Protein AF-A0A941GTQ4-F1 (afdb_monomer_lite)

Sequence (632 aa):
MANRGFEAIAYQNGKVYAFVQSPMNNPVSSESKTIRILQFDPETETITGEYLYIQEDMGGGSDKIGDAVATGKNGEFLVIERDSNLGADSQKVVFRININQATNLQALPDNILAEGETFESLTLAELAAKGIIPVTKEVEADLAAIGYTFTDKPEGLGLVNDGRIAVINDNDFGADGIPIGLGIINLNNALDASNEDGGINIRNFPVFGMYQPDAIASYEIDGETYIVTANEGDSRDYDGFSEEERVADLALDPNIFPNASELQQENQLGALTVTNTLGKNSEGKYEKLYAFGARSFSIWDTEGNLIFDSGDQFERIIAEDLPDFFNSTNDDNDSFDNRSDDKGPEPEGVTLGVIDGQTYAFIGLERVGGIMIYNVTNPTAPEFVQYVNNRNFVDENGEFIEVQLEDGSTNPDTGDLGPEGLIFISAEDSPNGKDLVVVANEVSGTTSIFEITKPQGDIKPQVVIGTVEDDNFDSAFSDEKMFVGAAQILLTGSGKDLVDVSQVGDGNRIDTGSDNDTVFAGTNNRIILGEGDDILFAGYSEGGNRITGNEGNDQFWLIQDINQLPSLVNYISDFNPDDDVIGFMNSGFSLEDKGSLWDYEQVGNNIIISAFGQEIAELFNTSVTDTNFVFA

InterPro domains:
  IPR011049 Serralysin-like metalloprotease, C-terminal [G3DSA:2.150.10.10] (419-623)
  IPR011049 Serralysin-like metalloprotease, C-terminal [SSF51120] (464-628)
  IPR027372 Phytase-like domain [PF13449] (2-173)
  IPR052956 Mesenchyme-associated surface protein [PTHR46928] (180-454)
  IPR055188 Choice-of-anchor I domain [PF22494] (180-379)

Radius of gyration: 29.08 Å; chains: 1; bounding box: 70×83×71 Å

Foldseek 3Di:
DPDQDFQEWEDADQWIKTWGWAADCQPVDRDFQWTWIWIARPQQRDGPFIATDGFDPFPAAGWTWQYKYAPRPPQWIWIWIFHQAFALSTFTFIKIWGCVPFDGPVPDDPPLADVSDDPRNDDPVRCVVSVGGGIDIDTQDGCSLVPVRLGRHFRDWDADPQRWIWTWGDPVPDPPDRDIDIDIGDSLAWALAAPPQPFGDTGDDQAAEDQQFQEKDWDDDPRFIKMKGFFQFDWDDDVPDGQKDFLLPAQADCSSCVVSVVCLDRSHSVLAIFGLPDQADPVSHGNHTYAGTSLWMFMAGPVGDTLDTSRCVVQVQCCVPPRCQFQAFLQFLNRRPVCRSHRGQRFAEWEWDQDPNWIKIWTFGQTSTWTWIWGCSPVNDIDTDDTDGPFDQADPVRHGDRQADPVGAGDCNRPAHGFHYKYWDALVRDPNSFIWIWTQGPSNRDIDIDTPPDPPDDPLPLEFEADQEEEEAALVDCDPRSDNQDLHEYHRAHYAYEAENQPPHDNYEYAPAEEEYEYEDEELYEYEDYHYAYEYHQFSYLHNYEYEDPHHLYEAEQAADLVTHRVHAHEYEHDDQVRYAYEHEPNPDDPVCEPPQKYWDDSNQKIFIDGPNHTRYIYGRDDYDSVRYDYD

Organism: NCBI:txid1521640

pLDDT: mean 88.08, std 11.26, range [38.19, 98.69]

Secondary structure (DSSP, 8-state):
-----EEEEEEETTEEEEEESSPPPPSS-S---EEEEEEEETTTTEEEEEEEEE----SSS--EEEEEEE-SSTTEEEEEEE-S--STTS-EEEEEEESTTS--GGGS-TTSSPTT--GGG--HHHHHHTT--PPEEEEEEETTTTT--S-S-EEEEEE-TTSPEEEEE--TT-TT-PPP-EEEE--TT-B---SSSSS---B--SEEE----SEEEEEEETTEEEEEEE------EETTEE-EEEGGGS-B-TTT-TTHHHHTSIIIIIT-EEESSSSB-TTS-BSSEEESS-SSEEEEETT--EEEE-TTHHHHHHHHH-GGGTT--SS-SS-TTTTTTTTTT-EEEEEEEEETTEEEEEEEESSS--EEEEE-SSTTS-EEEEEE-----B-TTSPBPPSB-TTSPBPGGG----EEEEEEE-TTTSTTSS-EEEEEETTTTEEEEEE----SS----SEEE--SS--EEETTS--TT----BS-EEE--BS--EEE-TTT-BS-EEEEEESS-EEE--BS-EEEEEES--EEE-SSS-B--EEEEEES--EEEEES-TT---SB-EEES---TTT-EEEE-SS---GGGBTTTEEEEEETTEEEEEETTEEEEEE-S----GGGEEE-

Structure (mmCIF, N/CA/C/O backbone):
data_AF-A0A941GTQ4-F1
#
_entry.id   AF-A0A941GTQ4-F1
#
loop_
_atom_site.group_PDB
_atom_site.id
_atom_site.type_symbol
_atom_site.label_atom_id
_atom_site.label_alt_id
_atom_site.label_comp_id
_atom_site.label_asym_id
_atom_site.label_entity_id
_atom_site.label_seq_id
_atom_site.pdbx_PDB_ins_code
_atom_site.Cartn_x
_atom_site.Cartn_y
_atom_site.Cartn_z
_atom_site.occupancy
_atom_site.B_iso_or_equiv
_atom_site.auth_seq_id
_atom_site.auth_comp_id
_atom_site.auth_asym_id
_atom_site.auth_atom_id
_atom_site.pdbx_PDB_model_num
ATOM 1 N N . MET A 1 1 ? 37.330 -17.981 -22.092 1.00 39.88 1 MET A N 1
ATOM 2 C CA . MET A 1 1 ? 36.049 -17.278 -21.906 1.00 39.88 1 MET A CA 1
ATOM 3 C C . MET A 1 1 ? 35.993 -16.889 -20.446 1.00 39.88 1 MET A C 1
ATOM 5 O O . MET A 1 1 ? 36.223 -17.765 -19.621 1.00 39.88 1 MET A O 1
ATOM 9 N N . ALA A 1 2 ? 35.853 -15.600 -20.135 1.00 43.81 2 ALA A N 1
ATOM 10 C CA . ALA A 1 2 ? 35.590 -15.184 -18.759 1.00 43.81 2 ALA A CA 1
ATOM 11 C C . ALA A 1 2 ? 34.231 -15.766 -18.341 1.00 43.81 2 ALA A C 1
ATOM 13 O O . ALA A 1 2 ? 33.322 -15.832 -19.168 1.00 43.81 2 ALA A O 1
ATOM 14 N N . ASN A 1 3 ? 34.141 -16.269 -17.113 1.00 47.03 3 ASN A N 1
ATOM 15 C CA . ASN A 1 3 ? 32.914 -16.816 -16.548 1.00 47.03 3 ASN A CA 1
ATOM 16 C C . ASN A 1 3 ? 31.885 -15.675 -16.435 1.00 47.03 3 ASN A C 1
ATOM 18 O O . ASN A 1 3 ? 32.129 -14.744 -15.676 1.00 47.03 3 ASN A O 1
ATOM 22 N N . ARG A 1 4 ? 30.802 -15.707 -17.223 1.00 69.44 4 ARG A N 1
ATOM 23 C CA . ARG A 1 4 ? 29.660 -14.776 -17.122 1.00 69.44 4 ARG A CA 1
ATOM 24 C C . ARG A 1 4 ? 28.533 -15.495 -16.373 1.00 69.44 4 ARG A C 1
ATOM 26 O O . ARG A 1 4 ? 27.505 -15.797 -16.963 1.00 69.44 4 ARG A O 1
ATOM 33 N N . GLY A 1 5 ? 28.832 -15.944 -15.154 1.00 78.62 5 GLY A N 1
ATOM 34 C CA . GLY A 1 5 ? 27.962 -16.831 -14.377 1.00 78.62 5 GLY A CA 1
ATOM 35 C C . GLY A 1 5 ? 26.600 -16.213 -14.057 1.00 78.62 5 GLY A C 1
ATOM 36 O O . GLY A 1 5 ? 26.337 -15.050 -14.369 1.00 78.62 5 GLY A O 1
ATOM 37 N N . PHE A 1 6 ? 25.737 -17.009 -13.431 1.00 88.00 6 PHE A N 1
ATOM 38 C CA . PHE A 1 6 ? 24.524 -16.480 -12.817 1.00 88.00 6 PHE A CA 1
ATOM 39 C C . PHE A 1 6 ? 24.893 -15.698 -11.561 1.00 88.00 6 PHE A C 1
ATOM 41 O O . PHE A 1 6 ? 25.693 -16.192 -10.766 1.00 88.00 6 PHE A O 1
ATOM 48 N N . GLU A 1 7 ? 24.319 -14.508 -11.427 1.00 89.94 7 GLU A N 1
ATOM 49 C CA . GLU A 1 7 ? 24.464 -13.673 -10.236 1.00 89.94 7 GLU A CA 1
ATOM 50 C C . GLU A 1 7 ? 23.342 -13.936 -9.245 1.00 89.94 7 GLU A C 1
ATOM 52 O O . GLU A 1 7 ? 23.592 -14.187 -8.074 1.00 89.94 7 GLU A O 1
ATOM 57 N N . ALA A 1 8 ? 22.109 -13.934 -9.748 1.00 94.50 8 ALA A N 1
ATOM 58 C CA . ALA A 1 8 ? 20.923 -14.008 -8.921 1.00 94.50 8 ALA A CA 1
ATOM 59 C C . ALA A 1 8 ? 20.049 -15.197 -9.291 1.00 94.50 8 ALA A C 1
ATOM 61 O O . ALA A 1 8 ? 20.031 -15.658 -10.443 1.00 94.50 8 ALA A O 1
ATOM 62 N N . ILE A 1 9 ? 19.278 -15.645 -8.306 1.00 95.19 9 ILE A N 1
ATOM 63 C CA . ILE A 1 9 ? 18.237 -16.645 -8.478 1.00 95.19 9 ILE A CA 1
ATOM 64 C C . ILE A 1 9 ? 16.990 -16.222 -7.709 1.00 95.19 9 ILE A C 1
ATOM 66 O O . ILE A 1 9 ? 17.058 -15.898 -6.528 1.00 95.19 9 ILE A O 1
ATOM 70 N N . ALA A 1 10 ? 15.839 -16.272 -8.366 1.00 95.50 10 ALA A N 1
ATOM 71 C CA . ALA A 1 10 ? 14.549 -16.041 -7.734 1.00 95.50 10 ALA A CA 1
ATOM 72 C C . ALA A 1 10 ? 13.629 -17.236 -7.989 1.00 95.50 10 ALA A C 1
ATOM 74 O O . ALA A 1 10 ? 13.722 -17.898 -9.023 1.00 95.50 10 ALA A O 1
ATOM 75 N N . TYR A 1 11 ? 12.735 -17.520 -7.046 1.00 93.75 11 TYR A N 1
ATOM 76 C CA . TYR A 1 11 ? 11.702 -18.538 -7.204 1.00 93.75 11 TYR A CA 1
ATOM 77 C C . TYR A 1 11 ? 10.336 -17.872 -7.142 1.00 93.75 11 TYR A C 1
ATOM 79 O O . TYR A 1 11 ? 10.043 -17.144 -6.195 1.00 93.75 11 TYR A O 1
ATOM 87 N N . GLN A 1 12 ? 9.507 -18.127 -8.146 1.00 92.00 12 GLN A N 1
ATOM 88 C CA . GLN A 1 12 ? 8.154 -17.600 -8.203 1.00 92.00 12 GLN A CA 1
ATOM 89 C C . GLN A 1 12 ? 7.277 -18.533 -9.032 1.00 92.00 12 GLN A C 1
ATOM 91 O O . GLN A 1 12 ? 7.675 -18.965 -10.111 1.00 92.00 12 GLN A O 1
ATOM 96 N N . ASN A 1 13 ? 6.078 -18.829 -8.526 1.00 88.69 13 ASN A N 1
ATOM 97 C CA . ASN A 1 13 ? 5.049 -19.583 -9.250 1.00 88.69 13 ASN A CA 1
ATOM 98 C C . ASN A 1 13 ? 5.569 -20.903 -9.844 1.00 88.69 13 ASN A C 1
ATOM 100 O O . ASN A 1 13 ? 5.373 -21.196 -11.017 1.00 88.69 13 ASN A O 1
ATOM 104 N N . GLY A 1 14 ? 6.304 -21.684 -9.044 1.00 89.44 14 GLY A N 1
ATOM 105 C CA . GLY A 1 14 ? 6.841 -22.975 -9.483 1.00 89.44 14 GLY A CA 1
ATOM 106 C C . GLY A 1 14 ? 8.105 -22.891 -10.339 1.00 89.44 14 GLY A C 1
ATOM 107 O O . GLY A 1 14 ? 8.791 -23.898 -10.484 1.00 89.44 14 GLY A O 1
ATOM 108 N N . LYS A 1 15 ? 8.460 -21.715 -10.863 1.00 95.19 15 LYS A N 1
ATOM 109 C CA . LYS A 1 15 ? 9.602 -21.533 -11.761 1.00 95.19 15 LYS A CA 1
ATOM 110 C C . LYS A 1 15 ? 10.786 -20.886 -11.046 1.00 95.19 15 LYS A C 1
ATOM 112 O O . LYS A 1 15 ? 10.643 -20.128 -10.084 1.00 95.19 15 LYS A O 1
ATOM 117 N N . VAL A 1 16 ? 11.975 -21.211 -11.535 1.00 96.94 16 VAL A N 1
ATOM 118 C CA . VAL A 1 16 ? 13.252 -20.660 -11.087 1.00 96.94 16 VAL A CA 1
ATOM 119 C C . VAL A 1 16 ? 13.746 -19.684 -12.141 1.00 96.94 16 VAL A C 1
ATOM 121 O O . VAL A 1 16 ? 13.894 -20.046 -13.302 1.00 96.94 16 VAL A O 1
ATOM 124 N N . TYR A 1 17 ? 14.057 -18.463 -11.738 1.00 97.38 17 TYR A N 1
ATOM 125 C CA . TYR A 1 17 ? 14.581 -17.424 -12.612 1.00 97.38 17 TYR A CA 1
ATOM 126 C C . TYR A 1 17 ? 16.047 -17.203 -12.283 1.00 97.38 17 TYR A C 1
ATOM 128 O O . TYR A 1 17 ? 16.377 -16.861 -11.152 1.00 97.38 17 TYR A O 1
ATOM 136 N N . ALA A 1 18 ? 16.926 -17.422 -13.255 1.00 96.31 18 ALA A N 1
ATOM 137 C CA . ALA A 1 18 ? 18.364 -17.257 -13.109 1.00 96.31 18 ALA A CA 1
ATOM 138 C C . ALA A 1 18 ? 18.845 -16.070 -13.950 1.00 96.31 18 ALA A C 1
ATOM 140 O O . ALA A 1 18 ? 18.617 -16.015 -15.161 1.00 96.31 18 ALA A O 1
ATOM 141 N N . PHE A 1 19 ? 19.534 -15.130 -13.310 1.00 95.31 19 PHE A N 1
ATOM 142 C CA . PHE A 1 19 ? 19.947 -13.865 -13.913 1.00 95.31 19 PHE A CA 1
ATOM 143 C C . PHE A 1 19 ? 21.438 -13.906 -14.225 1.00 95.31 19 PHE A C 1
ATOM 145 O O . PHE A 1 19 ? 22.260 -14.170 -13.347 1.00 95.31 19 PHE A O 1
ATOM 152 N N . VAL A 1 20 ? 21.810 -13.662 -15.480 1.00 92.38 20 VAL A N 1
ATOM 153 C CA . VAL A 1 20 ? 23.218 -13.620 -15.894 1.00 92.38 20 VAL A CA 1
ATOM 154 C C . VAL A 1 20 ? 23.865 -12.317 -15.416 1.00 92.38 20 VAL A C 1
ATOM 156 O O . VAL A 1 20 ? 23.340 -11.240 -15.677 1.00 92.38 20 VAL A O 1
ATOM 159 N N . GLN A 1 21 ? 25.031 -12.407 -14.766 1.00 87.56 21 GLN A N 1
ATOM 160 C CA . GLN A 1 21 ? 25.677 -11.265 -14.100 1.00 87.56 21 GLN A CA 1
ATOM 161 C C . GLN A 1 21 ? 26.059 -10.117 -15.041 1.00 87.56 21 GLN A C 1
ATOM 163 O O . GLN A 1 21 ? 25.933 -8.945 -14.698 1.00 87.56 21 GLN A O 1
ATOM 168 N N . SER A 1 22 ? 26.655 -10.446 -16.186 1.00 87.00 22 SER A N 1
ATOM 169 C CA . SER A 1 22 ? 27.306 -9.483 -17.085 1.00 87.00 22 SER A CA 1
ATOM 170 C C . SER A 1 22 ? 26.773 -9.640 -18.506 1.00 87.00 22 SER A C 1
ATOM 172 O O . SER A 1 22 ? 26.395 -10.759 -18.865 1.00 87.00 22 SER A O 1
ATOM 174 N N . PRO A 1 23 ? 26.821 -8.589 -19.352 1.00 86.88 23 PRO A N 1
ATOM 175 C CA . PRO A 1 23 ? 26.294 -8.632 -20.715 1.00 86.88 23 PRO A CA 1
ATOM 176 C C . PRO A 1 23 ? 26.742 -9.852 -21.503 1.00 86.88 23 PRO A C 1
ATOM 178 O O . PRO A 1 23 ? 27.844 -10.345 -21.319 1.00 86.88 23 PRO A O 1
ATOM 181 N N . MET A 1 24 ? 25.948 -10.356 -22.423 1.00 84.00 24 MET A N 1
ATOM 182 C CA . MET A 1 24 ? 26.336 -11.485 -23.256 1.00 84.00 24 MET A CA 1
ATOM 183 C C . MET A 1 24 ? 27.355 -11.051 -24.327 1.00 84.00 24 MET A C 1
ATOM 185 O O . MET A 1 24 ? 27.503 -9.873 -24.654 1.00 84.00 24 MET A O 1
ATOM 189 N N . ASN A 1 25 ? 28.147 -11.998 -24.845 1.00 76.75 25 ASN A N 1
ATOM 190 C CA . ASN A 1 25 ? 29.142 -11.678 -25.876 1.00 76.75 25 ASN A CA 1
ATOM 191 C C . ASN A 1 25 ? 28.449 -11.254 -27.173 1.00 76.75 25 ASN A C 1
ATOM 193 O O . ASN A 1 25 ? 27.653 -12.012 -27.720 1.00 76.75 25 ASN A O 1
ATOM 197 N N . ASN A 1 26 ? 28.866 -10.119 -27.724 1.00 71.38 26 ASN A N 1
ATOM 198 C CA . ASN A 1 26 ? 28.506 -9.712 -29.071 1.00 71.38 26 ASN A CA 1
ATOM 199 C C . ASN A 1 26 ? 29.594 -10.200 -30.065 1.00 71.38 26 ASN A C 1
ATOM 201 O O . ASN A 1 26 ? 30.781 -9.943 -29.854 1.00 71.38 26 ASN A O 1
ATOM 205 N N . PRO A 1 27 ? 29.248 -10.958 -31.126 1.00 65.75 27 PRO A N 1
ATOM 206 C CA . PRO A 1 27 ? 30.228 -11.475 -32.086 1.00 65.75 27 PRO A CA 1
ATOM 207 C C . PRO A 1 27 ? 30.744 -10.422 -33.080 1.00 65.75 27 PRO A C 1
ATOM 209 O O . PRO A 1 27 ? 31.746 -10.670 -33.754 1.00 65.75 27 PRO A O 1
ATOM 212 N N . VAL A 1 28 ? 30.079 -9.266 -33.185 1.00 65.25 28 VAL A N 1
ATOM 213 C CA . VAL A 1 28 ? 30.387 -8.199 -34.154 1.00 65.25 28 VAL A CA 1
ATOM 214 C C . VAL A 1 28 ? 30.856 -6.887 -33.510 1.00 65.25 28 VAL A C 1
ATOM 216 O O . VAL A 1 28 ? 31.417 -6.044 -34.211 1.00 65.25 28 VAL A O 1
ATOM 219 N N . SER A 1 29 ? 30.711 -6.719 -32.193 1.00 63.44 29 SER A N 1
ATOM 220 C CA . SER A 1 29 ? 31.260 -5.591 -31.422 1.00 63.44 29 SER A CA 1
ATOM 221 C C . SER A 1 29 ? 31.736 -6.056 -30.034 1.00 63.44 29 SER A C 1
ATOM 223 O O . SER A 1 29 ? 31.332 -7.113 -29.563 1.00 63.44 29 SER A O 1
ATOM 225 N N . SER A 1 30 ? 32.606 -5.295 -29.360 1.00 56.47 30 SER A N 1
ATOM 226 C CA . SER A 1 30 ? 32.999 -5.590 -27.970 1.00 56.47 30 SER A CA 1
ATOM 227 C C . SER A 1 30 ? 31.961 -5.160 -26.930 1.00 56.47 30 SER A C 1
ATOM 229 O O . SER A 1 30 ? 32.109 -5.511 -25.763 1.00 56.47 30 SER A O 1
ATOM 231 N N . GLU A 1 31 ? 30.917 -4.438 -27.344 1.00 64.38 31 GLU A N 1
ATOM 232 C CA . GLU A 1 31 ? 29.998 -3.725 -26.460 1.00 64.38 31 GLU A CA 1
ATOM 233 C C . GLU A 1 31 ? 28.581 -4.300 -26.608 1.00 64.38 31 GLU A C 1
ATOM 235 O O . GLU A 1 31 ? 27.939 -4.167 -27.653 1.00 64.38 31 GLU A O 1
ATOM 240 N N . SER A 1 32 ? 28.088 -4.947 -25.555 1.00 78.50 32 SER A N 1
ATOM 241 C CA . SER A 1 32 ? 26.672 -5.269 -25.374 1.00 78.50 32 SER A CA 1
ATOM 242 C C . SER A 1 32 ? 26.274 -4.846 -23.968 1.00 78.50 32 SER A C 1
ATOM 244 O O . SER A 1 32 ? 27.102 -4.913 -23.063 1.00 78.50 32 SER A O 1
ATOM 246 N N . LYS A 1 33 ? 25.015 -4.442 -23.798 1.00 85.06 33 LYS A N 1
ATOM 247 C CA . LYS A 1 33 ? 24.370 -4.204 -22.494 1.00 85.06 33 LYS A CA 1
ATOM 248 C C . LYS A 1 33 ? 23.346 -5.285 -22.159 1.00 85.06 33 LYS A C 1
ATOM 250 O O . LYS A 1 33 ? 22.637 -5.213 -21.165 1.00 85.06 33 LYS A O 1
ATOM 255 N N . THR A 1 34 ? 23.206 -6.266 -23.042 1.00 88.69 34 THR A N 1
ATOM 256 C CA . THR A 1 34 ? 22.140 -7.253 -22.975 1.00 88.69 34 THR A CA 1
ATOM 257 C C . THR A 1 34 ? 22.585 -8.417 -22.112 1.00 88.69 34 THR A C 1
ATOM 259 O O . THR A 1 34 ? 23.486 -9.155 -22.499 1.00 88.69 34 THR A O 1
ATOM 262 N N . ILE A 1 35 ? 21.928 -8.631 -20.984 1.00 91.12 35 ILE A N 1
ATOM 263 C CA . ILE A 1 35 ? 22.042 -9.862 -20.198 1.00 91.12 35 ILE A CA 1
ATOM 264 C C . ILE A 1 35 ? 20.855 -10.785 -20.511 1.00 91.12 35 ILE A C 1
ATOM 266 O O . ILE A 1 35 ? 19.960 -10.446 -21.294 1.00 91.12 35 ILE A O 1
ATOM 270 N N . ARG A 1 36 ? 20.855 -11.975 -19.907 1.00 92.56 36 ARG A N 1
ATOM 271 C CA . ARG A 1 36 ? 19.748 -12.928 -20.001 1.00 92.56 36 ARG A CA 1
ATOM 272 C C . ARG A 1 36 ? 19.153 -13.229 -18.644 1.00 92.56 36 ARG A C 1
ATOM 274 O O . ARG A 1 36 ? 19.884 -13.399 -17.670 1.00 92.56 36 ARG A O 1
ATOM 281 N N . ILE A 1 37 ? 17.836 -13.363 -18.640 1.00 96.56 37 ILE A N 1
ATOM 282 C CA . ILE A 1 37 ? 17.088 -14.008 -17.569 1.00 96.56 37 ILE A CA 1
ATOM 283 C C . ILE A 1 37 ? 16.610 -15.338 -18.130 1.00 96.56 37 ILE A C 1
ATOM 285 O O . ILE A 1 37 ? 15.960 -15.367 -19.176 1.00 96.56 37 ILE A O 1
ATOM 289 N N . LEU A 1 38 ? 16.969 -16.432 -17.468 1.00 96.25 38 LEU A N 1
ATOM 290 C CA . LEU A 1 38 ? 16.503 -17.765 -17.818 1.00 96.25 38 LEU A CA 1
ATOM 291 C C . LEU A 1 38 ? 15.416 -18.182 -16.844 1.00 96.25 38 LEU A C 1
ATOM 293 O O . LEU A 1 38 ? 15.649 -18.206 -15.640 1.00 96.25 38 LEU A O 1
ATOM 297 N N . GLN A 1 39 ? 14.265 -18.561 -17.373 1.00 96.81 39 GLN A N 1
ATOM 298 C CA . GLN A 1 39 ? 13.234 -19.257 -16.628 1.00 96.81 39 GLN A CA 1
ATOM 299 C C . GLN A 1 39 ? 13.475 -20.756 -16.790 1.00 96.81 39 GLN A C 1
ATOM 301 O O . GLN A 1 39 ? 13.353 -21.320 -17.879 1.00 96.81 39 GLN A O 1
ATOM 306 N N . PHE A 1 40 ? 13.861 -21.389 -15.696 1.00 96.25 40 PHE A N 1
ATOM 307 C CA . PHE A 1 40 ? 14.026 -22.821 -15.561 1.00 96.25 40 PHE A CA 1
ATOM 308 C C . PHE A 1 40 ? 12.824 -23.394 -14.829 1.00 96.25 40 PHE A C 1
ATOM 310 O O . PHE A 1 40 ? 12.389 -22.891 -13.793 1.00 96.25 40 PHE A O 1
ATOM 317 N N . ASP A 1 41 ? 12.305 -24.475 -15.374 1.00 95.12 41 ASP A N 1
ATOM 318 C CA . ASP A 1 41 ? 11.273 -25.253 -14.737 1.00 95.12 41 ASP A CA 1
ATOM 319 C C . ASP A 1 41 ? 11.917 -26.436 -14.000 1.00 95.12 41 ASP A C 1
ATOM 321 O O . ASP A 1 41 ? 12.435 -27.352 -14.650 1.00 95.12 41 ASP A O 1
ATOM 325 N N . PRO A 1 42 ? 11.926 -26.424 -12.655 1.00 91.06 42 PRO A N 1
ATOM 326 C CA . PRO A 1 42 ? 12.536 -27.488 -11.871 1.00 91.06 42 PRO A CA 1
ATOM 327 C C . PRO A 1 42 ? 11.803 -28.822 -11.987 1.00 91.06 42 PRO A C 1
ATOM 329 O O . PRO A 1 42 ? 12.391 -29.847 -11.655 1.00 91.06 42 PRO A O 1
ATOM 332 N N . GLU A 1 43 ? 10.555 -28.828 -12.450 1.00 91.50 43 GLU A N 1
ATOM 333 C CA . GLU A 1 43 ? 9.775 -30.048 -12.609 1.00 91.50 43 GLU A CA 1
ATOM 334 C C . GLU A 1 43 ? 10.101 -30.770 -13.915 1.00 91.50 43 GLU A C 1
ATOM 336 O O . GLU A 1 43 ? 10.324 -31.981 -13.926 1.00 91.50 43 GLU A O 1
ATOM 341 N N . THR A 1 44 ? 10.184 -30.024 -15.017 1.00 93.50 44 THR A N 1
ATOM 342 C CA . THR A 1 44 ? 10.538 -30.591 -16.327 1.00 93.50 44 THR A CA 1
ATOM 343 C C . THR A 1 44 ? 12.047 -30.673 -16.555 1.00 93.50 44 THR A C 1
ATOM 345 O O . THR A 1 44 ? 12.490 -31.293 -17.519 1.00 93.50 44 THR A O 1
ATOM 348 N N . GLU A 1 45 ? 12.844 -30.056 -15.681 1.00 94.94 45 GLU A N 1
ATOM 349 C CA . GLU A 1 45 ? 14.289 -29.877 -15.832 1.00 94.94 45 GLU A CA 1
ATOM 350 C C . GLU A 1 45 ? 14.670 -29.160 -17.144 1.00 94.94 45 GLU A C 1
ATOM 352 O O . GLU A 1 45 ? 15.737 -29.399 -17.721 1.00 94.94 45 GLU A O 1
ATOM 357 N N . THR A 1 46 ? 13.812 -28.252 -17.625 1.00 93.31 46 THR A N 1
ATOM 358 C CA . THR A 1 46 ? 14.020 -27.527 -18.888 1.00 93.31 46 THR A CA 1
ATOM 359 C C . THR A 1 46 ? 14.033 -26.012 -18.725 1.00 93.31 46 THR A C 1
ATOM 361 O O . THR A 1 46 ? 13.490 -25.446 -17.777 1.00 93.31 46 THR A O 1
ATOM 364 N N . ILE A 1 47 ? 14.673 -25.333 -19.678 1.00 94.44 47 ILE A N 1
ATOM 365 C CA . ILE A 1 47 ? 14.548 -23.883 -19.833 1.00 94.44 47 ILE A CA 1
ATOM 366 C C . ILE A 1 47 ? 13.232 -23.621 -20.564 1.00 94.44 47 ILE A C 1
ATOM 368 O O . ILE A 1 47 ? 13.094 -23.977 -21.731 1.00 94.44 47 ILE A O 1
ATOM 372 N N . THR A 1 48 ? 12.274 -23.020 -19.867 1.00 94.44 48 THR A N 1
ATOM 373 C CA . THR A 1 48 ? 10.940 -22.689 -20.390 1.00 94.44 48 THR A CA 1
ATOM 374 C C . THR A 1 48 ? 10.843 -21.238 -20.850 1.00 94.44 48 THR A C 1
ATOM 376 O O . THR A 1 48 ? 9.944 -20.882 -21.611 1.00 94.44 48 THR A O 1
ATOM 379 N N . GLY A 1 49 ? 11.803 -20.400 -20.459 1.00 95.88 49 GLY A N 1
ATOM 380 C CA . GLY A 1 49 ? 11.882 -19.033 -20.941 1.00 95.88 49 GLY A CA 1
ATOM 381 C C . GLY A 1 49 ? 13.294 -18.478 -20.975 1.00 95.88 49 GLY A C 1
ATOM 382 O O . GLY A 1 49 ? 14.154 -18.829 -20.170 1.00 95.88 49 GLY A O 1
ATOM 383 N N . GLU A 1 50 ? 13.522 -17.584 -21.924 1.00 96.75 50 GLU A N 1
ATOM 384 C CA . GLU A 1 50 ? 14.724 -16.764 -22.003 1.00 96.75 50 GLU A CA 1
ATOM 385 C C . GLU A 1 50 ? 14.304 -15.347 -22.376 1.00 96.75 50 GLU A C 1
ATOM 387 O O . GLU A 1 50 ? 13.593 -15.157 -23.359 1.00 96.75 50 GLU A O 1
ATOM 392 N N . TYR A 1 51 ? 14.744 -14.356 -21.605 1.00 97.25 51 TYR A N 1
ATOM 393 C CA . TYR A 1 51 ? 14.330 -12.965 -21.775 1.00 97.25 51 TYR A CA 1
ATOM 394 C C . TYR A 1 51 ? 15.541 -12.045 -21.911 1.00 97.25 51 TYR A C 1
ATOM 396 O O . TYR A 1 51 ? 16.583 -12.253 -21.278 1.00 97.25 51 TYR A O 1
ATOM 404 N N . LEU A 1 52 ? 15.395 -11.012 -22.745 1.00 95.44 52 LEU A N 1
ATOM 405 C CA . LEU A 1 52 ? 16.392 -9.955 -22.894 1.00 95.44 52 LEU A CA 1
ATOM 406 C C . LEU A 1 52 ? 16.207 -8.928 -21.785 1.00 95.44 52 LEU A C 1
ATOM 408 O O . LEU A 1 52 ? 15.179 -8.263 -21.737 1.00 95.44 52 LEU A O 1
ATOM 412 N N . TYR A 1 53 ? 17.224 -8.748 -20.953 1.00 94.31 53 TYR A N 1
ATOM 413 C CA . TYR A 1 53 ? 17.304 -7.624 -20.027 1.00 94.31 53 TYR A CA 1
ATOM 414 C C . TYR A 1 53 ? 18.412 -6.698 -20.517 1.00 94.31 53 TYR A C 1
ATOM 416 O O . TYR A 1 53 ? 19.526 -7.142 -20.802 1.00 94.31 53 TYR A O 1
ATOM 424 N N . ILE A 1 54 ? 18.098 -5.418 -20.677 1.00 90.38 54 ILE A N 1
ATOM 425 C CA . ILE A 1 54 ? 19.035 -4.416 -21.188 1.00 90.38 54 ILE A CA 1
ATOM 426 C C . ILE A 1 54 ? 19.496 -3.590 -20.000 1.00 90.38 54 ILE A C 1
ATOM 428 O O . ILE A 1 54 ? 18.673 -2.938 -19.372 1.00 90.38 54 ILE A O 1
ATOM 432 N N . GLN A 1 55 ? 20.783 -3.644 -19.672 1.00 87.19 55 GLN A N 1
ATOM 433 C CA . GLN A 1 55 ? 21.353 -2.833 -18.598 1.00 87.19 55 GLN A CA 1
ATOM 434 C C . GLN A 1 55 ? 21.356 -1.351 -18.966 1.00 87.19 55 GLN A C 1
ATOM 436 O O . GLN A 1 55 ? 21.525 -1.000 -20.142 1.00 87.19 55 GLN A O 1
ATOM 441 N N . GLU A 1 56 ? 21.177 -0.499 -17.959 1.00 83.06 56 GLU A N 1
ATOM 442 C CA . GLU A 1 56 ? 21.334 0.943 -18.144 1.00 83.06 56 GLU A CA 1
ATOM 443 C C . GLU A 1 56 ? 22.803 1.313 -18.371 1.00 83.06 56 GLU A C 1
ATOM 445 O O . GLU A 1 56 ? 23.718 0.605 -17.953 1.00 83.06 56 GLU A O 1
ATOM 450 N N . ASP A 1 57 ? 23.046 2.432 -19.066 1.00 75.12 57 ASP A N 1
ATOM 451 C CA . ASP A 1 57 ? 24.392 3.012 -19.089 1.00 75.12 57 ASP A CA 1
ATOM 452 C C . ASP A 1 57 ? 24.695 3.647 -17.743 1.00 75.12 57 ASP A C 1
ATOM 454 O O . ASP A 1 57 ? 24.240 4.762 -17.476 1.00 75.12 57 ASP A O 1
ATOM 458 N N . MET A 1 58 ? 25.465 2.948 -16.915 1.00 67.38 58 MET A N 1
ATOM 459 C CA . MET A 1 58 ? 25.662 3.393 -15.546 1.00 67.38 58 MET A CA 1
ATOM 460 C C . MET A 1 58 ? 26.945 4.200 -15.315 1.00 67.38 58 MET A C 1
ATOM 462 O O . MET A 1 58 ? 27.320 4.495 -14.184 1.00 67.38 58 MET A O 1
ATOM 466 N N . GLY A 1 59 ? 27.639 4.600 -16.389 1.00 58.41 59 GLY A N 1
ATOM 467 C CA . GLY A 1 59 ? 28.691 5.617 -16.312 1.00 58.41 59 GLY A CA 1
ATOM 468 C C . GLY A 1 59 ? 29.861 5.287 -15.372 1.00 58.41 59 GLY A C 1
ATOM 469 O O . GLY A 1 59 ? 30.392 6.191 -14.735 1.00 58.41 59 GLY A O 1
ATOM 470 N N . GLY A 1 60 ? 30.299 4.022 -15.285 1.00 56.81 60 GLY A N 1
ATOM 471 C CA . GLY A 1 60 ? 31.298 3.615 -14.280 1.00 56.81 60 GLY A CA 1
ATOM 472 C C . GLY A 1 60 ? 32.238 2.460 -14.637 1.00 56.81 60 GLY A C 1
ATOM 473 O O . GLY A 1 60 ? 32.975 1.965 -13.786 1.00 56.81 60 GLY A O 1
ATOM 474 N N . GLY A 1 61 ? 32.270 2.033 -15.902 1.00 55.66 61 GLY A N 1
ATOM 475 C CA . GLY A 1 61 ? 33.300 1.121 -16.420 1.00 55.66 61 GLY A CA 1
ATOM 476 C C . GLY A 1 61 ? 33.055 -0.382 -16.219 1.00 55.66 61 GLY A C 1
ATOM 477 O O . GLY A 1 61 ? 33.871 -1.172 -16.695 1.00 55.66 61 GLY A O 1
ATOM 478 N N . SER A 1 62 ? 31.952 -0.798 -15.584 1.00 57.28 62 SER A N 1
ATOM 479 C CA . SER A 1 62 ? 31.453 -2.183 -15.628 1.00 57.28 62 SER A CA 1
ATOM 480 C C . SER A 1 62 ? 30.013 -2.267 -15.116 1.00 57.28 62 SER A C 1
ATOM 482 O O . SER A 1 62 ? 29.823 -2.216 -13.905 1.00 57.28 62 SER A O 1
ATOM 484 N N . ASP A 1 63 ? 29.053 -2.517 -16.006 1.00 71.50 63 ASP A N 1
ATOM 485 C CA . ASP A 1 63 ? 27.636 -2.687 -15.659 1.00 71.50 63 ASP A CA 1
ATOM 486 C C . ASP A 1 63 ? 27.357 -4.163 -15.332 1.00 71.50 63 ASP A C 1
ATOM 488 O O . ASP A 1 63 ? 27.566 -5.057 -16.161 1.00 71.50 63 ASP A O 1
ATOM 492 N N . LYS A 1 64 ? 26.921 -4.457 -14.105 1.00 85.19 64 LYS A N 1
ATOM 493 C CA . LYS A 1 64 ? 26.596 -5.823 -13.652 1.00 85.19 64 LYS A CA 1
ATOM 494 C C . LYS A 1 64 ? 25.295 -5.853 -12.870 1.00 85.19 64 LYS A C 1
ATOM 496 O O . LYS A 1 64 ? 24.937 -4.858 -12.248 1.00 85.19 64 LYS A O 1
ATOM 501 N N . ILE A 1 65 ? 24.638 -7.009 -12.857 1.00 91.38 65 ILE A N 1
ATOM 502 C CA . ILE A 1 65 ? 23.677 -7.316 -11.797 1.00 91.38 65 ILE A CA 1
ATOM 503 C C . ILE A 1 65 ? 24.440 -7.612 -10.502 1.00 91.38 65 ILE A C 1
ATOM 505 O O . ILE A 1 65 ? 25.541 -8.161 -10.559 1.00 91.38 65 ILE A O 1
ATOM 509 N N . GLY A 1 66 ? 23.860 -7.207 -9.373 1.00 91.31 66 GLY A N 1
ATOM 510 C CA . GLY A 1 66 ? 24.288 -7.570 -8.024 1.00 91.31 66 GLY A CA 1
ATOM 511 C C . GLY A 1 66 ? 23.479 -8.720 -7.419 1.00 91.31 66 GLY A C 1
ATOM 512 O O . GLY A 1 66 ? 24.063 -9.691 -6.966 1.00 91.31 66 GLY A O 1
ATOM 513 N N . ASP A 1 67 ? 22.147 -8.629 -7.419 1.00 95.06 67 ASP A N 1
ATOM 514 C CA . ASP A 1 67 ? 21.240 -9.709 -6.995 1.00 95.06 67 ASP A CA 1
ATOM 515 C C . ASP A 1 67 ? 19.803 -9.433 -7.496 1.00 95.06 67 ASP A C 1
ATOM 517 O O . ASP A 1 67 ? 19.537 -8.360 -8.050 1.00 95.06 67 ASP A O 1
ATOM 521 N N . ALA A 1 68 ? 18.878 -10.378 -7.311 1.00 96.44 68 ALA A N 1
ATOM 522 C CA . ALA A 1 68 ? 17.468 -10.255 -7.663 1.00 96.44 68 ALA A CA 1
ATOM 523 C C . ALA A 1 68 ? 16.554 -11.028 -6.697 1.00 96.44 68 ALA A C 1
ATOM 525 O O . ALA A 1 68 ? 16.884 -12.127 -6.258 1.00 96.44 68 ALA A O 1
ATOM 526 N N . VAL A 1 69 ? 15.359 -10.495 -6.430 1.00 95.69 69 VAL A N 1
ATOM 527 C CA . VAL A 1 69 ? 14.346 -11.130 -5.571 1.00 95.69 69 VAL A CA 1
ATOM 528 C C . VAL A 1 69 ? 12.953 -11.011 -6.188 1.00 95.69 69 VAL A C 1
ATOM 530 O O . VAL A 1 69 ? 12.623 -10.001 -6.805 1.00 95.69 69 VAL A O 1
ATOM 533 N N . ALA A 1 70 ? 12.122 -12.046 -6.042 1.00 94.56 70 ALA A N 1
ATOM 534 C CA . ALA A 1 70 ? 10.721 -11.996 -6.467 1.00 94.56 70 ALA A CA 1
ATOM 535 C C . ALA A 1 70 ? 9.897 -11.121 -5.510 1.00 94.56 70 ALA A C 1
ATOM 537 O O . ALA A 1 70 ? 10.067 -11.215 -4.294 1.00 94.56 70 ALA A O 1
ATOM 538 N N . THR A 1 71 ? 8.974 -10.313 -6.040 1.00 85.00 71 THR A N 1
ATOM 539 C CA . THR A 1 71 ? 8.149 -9.409 -5.208 1.00 85.00 71 THR A CA 1
ATOM 540 C C . THR A 1 71 ? 6.902 -10.085 -4.636 1.00 85.00 71 THR A C 1
ATOM 542 O O . THR A 1 71 ? 6.208 -9.516 -3.802 1.00 85.00 71 THR A O 1
ATOM 545 N N . GLY A 1 72 ? 6.593 -11.295 -5.109 1.00 79.38 72 GLY A N 1
ATOM 546 C CA . GLY A 1 72 ? 5.335 -11.995 -4.838 1.00 79.38 72 GLY A CA 1
ATOM 547 C C . GLY A 1 72 ? 4.256 -11.742 -5.897 1.00 79.38 72 GLY A C 1
ATOM 548 O O . GLY A 1 72 ? 3.399 -12.601 -6.084 1.00 79.38 72 GLY A O 1
ATOM 549 N N . LYS A 1 73 ? 4.345 -10.651 -6.672 1.00 78.12 73 LYS A N 1
ATOM 550 C CA . LYS A 1 73 ? 3.458 -10.387 -7.819 1.00 78.12 73 LYS A CA 1
ATOM 551 C C . LYS A 1 73 ? 3.947 -11.131 -9.062 1.00 78.12 73 LYS A C 1
ATOM 553 O O . LYS A 1 73 ? 5.131 -11.075 -9.383 1.00 78.12 73 LYS A O 1
ATOM 558 N N . ASN A 1 74 ? 3.055 -11.835 -9.761 1.00 83.38 74 ASN A N 1
ATOM 559 C CA . ASN A 1 74 ? 3.418 -12.710 -10.883 1.00 83.38 74 ASN A CA 1
ATOM 560 C C . ASN A 1 74 ? 4.260 -11.991 -11.954 1.00 83.38 74 ASN A C 1
ATOM 562 O O . ASN A 1 74 ? 3.819 -10.996 -12.523 1.00 83.38 74 ASN A O 1
ATOM 566 N N . GLY A 1 75 ? 5.437 -12.537 -12.263 1.00 84.38 75 GLY A N 1
ATOM 567 C CA . GLY A 1 75 ? 6.364 -12.019 -13.267 1.00 84.38 75 GLY A CA 1
ATOM 568 C C . GLY A 1 75 ? 7.126 -10.764 -12.838 1.00 84.38 75 GLY A C 1
ATOM 569 O O . GLY A 1 75 ? 7.819 -10.175 -13.668 1.00 84.38 75 GLY A O 1
ATOM 570 N N . GLU A 1 76 ? 7.007 -10.343 -11.578 1.00 93.25 76 GLU A N 1
ATOM 571 C CA . GLU A 1 76 ? 7.640 -9.136 -11.059 1.00 93.25 76 GLU A CA 1
ATOM 572 C C . GLU A 1 76 ? 8.805 -9.452 -10.108 1.00 93.25 76 GLU A C 1
ATOM 574 O O . GLU A 1 76 ? 8.703 -10.275 -9.188 1.00 93.25 76 GLU A O 1
ATOM 579 N N . PHE A 1 77 ? 9.929 -8.769 -10.334 1.00 95.88 77 PHE A N 1
ATOM 580 C CA . PHE A 1 77 ? 11.165 -8.934 -9.570 1.00 95.88 77 PHE A CA 1
ATOM 581 C C . PHE A 1 77 ? 11.792 -7.577 -9.265 1.00 95.88 77 PHE A C 1
ATOM 583 O O . PHE A 1 77 ? 11.640 -6.629 -10.034 1.00 95.88 77 PHE A O 1
ATOM 590 N N . LEU A 1 78 ? 12.557 -7.511 -8.180 1.00 94.94 78 LEU A N 1
ATOM 591 C CA . LEU A 1 78 ? 13.526 -6.448 -7.948 1.00 94.94 78 LEU A CA 1
ATOM 592 C C . LEU A 1 78 ? 14.910 -6.947 -8.359 1.00 94.94 78 LEU A C 1
ATOM 594 O O . LEU A 1 78 ? 15.260 -8.085 -8.053 1.00 94.94 78 LEU A O 1
ATOM 598 N N . VAL A 1 79 ? 15.689 -6.111 -9.040 1.00 95.56 79 VAL A N 1
ATOM 599 C CA . VAL A 1 79 ? 17.019 -6.443 -9.568 1.00 95.56 79 VAL A CA 1
ATOM 600 C C . VAL A 1 79 ? 17.977 -5.296 -9.277 1.00 95.56 79 VAL A C 1
ATOM 602 O O . VAL A 1 79 ? 17.700 -4.161 -9.650 1.00 95.56 79 VAL A O 1
ATOM 605 N N . ILE A 1 80 ? 19.119 -5.569 -8.645 1.00 93.31 80 ILE A N 1
ATOM 606 C CA . ILE A 1 80 ? 20.166 -4.556 -8.453 1.00 93.31 80 ILE A CA 1
ATOM 607 C C . ILE A 1 80 ? 21.050 -4.506 -9.697 1.00 93.31 80 ILE A C 1
ATOM 609 O O . ILE A 1 80 ? 21.705 -5.498 -10.013 1.00 93.31 80 ILE A O 1
ATOM 613 N N . GLU A 1 81 ? 21.152 -3.351 -10.348 1.00 92.06 81 GLU A N 1
ATOM 614 C CA . GLU A 1 81 ? 22.257 -3.019 -11.250 1.00 92.06 81 GLU A CA 1
ATOM 615 C C . GLU A 1 81 ? 23.313 -2.190 -10.515 1.00 92.06 81 GLU A C 1
ATOM 617 O O . GLU A 1 81 ? 23.005 -1.355 -9.662 1.00 92.06 81 GLU A O 1
ATOM 622 N N . ARG A 1 82 ? 24.586 -2.399 -10.857 1.00 89.88 82 ARG A N 1
ATOM 623 C CA . ARG A 1 82 ? 25.706 -1.668 -10.263 1.00 89.88 82 ARG A CA 1
ATOM 624 C C . ARG A 1 82 ? 26.832 -1.377 -11.244 1.00 89.88 82 ARG A C 1
ATOM 626 O O . ARG A 1 82 ? 27.137 -2.196 -12.113 1.00 89.88 82 ARG A O 1
ATOM 633 N N . ASP A 1 83 ? 27.511 -0.258 -11.011 1.00 87.25 83 ASP A N 1
ATOM 634 C CA . ASP A 1 83 ? 28.861 -0.008 -11.508 1.00 87.25 83 ASP A CA 1
ATOM 635 C C . ASP A 1 83 ? 29.937 -0.542 -10.532 1.00 87.25 83 ASP A C 1
ATOM 637 O O . ASP A 1 83 ? 29.634 -1.132 -9.491 1.00 87.25 83 ASP A O 1
ATOM 641 N N . SER A 1 84 ? 31.220 -0.356 -10.866 1.00 85.62 84 SER A N 1
ATOM 642 C CA . SER A 1 84 ? 32.351 -0.704 -9.981 1.00 85.62 84 SER A CA 1
ATOM 643 C C . SER A 1 84 ? 32.954 0.502 -9.244 1.00 85.62 84 SER A C 1
ATOM 645 O O . SER A 1 84 ? 34.090 0.431 -8.775 1.00 85.62 84 SER A O 1
ATOM 647 N N . ASN A 1 85 ? 32.235 1.624 -9.167 1.00 84.25 85 ASN A N 1
ATOM 648 C CA . ASN A 1 85 ? 32.677 2.811 -8.440 1.00 84.25 85 ASN A CA 1
ATOM 649 C C . ASN A 1 85 ? 32.218 2.776 -6.976 1.00 84.25 85 ASN A C 1
ATOM 651 O O . ASN A 1 85 ? 31.301 2.046 -6.598 1.00 84.25 85 ASN A O 1
ATOM 655 N N . LEU A 1 86 ? 32.846 3.626 -6.164 1.00 82.88 86 LEU A N 1
ATOM 656 C CA . LEU A 1 86 ? 32.447 3.949 -4.793 1.00 82.88 86 LEU A CA 1
ATOM 657 C C . LEU A 1 86 ? 31.979 5.407 -4.722 1.00 82.88 86 LEU A C 1
ATOM 659 O O . LEU A 1 86 ? 32.338 6.213 -5.581 1.00 82.88 86 LEU A O 1
ATOM 663 N N . GLY A 1 87 ? 31.289 5.769 -3.641 1.00 76.00 87 GLY A N 1
ATOM 664 C CA . GLY A 1 87 ? 30.872 7.147 -3.382 1.00 76.00 87 GLY A CA 1
ATOM 665 C C . GLY A 1 87 ? 29.509 7.501 -3.979 1.00 76.00 87 GLY A C 1
ATOM 666 O O . GLY A 1 87 ? 28.833 6.659 -4.565 1.00 76.00 87 GLY A O 1
ATOM 667 N N . ALA A 1 88 ? 29.098 8.752 -3.776 1.00 69.81 88 ALA A N 1
ATOM 668 C CA . ALA A 1 88 ? 27.774 9.246 -4.163 1.00 69.81 88 ALA A CA 1
ATOM 669 C C . ALA A 1 88 ? 27.547 9.261 -5.684 1.00 69.81 88 ALA A C 1
ATOM 671 O O . ALA A 1 88 ? 26.431 9.030 -6.120 1.00 69.81 88 ALA A O 1
ATOM 672 N N . ASP A 1 89 ? 28.610 9.438 -6.476 1.00 74.88 89 ASP A N 1
ATOM 673 C CA . ASP A 1 89 ? 28.534 9.407 -7.945 1.00 74.88 89 ASP A CA 1
ATOM 674 C C . ASP A 1 89 ? 28.496 7.975 -8.513 1.00 74.88 89 ASP A C 1
ATOM 676 O O . ASP A 1 89 ? 28.452 7.789 -9.730 1.00 74.88 89 ASP A O 1
ATOM 680 N N . SER A 1 90 ? 28.604 6.953 -7.654 1.00 82.62 90 SER A N 1
ATOM 681 C CA . SER A 1 90 ? 28.530 5.563 -8.095 1.00 82.62 90 SER A CA 1
ATOM 682 C C . SER A 1 90 ? 27.088 5.171 -8.358 1.00 82.62 90 SER A C 1
ATOM 684 O O . SER A 1 90 ? 26.194 5.561 -7.618 1.00 82.62 90 SER A O 1
ATOM 686 N N . GLN A 1 91 ? 26.859 4.355 -9.375 1.00 82.56 91 GLN A N 1
ATOM 687 C CA . GLN A 1 91 ? 25.506 3.934 -9.709 1.00 82.56 91 GLN A CA 1
ATOM 688 C C . GLN A 1 91 ? 25.216 2.550 -9.156 1.00 82.56 91 GLN A C 1
ATOM 690 O O . GLN A 1 91 ? 25.915 1.588 -9.486 1.00 82.56 91 GLN A O 1
ATOM 695 N N . LYS A 1 92 ? 24.201 2.466 -8.295 1.00 87.31 92 LYS A N 1
ATOM 696 C CA . LYS A 1 92 ? 23.760 1.258 -7.590 1.00 87.31 92 LYS A CA 1
ATOM 697 C C . LYS A 1 92 ? 22.233 1.292 -7.524 1.00 87.31 92 LYS A C 1
ATOM 699 O O . LYS A 1 92 ? 21.676 1.780 -6.551 1.00 87.31 92 LYS A O 1
ATOM 704 N N . VAL A 1 93 ? 21.555 0.844 -8.570 1.00 87.75 93 VAL A N 1
ATOM 705 C CA . VAL A 1 93 ? 20.114 1.068 -8.737 1.00 87.75 93 VAL A CA 1
ATOM 706 C C . VAL A 1 93 ? 19.369 -0.249 -8.597 1.00 87.75 93 VAL A C 1
ATOM 708 O O . VAL A 1 93 ? 19.689 -1.224 -9.270 1.00 87.75 93 VAL A O 1
ATOM 711 N N . VAL A 1 94 ? 18.372 -0.285 -7.720 1.00 91.81 94 VAL A N 1
ATOM 712 C CA . VAL A 1 94 ? 17.376 -1.353 -7.681 1.00 91.81 94 VAL A CA 1
ATOM 713 C C . VAL A 1 94 ? 16.300 -1.009 -8.699 1.00 91.81 94 VAL A C 1
ATOM 715 O O . VAL A 1 94 ? 15.667 0.039 -8.600 1.00 91.81 94 VAL A O 1
ATOM 718 N N . PHE A 1 95 ? 16.091 -1.887 -9.669 1.00 91.81 95 PHE A N 1
ATOM 719 C CA . PHE A 1 95 ? 15.008 -1.802 -10.636 1.00 91.81 95 PHE A CA 1
ATOM 720 C C . PHE A 1 95 ? 13.897 -2.775 -10.273 1.00 91.81 95 PHE A C 1
ATOM 722 O O . PHE A 1 95 ? 14.168 -3.937 -9.970 1.00 91.81 95 PHE A O 1
ATOM 729 N N . ARG A 1 96 ? 12.650 -2.330 -10.387 1.00 90.62 96 ARG A N 1
ATOM 730 C CA . ARG A 1 96 ? 11.494 -3.212 -10.506 1.00 90.62 96 ARG A CA 1
ATOM 731 C C . ARG A 1 96 ? 11.337 -3.603 -11.964 1.00 90.62 96 ARG A C 1
ATOM 733 O O . ARG A 1 96 ? 11.357 -2.745 -12.843 1.00 90.62 96 ARG A O 1
ATOM 740 N N . ILE A 1 97 ? 11.201 -4.895 -12.231 1.00 93.62 97 ILE A N 1
ATOM 741 C CA . ILE A 1 97 ? 11.030 -5.420 -13.585 1.00 93.62 97 ILE A CA 1
ATOM 742 C C . ILE A 1 97 ? 9.777 -6.265 -13.702 1.00 93.62 97 ILE A C 1
ATOM 744 O O . ILE A 1 97 ? 9.386 -6.925 -12.741 1.00 93.62 97 ILE A O 1
ATOM 748 N N . ASN A 1 98 ? 9.208 -6.309 -14.906 1.00 86.56 98 ASN A N 1
ATOM 749 C CA . ASN A 1 98 ? 8.108 -7.205 -15.237 1.00 86.56 98 ASN A CA 1
ATOM 750 C C . ASN A 1 98 ? 8.442 -8.024 -16.491 1.00 86.56 98 ASN A C 1
ATOM 752 O O . ASN A 1 98 ? 8.621 -7.482 -17.584 1.00 86.56 98 ASN A O 1
ATOM 756 N N . ILE A 1 99 ? 8.528 -9.347 -16.343 1.00 92.00 99 ILE A N 1
ATOM 757 C CA . ILE A 1 99 ? 8.867 -10.245 -17.455 1.00 92.00 99 ILE A CA 1
ATOM 758 C C . ILE A 1 99 ? 7.655 -10.636 -18.305 1.00 92.00 99 ILE A C 1
ATOM 760 O O . ILE A 1 99 ? 7.841 -11.082 -19.433 1.00 92.00 99 ILE A O 1
ATOM 764 N N . ASN A 1 100 ? 6.422 -10.454 -17.818 1.00 85.50 100 ASN A N 1
ATOM 765 C CA . ASN A 1 100 ? 5.215 -10.877 -18.543 1.00 85.50 100 ASN A CA 1
ATOM 766 C C . ASN A 1 100 ? 5.002 -10.070 -19.830 1.00 85.50 100 ASN A C 1
ATOM 768 O O . ASN A 1 100 ? 4.367 -10.542 -20.768 1.00 85.50 100 ASN A O 1
ATOM 772 N N . GLN A 1 101 ? 5.540 -8.850 -19.880 1.00 82.31 101 GLN A N 1
ATOM 773 C CA . GLN A 1 101 ? 5.511 -7.995 -21.068 1.00 82.31 101 GLN A CA 1
ATOM 774 C C . GLN A 1 101 ? 6.680 -8.275 -22.027 1.00 82.31 101 GLN A C 1
ATOM 776 O O . GLN A 1 101 ? 6.685 -7.786 -23.159 1.00 82.31 101 GLN A O 1
ATOM 781 N N . ALA A 1 102 ? 7.675 -9.051 -21.591 1.00 93.00 102 ALA A N 1
ATOM 782 C CA . ALA A 1 102 ? 8.864 -9.348 -22.368 1.00 93.00 102 ALA A CA 1
ATOM 783 C C . ALA A 1 102 ? 8.634 -10.531 -23.313 1.00 93.00 102 ALA A C 1
ATOM 785 O O . ALA A 1 102 ? 7.941 -11.503 -23.014 1.00 93.00 102 ALA A O 1
ATOM 786 N N . THR A 1 103 ? 9.278 -10.483 -24.473 1.00 96.94 103 THR A N 1
ATOM 787 C CA . THR A 1 103 ? 9.249 -11.587 -25.428 1.00 96.94 103 THR A CA 1
ATOM 788 C C . THR A 1 103 ? 10.099 -12.746 -24.921 1.00 96.94 103 THR A C 1
ATOM 790 O O . THR A 1 103 ? 11.315 -12.610 -24.777 1.00 96.94 103 THR A O 1
ATOM 793 N N . ASN A 1 104 ? 9.472 -13.906 -24.717 1.00 96.69 104 ASN A N 1
ATOM 794 C CA . ASN A 1 104 ? 10.189 -15.153 -24.485 1.00 96.69 104 ASN A CA 1
ATOM 795 C C . ASN A 1 104 ? 10.897 -15.590 -25.776 1.00 96.69 104 ASN A C 1
ATOM 797 O O . ASN A 1 104 ? 10.258 -15.973 -26.758 1.00 96.69 104 ASN A O 1
ATOM 801 N N . LEU A 1 105 ? 12.227 -15.556 -25.773 1.00 95.56 105 LEU A N 1
ATOM 802 C CA . LEU A 1 105 ? 13.042 -15.892 -26.937 1.00 95.56 105 LEU A CA 1
ATOM 803 C C . LEU A 1 105 ? 12.934 -17.367 -27.332 1.00 95.56 105 LEU A C 1
ATOM 805 O O . LEU A 1 105 ? 13.112 -17.681 -28.506 1.00 95.56 105 LEU A O 1
ATOM 809 N N . GLN A 1 106 ? 12.601 -18.257 -26.392 1.00 91.50 106 GLN A N 1
ATOM 810 C CA . GLN A 1 106 ? 12.397 -19.684 -26.672 1.00 91.50 106 GLN A CA 1
ATOM 811 C C . GLN A 1 106 ? 11.148 -19.935 -27.534 1.00 91.50 106 GLN A C 1
ATOM 813 O O . GLN A 1 106 ? 11.054 -20.965 -28.194 1.00 91.50 106 GLN A O 1
ATOM 818 N N . ALA A 1 107 ? 10.207 -18.985 -27.566 1.00 91.25 107 ALA A N 1
ATOM 819 C CA . ALA A 1 107 ? 9.002 -19.058 -28.390 1.00 91.25 107 ALA A CA 1
ATOM 820 C C . ALA A 1 107 ? 9.188 -18.458 -29.799 1.00 91.25 107 ALA A C 1
ATOM 822 O O . ALA A 1 107 ? 8.266 -18.494 -30.617 1.00 91.25 107 ALA A O 1
ATOM 823 N N . LEU A 1 108 ? 10.356 -17.877 -30.099 1.00 92.81 108 LEU A N 1
ATOM 824 C CA . LEU A 1 108 ? 10.620 -17.254 -31.395 1.00 92.81 108 LEU A CA 1
ATOM 825 C C . LEU A 1 108 ? 10.996 -18.296 -32.459 1.00 92.81 108 LEU A C 1
ATOM 827 O O . LEU A 1 108 ? 11.643 -19.296 -32.155 1.00 92.81 108 LEU A O 1
ATOM 831 N N . PRO A 1 109 ? 10.651 -18.062 -33.738 1.00 91.38 109 PRO A N 1
ATOM 832 C CA . PRO A 1 109 ? 11.032 -18.973 -34.808 1.00 91.38 109 PRO A CA 1
ATOM 833 C C . PRO A 1 109 ? 12.547 -18.925 -35.070 1.00 91.38 109 PRO A C 1
ATOM 835 O O . PRO A 1 109 ? 13.152 -17.852 -35.060 1.00 91.38 109 PRO A O 1
ATOM 838 N N . ASP A 1 110 ? 13.147 -20.070 -35.416 1.00 85.88 110 ASP A N 1
ATOM 839 C CA . ASP A 1 110 ? 14.600 -20.232 -35.644 1.00 85.88 110 ASP A CA 1
ATOM 840 C C . ASP A 1 110 ? 15.212 -19.242 -36.654 1.00 85.88 110 ASP A C 1
ATOM 842 O O . ASP A 1 110 ? 16.417 -18.994 -36.657 1.00 85.88 110 ASP A O 1
ATOM 846 N N . ASN A 1 111 ? 14.396 -18.685 -37.552 1.00 89.81 111 ASN A N 1
ATOM 847 C CA . ASN A 1 111 ? 14.813 -17.750 -38.595 1.00 89.81 111 ASN A CA 1
ATOM 848 C C . ASN A 1 111 ? 14.584 -16.271 -38.236 1.00 89.81 111 ASN A C 1
ATOM 850 O O . ASN A 1 111 ? 14.694 -15.420 -39.123 1.00 89.81 111 ASN A O 1
ATOM 854 N N . ILE A 1 112 ? 14.239 -15.955 -36.982 1.00 93.56 112 ILE A N 1
ATOM 855 C CA . ILE A 1 112 ? 14.050 -14.569 -36.527 1.00 93.56 112 ILE A CA 1
ATOM 856 C C . ILE A 1 112 ? 15.347 -13.750 -36.634 1.00 93.56 112 ILE A C 1
ATOM 858 O O . ILE A 1 112 ? 15.317 -12.543 -36.905 1.00 93.56 112 ILE A O 1
ATOM 862 N N . LEU A 1 113 ? 16.492 -14.421 -36.478 1.00 90.75 113 LEU A N 1
ATOM 863 C CA . LEU A 1 113 ? 17.824 -13.856 -36.648 1.00 90.75 113 LEU A CA 1
ATOM 864 C C . LEU A 1 113 ? 18.391 -14.179 -38.037 1.00 90.75 113 LEU A C 1
ATOM 866 O O . LEU A 1 113 ? 18.248 -15.288 -38.555 1.00 90.75 113 LEU A O 1
ATOM 870 N N . ALA A 1 114 ? 19.055 -13.200 -38.646 1.00 89.06 114 ALA A N 1
ATOM 871 C CA . ALA A 1 114 ? 19.813 -13.387 -39.876 1.00 89.06 114 ALA A CA 1
ATOM 872 C C . ALA A 1 114 ? 21.109 -14.183 -39.622 1.00 89.06 114 ALA A C 1
ATOM 874 O O . ALA A 1 114 ? 21.600 -14.283 -38.500 1.00 89.06 114 ALA A O 1
ATOM 875 N N . GLU A 1 115 ? 21.706 -14.739 -40.681 1.00 86.69 115 GLU A N 1
ATOM 876 C CA . GLU A 1 115 ? 22.962 -15.489 -40.562 1.00 86.69 115 GLU A CA 1
ATOM 877 C C . GLU A 1 115 ? 24.077 -14.613 -39.957 1.00 86.69 115 GLU A C 1
ATOM 879 O O . GLU A 1 115 ? 24.459 -13.590 -40.528 1.00 86.69 115 GLU A O 1
ATOM 884 N N . GLY A 1 116 ? 24.606 -15.033 -38.802 1.00 82.88 116 GLY A N 1
ATOM 885 C CA . GLY A 1 116 ? 25.652 -14.318 -38.061 1.00 82.88 116 GLY A CA 1
ATOM 886 C C . GLY A 1 116 ? 25.151 -13.234 -37.098 1.00 82.88 116 GLY A C 1
ATOM 887 O O . GLY A 1 116 ? 25.973 -12.630 -36.411 1.00 82.88 116 GLY A O 1
ATOM 888 N N . GLU A 1 117 ? 23.839 -13.003 -37.029 1.00 87.12 117 GLU A N 1
ATOM 889 C CA . GLU A 1 117 ? 23.188 -12.108 -36.068 1.00 87.12 117 GLU A CA 1
ATOM 890 C C . GLU A 1 117 ? 22.977 -12.824 -34.722 1.00 87.12 117 GLU A C 1
ATOM 892 O O . GLU A 1 117 ? 22.696 -14.023 -34.675 1.00 87.12 117 GLU A O 1
ATOM 897 N N . THR A 1 118 ? 23.103 -12.089 -33.619 1.00 89.31 118 THR A N 1
ATOM 898 C CA . THR A 1 118 ? 22.687 -12.529 -32.275 1.00 89.31 118 THR A CA 1
ATOM 899 C C . THR A 1 118 ? 21.772 -11.482 -31.653 1.00 89.31 118 THR A C 1
ATOM 901 O O . THR A 1 118 ? 21.814 -10.316 -32.051 1.00 89.31 118 THR A O 1
ATOM 904 N N . PHE A 1 119 ? 20.967 -11.846 -30.654 1.00 90.62 119 PHE A N 1
ATOM 905 C CA . PHE A 1 119 ? 20.114 -10.865 -29.974 1.00 90.62 119 PHE A CA 1
ATOM 906 C C . PHE A 1 119 ? 20.930 -9.722 -29.342 1.00 90.62 119 PHE A C 1
ATOM 908 O O . PHE A 1 119 ? 20.511 -8.574 -29.381 1.00 90.62 119 PHE A O 1
ATOM 915 N N . GLU A 1 120 ? 22.140 -10.010 -28.854 1.00 89.31 120 GLU A N 1
ATOM 916 C CA . GLU A 1 120 ? 23.098 -9.032 -28.308 1.00 89.31 120 GLU A CA 1
ATOM 917 C C . GLU A 1 120 ? 23.659 -8.066 -29.346 1.00 89.31 120 GLU A C 1
ATOM 919 O O . GLU A 1 120 ? 24.224 -7.034 -28.981 1.00 89.31 120 GLU A O 1
ATOM 924 N N . SER A 1 121 ? 23.599 -8.448 -30.623 1.00 87.12 121 SER A N 1
ATOM 925 C CA . SER A 1 121 ? 24.096 -7.630 -31.726 1.00 87.12 121 SER A CA 1
ATOM 926 C C . SER A 1 121 ? 23.073 -6.610 -32.219 1.00 87.12 121 SER A C 1
ATOM 928 O O . SER A 1 121 ? 23.449 -5.707 -32.964 1.00 87.12 121 SER A O 1
ATOM 930 N N . LEU A 1 122 ? 21.813 -6.738 -31.792 1.00 88.06 122 LEU A N 1
ATOM 931 C CA . LEU A 1 122 ? 20.703 -5.904 -32.229 1.00 88.06 122 LEU A CA 1
ATOM 932 C C . LEU A 1 122 ? 20.524 -4.670 -31.346 1.00 88.06 122 LEU A C 1
ATOM 934 O O . LEU A 1 122 ? 20.560 -4.741 -30.119 1.00 88.06 122 LEU A O 1
ATOM 938 N N . THR A 1 123 ? 20.261 -3.529 -31.977 1.00 87.00 123 THR A N 1
ATOM 939 C CA . THR A 1 123 ? 19.772 -2.329 -31.290 1.00 87.00 123 THR A CA 1
ATOM 940 C C . THR A 1 123 ? 18.313 -2.501 -30.858 1.00 87.00 123 THR A C 1
ATOM 942 O O . THR A 1 123 ? 17.572 -3.298 -31.433 1.00 87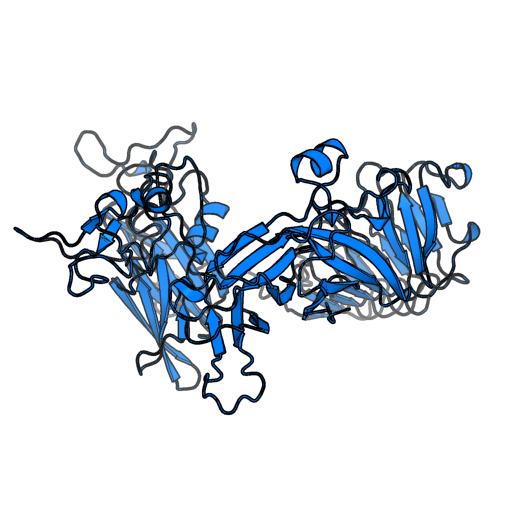.00 123 THR A O 1
ATOM 945 N N . LEU A 1 124 ? 17.849 -1.694 -29.896 1.00 84.81 124 LEU A N 1
ATOM 946 C CA . LEU A 1 124 ? 16.440 -1.687 -29.472 1.00 84.81 124 LEU A CA 1
ATOM 947 C C . LEU A 1 124 ? 15.466 -1.476 -30.642 1.00 84.81 124 LEU A C 1
ATOM 949 O O . LEU A 1 124 ? 14.422 -2.118 -30.705 1.00 84.81 124 LEU A O 1
ATOM 953 N N . ALA A 1 125 ? 15.822 -0.618 -31.603 1.00 87.69 125 ALA A N 1
ATOM 954 C CA . ALA A 1 125 ? 15.003 -0.380 -32.789 1.00 87.69 125 ALA A CA 1
ATOM 955 C C . ALA A 1 125 ? 14.930 -1.612 -33.709 1.00 87.69 125 ALA A C 1
ATOM 957 O O . ALA A 1 125 ? 13.886 -1.879 -34.300 1.00 87.69 125 ALA A O 1
ATOM 958 N N . GLU A 1 126 ? 16.018 -2.375 -33.828 1.00 92.25 126 GLU A N 1
ATOM 959 C CA . GLU A 1 126 ? 16.055 -3.611 -34.619 1.00 92.25 126 GLU A CA 1
ATOM 960 C C . GLU A 1 126 ? 15.325 -4.763 -33.919 1.00 92.25 126 GLU A C 1
ATOM 962 O O . GLU A 1 126 ? 14.626 -5.524 -34.589 1.00 92.25 126 GLU A O 1
ATOM 967 N N . LEU A 1 127 ? 15.422 -4.859 -32.587 1.00 92.25 127 LEU A N 1
ATOM 968 C CA . LEU A 1 127 ? 14.613 -5.777 -31.778 1.00 92.25 127 LEU A CA 1
ATOM 969 C C . LEU A 1 127 ? 13.120 -5.477 -31.957 1.00 92.25 127 LEU A C 1
ATOM 971 O O . LEU A 1 127 ? 12.359 -6.367 -32.337 1.00 92.25 127 LEU A O 1
ATOM 975 N N . ALA A 1 128 ? 12.718 -4.211 -31.815 1.00 89.94 128 ALA A N 1
ATOM 976 C CA . ALA A 1 128 ? 11.337 -3.781 -32.018 1.00 89.94 128 ALA A CA 1
ATOM 977 C C . ALA A 1 128 ? 10.844 -4.053 -33.451 1.00 89.94 128 ALA A C 1
ATOM 979 O O . ALA A 1 128 ? 9.726 -4.525 -33.644 1.00 89.94 128 ALA A O 1
ATOM 980 N N . ALA A 1 129 ? 11.686 -3.833 -34.469 1.00 93.50 129 ALA A N 1
ATOM 981 C CA . ALA A 1 129 ? 11.355 -4.156 -35.861 1.00 93.50 129 ALA A CA 1
ATOM 982 C C . ALA A 1 129 ? 11.145 -5.663 -36.103 1.00 93.50 129 ALA A C 1
ATOM 984 O O . ALA A 1 129 ? 10.452 -6.041 -37.049 1.00 93.50 129 ALA A O 1
ATOM 985 N N . LYS A 1 130 ? 11.726 -6.517 -35.253 1.00 95.00 130 LYS A N 1
ATOM 986 C CA . LYS A 1 130 ? 11.517 -7.972 -35.228 1.00 95.00 130 LYS A CA 1
ATOM 987 C C . LYS A 1 130 ? 10.406 -8.400 -34.257 1.00 95.00 130 LYS A C 1
ATOM 989 O O . LYS A 1 130 ? 10.173 -9.595 -34.116 1.00 95.00 130 LYS A O 1
ATOM 994 N N . GLY A 1 131 ? 9.714 -7.454 -33.615 1.00 92.12 131 GLY A N 1
ATOM 995 C CA . GLY A 1 131 ? 8.656 -7.730 -32.639 1.00 92.12 131 GLY A CA 1
ATOM 996 C C . GLY A 1 131 ? 9.166 -8.289 -31.309 1.00 92.12 131 GLY A C 1
ATOM 997 O O . GLY A 1 131 ? 8.402 -8.931 -30.600 1.00 92.12 131 GLY A O 1
ATOM 998 N N . ILE A 1 132 ? 10.445 -8.081 -30.987 1.00 95.56 132 ILE A N 1
ATOM 999 C CA . ILE A 1 132 ? 11.070 -8.552 -29.751 1.00 95.56 132 ILE A CA 1
ATOM 1000 C C . ILE A 1 132 ? 11.076 -7.404 -28.745 1.00 95.56 132 ILE A C 1
ATOM 1002 O O . ILE A 1 132 ? 11.668 -6.353 -28.993 1.00 95.56 132 ILE A O 1
ATOM 1006 N N . ILE A 1 133 ? 10.435 -7.633 -27.605 1.00 92.94 133 ILE A N 1
ATOM 1007 C CA . ILE A 1 133 ? 10.295 -6.690 -26.499 1.00 92.94 133 ILE A CA 1
ATOM 1008 C C . ILE A 1 133 ? 11.214 -7.160 -25.363 1.00 92.94 133 ILE A C 1
ATOM 1010 O O . ILE A 1 133 ? 10.992 -8.243 -24.815 1.00 92.94 133 ILE A O 1
ATOM 1014 N N . PRO A 1 134 ? 12.274 -6.408 -25.022 1.00 93.06 134 PRO A N 1
ATOM 1015 C CA . PRO A 1 134 ? 13.049 -6.666 -23.814 1.00 93.06 134 PRO A CA 1
ATOM 1016 C C . PRO A 1 134 ? 12.224 -6.430 -22.545 1.00 93.06 134 PRO A C 1
ATOM 1018 O O . PRO A 1 134 ? 11.193 -5.766 -22.579 1.00 93.06 134 PRO A O 1
ATOM 1021 N N . VAL A 1 135 ? 12.714 -6.940 -21.420 1.00 93.88 135 VAL A N 1
ATOM 1022 C CA . VAL A 1 135 ? 12.146 -6.693 -20.091 1.00 93.88 135 VAL A CA 1
ATOM 1023 C C . VAL A 1 135 ? 12.079 -5.194 -19.812 1.00 93.88 135 VAL A C 1
ATOM 1025 O O . VAL A 1 135 ? 13.064 -4.475 -20.000 1.00 93.88 135 VAL A O 1
ATOM 1028 N N . THR A 1 136 ? 10.908 -4.739 -19.370 1.00 82.75 136 THR A N 1
ATOM 1029 C CA . THR A 1 136 ? 10.675 -3.368 -18.919 1.00 82.75 136 THR A CA 1
ATOM 1030 C C . THR A 1 136 ? 11.162 -3.201 -17.485 1.00 82.75 136 THR A C 1
ATOM 1032 O O . THR A 1 136 ? 11.148 -4.150 -16.695 1.00 82.75 136 THR A O 1
ATOM 1035 N N . LYS A 1 137 ? 11.643 -1.997 -17.169 1.00 84.44 137 LYS A N 1
ATOM 1036 C CA . LYS A 1 137 ? 12.242 -1.671 -15.877 1.00 84.44 137 LYS A CA 1
ATOM 1037 C C . LYS A 1 137 ? 11.754 -0.310 -15.401 1.00 84.44 137 LYS A C 1
ATOM 1039 O O . LYS A 1 137 ? 11.665 0.617 -16.203 1.00 84.44 137 LYS A O 1
ATOM 1044 N N . GLU A 1 138 ? 11.543 -0.193 -14.101 1.00 79.50 138 GLU A N 1
ATOM 1045 C CA . GLU A 1 138 ? 11.269 1.052 -13.387 1.00 79.50 138 GLU A CA 1
ATOM 1046 C C . GLU A 1 138 ? 12.269 1.182 -12.238 1.00 79.50 138 GLU A C 1
ATOM 1048 O O . GLU A 1 138 ? 12.658 0.182 -11.633 1.00 79.50 138 GLU A O 1
ATOM 1053 N N . VAL A 1 139 ? 12.745 2.396 -11.961 1.00 78.75 139 VAL A N 1
ATOM 1054 C CA . VAL A 1 139 ? 13.664 2.623 -10.838 1.00 78.75 139 VAL A CA 1
ATOM 1055 C C . VAL A 1 139 ? 12.885 2.460 -9.536 1.00 78.75 139 VAL A C 1
ATOM 1057 O O . VAL A 1 139 ? 11.964 3.225 -9.272 1.00 78.75 139 VAL A O 1
ATOM 1060 N N . GLU A 1 140 ? 13.280 1.485 -8.720 1.00 81.19 140 GLU A N 1
ATOM 1061 C CA . GLU A 1 140 ? 12.705 1.253 -7.393 1.00 81.19 140 GLU A CA 1
ATOM 1062 C C . GLU A 1 140 ? 13.433 2.082 -6.329 1.00 81.19 140 GLU A C 1
ATOM 1064 O O . GLU A 1 140 ? 12.805 2.742 -5.504 1.00 81.19 140 GLU A O 1
ATOM 1069 N N . ALA A 1 141 ? 14.769 2.052 -6.350 1.00 78.06 141 ALA A N 1
ATOM 1070 C CA . ALA A 1 141 ? 15.614 2.812 -5.434 1.00 78.06 141 ALA A CA 1
ATOM 1071 C C . ALA A 1 141 ? 17.013 3.036 -6.021 1.00 78.06 141 ALA A C 1
ATOM 1073 O O . ALA A 1 141 ? 17.607 2.120 -6.586 1.00 78.06 141 ALA A O 1
ATOM 1074 N N . ASP A 1 142 ? 17.591 4.217 -5.811 1.00 82.50 142 ASP A N 1
ATOM 1075 C CA . ASP A 1 142 ? 19.020 4.462 -6.034 1.00 82.50 142 ASP A CA 1
ATOM 1076 C C . ASP A 1 142 ? 19.765 4.345 -4.697 1.00 82.50 142 ASP A C 1
ATOM 1078 O O . ASP A 1 142 ? 19.662 5.205 -3.820 1.00 82.50 142 ASP A O 1
ATOM 1082 N N . LEU A 1 143 ? 20.510 3.251 -4.532 1.00 82.44 143 LEU A N 1
ATOM 1083 C CA . LEU A 1 143 ? 21.227 2.913 -3.306 1.00 82.44 143 LEU A CA 1
ATOM 1084 C C . LEU A 1 143 ? 22.307 3.944 -2.969 1.00 82.44 143 LEU A C 1
ATOM 1086 O O . LEU A 1 143 ? 22.531 4.238 -1.792 1.00 82.44 143 LEU A O 1
ATOM 1090 N N . ALA A 1 144 ? 22.979 4.505 -3.975 1.00 79.88 144 ALA A N 1
ATOM 1091 C CA . ALA A 1 144 ? 24.003 5.513 -3.744 1.00 79.88 144 ALA A CA 1
ATOM 1092 C C . ALA A 1 144 ? 23.370 6.833 -3.291 1.00 79.88 144 ALA A C 1
ATOM 1094 O O . ALA A 1 144 ? 23.841 7.418 -2.309 1.00 79.88 144 ALA A O 1
ATOM 1095 N N . ALA A 1 145 ? 22.258 7.236 -3.916 1.00 69.00 145 ALA A N 1
ATOM 1096 C CA . ALA A 1 145 ? 21.502 8.430 -3.531 1.00 69.00 145 ALA A CA 1
ATOM 1097 C C . ALA A 1 145 ? 20.989 8.362 -2.079 1.00 69.00 145 ALA A C 1
ATOM 1099 O O . ALA A 1 145 ? 20.994 9.365 -1.365 1.00 69.00 145 ALA A O 1
ATOM 1100 N N . ILE A 1 146 ? 20.626 7.168 -1.597 1.00 64.25 146 ILE A N 1
ATOM 1101 C CA . ILE A 1 146 ? 20.184 6.952 -0.205 1.00 64.25 146 ILE A CA 1
ATOM 1102 C C . ILE A 1 146 ? 21.333 6.633 0.771 1.00 64.25 146 ILE A C 1
ATOM 1104 O O . ILE A 1 146 ? 21.098 6.313 1.937 1.00 64.25 146 ILE A O 1
ATOM 1108 N N . GLY A 1 147 ? 22.591 6.753 0.334 1.00 61.44 147 GLY A N 1
ATOM 1109 C CA . GLY A 1 147 ? 23.771 6.710 1.204 1.00 61.44 147 GLY A CA 1
ATOM 1110 C C . GLY A 1 147 ? 24.485 5.359 1.312 1.00 61.44 147 GLY A C 1
ATOM 1111 O O . GLY A 1 147 ? 25.482 5.261 2.034 1.00 61.44 147 GLY A O 1
ATOM 1112 N N . TYR A 1 148 ? 24.067 4.336 0.564 1.00 75.56 148 TYR A N 1
ATOM 1113 C CA . TYR A 1 148 ? 24.744 3.037 0.469 1.00 75.56 148 TYR A CA 1
ATOM 1114 C C . TYR A 1 148 ? 25.957 3.109 -0.485 1.00 75.56 148 TYR A C 1
ATOM 1116 O O . TYR A 1 148 ? 26.053 2.429 -1.501 1.00 75.56 148 TYR A O 1
ATOM 1124 N N . THR A 1 149 ? 26.902 3.993 -0.165 1.00 81.81 149 THR A N 1
ATOM 1125 C CA . THR A 1 149 ? 27.993 4.429 -1.065 1.00 81.81 149 THR A CA 1
ATOM 1126 C C . THR A 1 149 ? 29.359 3.826 -0.730 1.00 81.81 149 THR A C 1
ATOM 1128 O O . THR A 1 149 ? 30.354 4.079 -1.413 1.00 81.81 149 THR A O 1
ATOM 1131 N N . PHE A 1 150 ? 29.437 3.051 0.352 1.00 76.88 150 PHE A N 1
ATOM 1132 C CA . PHE A 1 150 ? 30.693 2.546 0.913 1.00 76.88 150 PHE A CA 1
ATOM 1133 C C . PHE A 1 150 ? 31.216 1.280 0.218 1.00 76.88 150 PHE A C 1
ATOM 1135 O O . PHE A 1 150 ? 32.293 0.805 0.577 1.00 76.88 150 PHE A O 1
ATOM 1142 N N . THR A 1 151 ? 30.470 0.736 -0.746 1.00 84.56 151 THR A N 1
ATOM 1143 C CA . THR A 1 151 ? 30.772 -0.515 -1.449 1.00 84.56 151 THR A CA 1
ATOM 1144 C C . THR A 1 151 ? 30.478 -0.412 -2.943 1.00 84.56 151 THR A C 1
ATOM 1146 O O . THR A 1 151 ? 29.557 0.282 -3.369 1.00 84.56 151 THR A O 1
ATOM 1149 N N . ASP A 1 152 ? 31.270 -1.116 -3.744 1.00 85.75 152 ASP A N 1
ATOM 1150 C CA . ASP A 1 152 ? 31.106 -1.255 -5.188 1.00 85.75 152 ASP A CA 1
ATOM 1151 C C . ASP A 1 152 ? 30.285 -2.503 -5.549 1.00 85.75 152 ASP A C 1
ATOM 1153 O O . ASP A 1 152 ? 30.016 -2.742 -6.726 1.00 85.75 152 ASP A O 1
ATOM 1157 N N . LYS A 1 153 ? 29.890 -3.305 -4.548 1.00 87.25 153 LYS A N 1
ATOM 1158 C CA . LYS A 1 153 ? 29.312 -4.646 -4.719 1.00 87.25 153 LYS A CA 1
ATOM 1159 C C . LYS A 1 153 ? 28.122 -4.933 -3.798 1.00 87.25 153 LYS A C 1
ATOM 1161 O O . LYS A 1 153 ? 28.212 -5.832 -2.962 1.00 87.25 153 LYS A O 1
ATOM 1166 N N . PRO A 1 154 ? 26.995 -4.206 -3.904 1.00 89.38 154 PRO A N 1
ATOM 1167 C CA . PRO A 1 154 ? 25.735 -4.744 -3.394 1.00 89.38 154 PRO A CA 1
ATOM 1168 C C . PRO A 1 154 ? 25.421 -6.039 -4.158 1.00 89.38 154 PRO A C 1
ATOM 1170 O O . PRO A 1 154 ? 25.252 -6.001 -5.373 1.00 89.38 154 PRO A O 1
ATOM 1173 N N . GLU A 1 155 ? 25.420 -7.173 -3.460 1.00 88.12 155 GLU A N 1
ATOM 1174 C CA . GLU A 1 155 ? 25.317 -8.524 -4.053 1.00 88.12 155 GLU A CA 1
ATOM 1175 C C . GLU A 1 155 ? 24.365 -9.438 -3.256 1.00 88.12 155 GLU A C 1
ATOM 1177 O O . GLU A 1 155 ? 24.309 -10.643 -3.474 1.00 88.12 155 GLU A O 1
ATOM 1182 N N . GLY A 1 156 ? 23.599 -8.873 -2.318 1.00 89.62 156 GLY A N 1
ATOM 1183 C CA . GLY A 1 156 ? 22.475 -9.553 -1.687 1.00 89.62 156 GLY A CA 1
ATOM 1184 C C . GLY A 1 156 ? 21.261 -8.641 -1.625 1.00 89.62 156 GLY A C 1
ATOM 1185 O O . GLY A 1 156 ? 21.376 -7.504 -1.166 1.00 89.62 156 GLY A O 1
ATOM 1186 N N . LEU A 1 157 ? 20.116 -9.149 -2.069 1.00 93.56 157 LEU A N 1
ATOM 1187 C CA . LEU A 1 157 ? 18.833 -8.463 -2.114 1.00 93.56 157 LEU A CA 1
ATOM 1188 C C . LEU A 1 157 ? 17.750 -9.360 -1.503 1.00 93.56 157 LEU A C 1
ATOM 1190 O O . LEU A 1 157 ? 17.602 -10.524 -1.862 1.00 93.56 157 LEU A O 1
ATOM 1194 N N . GLY A 1 158 ? 16.964 -8.815 -0.582 1.00 90.56 158 GLY A N 1
ATOM 1195 C CA . GLY A 1 158 ? 15.838 -9.513 0.027 1.00 90.56 158 GLY A CA 1
ATOM 1196 C C . GLY A 1 158 ? 14.639 -8.596 0.199 1.00 90.56 158 GLY A C 1
ATOM 1197 O O . GLY A 1 158 ? 14.801 -7.394 0.391 1.00 90.56 158 GLY A O 1
ATOM 1198 N N . LEU A 1 159 ? 13.441 -9.172 0.165 1.00 83.19 159 LEU A N 1
ATOM 1199 C CA . LEU A 1 159 ? 12.211 -8.474 0.524 1.00 83.19 159 LEU A CA 1
ATOM 1200 C C . LEU A 1 159 ? 11.826 -8.840 1.962 1.00 83.19 159 LEU A C 1
ATOM 1202 O O . LEU A 1 159 ? 11.830 -10.015 2.334 1.00 83.19 159 LEU A O 1
ATOM 1206 N N . VAL A 1 160 ? 11.533 -7.833 2.776 1.00 77.81 160 VAL A N 1
ATOM 1207 C CA . VAL A 1 160 ? 11.014 -7.979 4.138 1.00 77.81 160 VAL A CA 1
ATOM 1208 C C . VAL A 1 160 ? 9.485 -8.000 4.067 1.00 77.81 160 VAL A C 1
ATOM 1210 O O . VAL A 1 160 ? 8.895 -7.343 3.215 1.00 77.81 160 VAL A O 1
ATOM 1213 N N . ASN A 1 161 ? 8.831 -8.754 4.957 1.00 54.94 161 ASN A N 1
ATOM 1214 C CA . ASN A 1 161 ? 7.373 -8.965 4.938 1.00 54.94 161 ASN A CA 1
ATOM 1215 C C . ASN A 1 161 ? 6.536 -7.671 4.981 1.00 54.94 161 ASN A C 1
ATOM 1217 O O . ASN A 1 161 ? 5.372 -7.702 4.605 1.00 54.94 161 ASN A O 1
ATOM 1221 N N . ASP A 1 162 ? 7.111 -6.562 5.444 1.00 50.44 162 ASP A N 1
ATOM 1222 C CA . ASP A 1 162 ? 6.478 -5.241 5.530 1.00 50.44 162 ASP A CA 1
ATOM 1223 C C . ASP A 1 162 ? 6.769 -4.338 4.314 1.00 50.44 162 ASP A C 1
ATOM 1225 O O . ASP A 1 162 ? 6.555 -3.129 4.372 1.00 50.44 162 ASP A O 1
ATOM 1229 N N . GLY A 1 163 ? 7.276 -4.913 3.217 1.00 58.50 163 GLY A N 1
ATOM 1230 C CA . GLY A 1 163 ? 7.545 -4.213 1.957 1.00 58.50 163 GLY A CA 1
ATOM 1231 C C . GLY A 1 163 ? 8.931 -3.573 1.866 1.00 58.50 163 GLY A C 1
ATOM 1232 O O . GLY A 1 163 ? 9.317 -3.108 0.796 1.00 58.50 163 GLY A O 1
ATOM 1233 N N . ARG A 1 164 ? 9.728 -3.581 2.941 1.00 73.25 164 ARG A N 1
ATOM 1234 C CA . ARG A 1 164 ? 11.098 -3.043 2.916 1.00 73.25 164 ARG A CA 1
ATOM 1235 C C . ARG A 1 164 ? 12.046 -3.936 2.116 1.00 73.25 164 ARG A C 1
ATOM 1237 O O . ARG A 1 164 ? 11.893 -5.154 2.077 1.00 73.25 164 ARG A O 1
ATOM 1244 N N . ILE A 1 165 ? 13.095 -3.347 1.549 1.00 84.31 165 ILE A N 1
ATOM 1245 C CA . ILE A 1 165 ? 14.178 -4.085 0.890 1.00 84.31 165 ILE A CA 1
ATOM 1246 C C . ILE A 1 165 ? 15.365 -4.210 1.846 1.00 84.31 165 ILE A C 1
ATOM 1248 O O . ILE A 1 165 ? 15.842 -3.221 2.391 1.00 84.31 165 ILE A O 1
ATOM 1252 N N . ALA A 1 166 ? 15.910 -5.410 2.001 1.00 83.56 166 ALA A N 1
ATOM 1253 C CA . ALA A 1 166 ? 17.216 -5.633 2.605 1.00 83.56 166 ALA A CA 1
ATOM 1254 C C . ALA A 1 166 ? 18.293 -5.732 1.516 1.00 83.56 166 ALA A C 1
ATOM 1256 O O . ALA A 1 166 ? 18.161 -6.532 0.593 1.00 83.56 166 ALA A O 1
ATOM 1257 N N . VAL A 1 167 ? 19.374 -4.960 1.641 1.00 89.44 167 VAL A N 1
ATOM 1258 C CA . VAL A 1 167 ? 20.542 -5.011 0.751 1.00 89.44 167 VAL A CA 1
ATOM 1259 C C . VAL A 1 167 ? 21.807 -5.271 1.559 1.00 89.44 167 VAL A C 1
ATOM 1261 O O . VAL A 1 167 ? 22.047 -4.621 2.574 1.00 89.44 167 VAL A O 1
ATOM 1264 N N . ILE A 1 168 ? 22.651 -6.194 1.109 1.00 88.12 168 ILE A N 1
ATOM 1265 C CA . ILE A 1 168 ? 23.968 -6.445 1.700 1.00 88.12 168 ILE A CA 1
ATOM 1266 C C . ILE A 1 168 ? 25.041 -6.497 0.614 1.00 88.12 168 ILE A C 1
ATOM 1268 O O . ILE A 1 168 ? 24.776 -6.869 -0.529 1.00 88.12 168 ILE A O 1
ATOM 1272 N N . ASN A 1 169 ? 26.264 -6.116 0.969 1.00 88.19 169 ASN A N 1
ATOM 1273 C CA . ASN A 1 169 ? 27.390 -6.152 0.055 1.00 88.19 169 ASN A CA 1
ATOM 1274 C C . ASN A 1 169 ? 28.311 -7.341 0.298 1.00 88.19 169 ASN A C 1
ATOM 1276 O O . ASN A 1 169 ? 28.527 -7.745 1.444 1.00 88.19 169 ASN A O 1
ATOM 1280 N N . ASP A 1 170 ? 28.929 -7.815 -0.780 1.00 83.38 170 ASP A N 1
ATOM 1281 C CA . ASP A 1 170 ? 30.130 -8.638 -0.687 1.00 83.38 170 ASP A CA 1
ATOM 1282 C C . ASP A 1 170 ? 31.362 -7.734 -0.478 1.00 83.38 170 ASP A C 1
ATOM 1284 O O . ASP A 1 170 ? 31.369 -6.538 -0.795 1.00 83.38 170 ASP A O 1
ATOM 1288 N N . ASN A 1 171 ? 32.412 -8.295 0.113 1.00 76.19 171 ASN A N 1
ATOM 1289 C CA . ASN A 1 171 ? 33.736 -7.692 0.215 1.00 76.19 171 ASN A CA 1
ATOM 1290 C C . ASN A 1 171 ? 34.851 -8.587 -0.360 1.00 76.19 171 ASN A C 1
ATOM 1292 O O . ASN A 1 171 ? 36.029 -8.338 -0.085 1.00 76.19 171 ASN A O 1
ATOM 1296 N N . ASP A 1 172 ? 34.492 -9.647 -1.097 1.00 68.94 172 ASP A N 1
ATOM 1297 C CA . ASP A 1 172 ? 35.375 -10.659 -1.697 1.00 68.94 172 ASP A CA 1
ATOM 1298 C C . ASP A 1 172 ? 36.400 -11.270 -0.721 1.00 68.94 172 ASP A C 1
ATOM 1300 O O . ASP A 1 172 ? 37.485 -11.705 -1.126 1.00 68.94 172 ASP A O 1
ATOM 1304 N N . PHE A 1 173 ? 36.113 -11.274 0.586 1.00 64.69 173 PHE A N 1
ATOM 1305 C CA . PHE A 1 173 ? 37.070 -11.653 1.638 1.00 64.69 173 PHE A CA 1
ATOM 1306 C C . PHE A 1 173 ? 38.369 -10.810 1.639 1.00 64.69 173 PHE A C 1
ATOM 1308 O O . PHE A 1 173 ? 39.415 -11.258 2.128 1.00 64.69 173 PHE A O 1
ATOM 1315 N N . GLY A 1 174 ? 38.329 -9.599 1.077 1.00 54.91 174 GLY A N 1
ATOM 1316 C CA . GLY A 1 174 ? 39.487 -8.754 0.806 1.00 54.91 174 GLY A CA 1
ATOM 1317 C C . GLY A 1 174 ? 40.151 -8.172 2.057 1.00 54.91 174 GLY A C 1
ATOM 1318 O O . GLY A 1 174 ? 39.509 -7.645 2.963 1.00 54.91 174 GLY A O 1
ATOM 1319 N N . ALA A 1 175 ? 41.485 -8.192 2.075 1.00 51.78 175 ALA A N 1
ATOM 1320 C CA . ALA A 1 175 ? 42.312 -7.557 3.105 1.00 51.78 175 ALA A CA 1
ATOM 1321 C C . ALA A 1 175 ? 42.302 -6.007 3.050 1.00 51.78 175 ALA A C 1
ATOM 1323 O O . ALA A 1 175 ? 42.946 -5.375 3.889 1.00 51.78 175 ALA A O 1
ATOM 1324 N N . ASP A 1 176 ? 41.584 -5.414 2.085 1.00 58.34 176 ASP A N 1
ATOM 1325 C CA . ASP A 1 176 ? 41.616 -3.988 1.718 1.00 58.34 176 ASP A CA 1
ATOM 1326 C C . ASP A 1 176 ? 40.535 -3.117 2.397 1.00 58.34 176 ASP A C 1
ATOM 1328 O O . ASP A 1 176 ? 40.528 -1.901 2.223 1.00 58.34 176 ASP A O 1
ATOM 1332 N N . GLY A 1 177 ? 39.678 -3.692 3.251 1.00 58.03 177 GLY A N 1
ATOM 1333 C CA . GLY A 1 177 ? 38.944 -2.915 4.261 1.00 58.03 177 GLY A CA 1
ATOM 1334 C C . GLY A 1 177 ? 37.622 -2.257 3.843 1.00 58.03 177 GLY A C 1
ATOM 1335 O O . GLY A 1 177 ? 37.214 -1.315 4.520 1.00 58.03 177 GLY A O 1
ATOM 1336 N N . ILE A 1 178 ? 36.925 -2.745 2.807 1.00 68.06 178 ILE A N 1
ATOM 1337 C CA . ILE A 1 178 ? 35.508 -2.390 2.596 1.00 68.06 178 ILE A CA 1
ATOM 1338 C C . ILE A 1 178 ? 34.666 -3.093 3.681 1.00 68.06 178 ILE A C 1
ATOM 1340 O O . ILE A 1 178 ? 34.738 -4.323 3.808 1.00 68.06 178 ILE A O 1
ATOM 1344 N N . PRO A 1 179 ? 33.911 -2.352 4.515 1.00 71.88 179 PRO A N 1
ATOM 1345 C CA . PRO A 1 179 ? 33.070 -2.956 5.539 1.00 71.88 179 PRO A CA 1
ATOM 1346 C C . PRO A 1 179 ? 31.903 -3.728 4.908 1.00 71.88 179 PRO A C 1
ATOM 1348 O O . PRO A 1 179 ? 31.369 -3.338 3.872 1.00 71.88 179 PRO A O 1
ATOM 1351 N N . ILE A 1 180 ? 31.493 -4.820 5.558 1.00 77.06 180 ILE A N 1
ATOM 1352 C CA . ILE A 1 180 ? 30.183 -5.428 5.302 1.00 77.06 180 ILE A CA 1
ATOM 1353 C C . ILE A 1 180 ? 29.131 -4.531 5.955 1.00 77.06 180 ILE A C 1
ATOM 1355 O O . ILE A 1 180 ? 29.247 -4.226 7.146 1.00 77.06 180 ILE A O 1
ATOM 1359 N N . GLY A 1 181 ? 28.114 -4.130 5.202 1.00 70.44 181 GLY A N 1
ATOM 1360 C CA . GLY A 1 181 ? 26.993 -3.340 5.688 1.00 70.44 181 GLY A CA 1
ATOM 1361 C C . GLY A 1 181 ? 25.664 -3.881 5.172 1.00 70.44 181 GLY A C 1
ATOM 1362 O O . GLY A 1 181 ? 25.483 -4.082 3.976 1.00 70.44 181 GLY A O 1
ATOM 1363 N N . LEU A 1 182 ? 24.727 -4.096 6.092 1.00 68.06 182 LEU A N 1
ATOM 1364 C CA . LEU A 1 182 ? 23.324 -4.347 5.780 1.00 68.06 182 LEU A CA 1
ATOM 1365 C C . LEU A 1 182 ? 22.601 -2.997 5.707 1.00 68.06 182 LEU A C 1
ATOM 1367 O O . LEU A 1 182 ? 22.615 -2.244 6.679 1.00 68.06 182 LEU A O 1
ATOM 1371 N N . GLY A 1 183 ? 21.989 -2.700 4.568 1.00 68.12 183 GLY A N 1
ATOM 1372 C CA . GLY A 1 183 ? 21.021 -1.624 4.404 1.00 68.12 183 GLY A CA 1
ATOM 1373 C C . GLY A 1 183 ? 19.609 -2.196 4.456 1.00 68.12 183 GLY A C 1
ATOM 1374 O O . GLY A 1 183 ? 19.341 -3.211 3.823 1.00 68.12 183 GLY A O 1
ATOM 1375 N N . ILE A 1 184 ? 18.714 -1.557 5.205 1.00 66.00 184 ILE A N 1
ATOM 1376 C CA . ILE A 1 184 ? 17.273 -1.796 5.096 1.00 66.00 184 ILE A CA 1
ATOM 1377 C C . ILE A 1 184 ? 16.665 -0.527 4.505 1.00 66.00 184 ILE A C 1
ATOM 1379 O O . ILE A 1 184 ? 16.781 0.545 5.096 1.00 66.00 184 ILE A O 1
ATOM 1383 N N . ILE A 1 185 ? 16.074 -0.650 3.325 1.00 61.00 185 ILE A N 1
ATOM 1384 C CA . ILE A 1 185 ? 15.469 0.427 2.548 1.00 61.00 185 ILE A CA 1
ATOM 1385 C C . ILE A 1 185 ? 13.973 0.353 2.783 1.00 61.00 185 ILE A C 1
ATOM 1387 O O . ILE A 1 185 ? 13.359 -0.689 2.547 1.00 61.00 185 ILE A O 1
ATOM 1391 N N . ASN A 1 186 ? 13.391 1.448 3.255 1.00 60.62 186 ASN A N 1
ATOM 1392 C CA . ASN A 1 186 ? 11.948 1.544 3.369 1.00 60.62 186 ASN A CA 1
ATOM 1393 C C . ASN A 1 186 ? 11.356 2.007 2.036 1.00 60.62 186 ASN A C 1
ATOM 1395 O O . ASN A 1 186 ? 11.718 3.082 1.567 1.00 60.62 186 ASN A O 1
ATOM 1399 N N . LEU A 1 187 ? 10.499 1.179 1.432 1.00 56.78 187 LEU A N 1
ATOM 1400 C CA . LEU A 1 187 ? 9.784 1.505 0.194 1.00 56.78 187 LEU A CA 1
ATOM 1401 C C . LEU A 1 187 ? 8.422 2.148 0.446 1.00 56.78 187 LEU A C 1
ATOM 1403 O O . LEU A 1 187 ? 7.850 2.714 -0.478 1.00 56.78 187 LEU A O 1
ATOM 1407 N N . ASN A 1 188 ? 7.925 2.099 1.682 1.00 60.75 188 ASN A N 1
ATOM 1408 C CA . ASN A 1 188 ? 6.628 2.663 2.036 1.00 60.75 188 ASN A CA 1
ATOM 1409 C C . ASN A 1 188 ? 6.699 4.190 2.160 1.00 60.75 188 ASN A C 1
ATOM 1411 O O . ASN A 1 188 ? 5.835 4.766 2.775 1.00 60.75 188 ASN A O 1
ATOM 1415 N N . ASN A 1 189 ? 7.712 4.874 1.630 1.00 70.19 189 ASN A N 1
ATOM 1416 C CA . ASN A 1 189 ? 7.880 6.322 1.800 1.00 70.19 189 ASN A CA 1
ATOM 1417 C C . ASN A 1 189 ? 7.673 7.079 0.479 1.00 70.19 189 ASN A C 1
ATOM 1419 O O . ASN A 1 189 ? 8.208 8.176 0.305 1.00 70.19 189 ASN A O 1
ATOM 1423 N N . ALA A 1 190 ? 6.963 6.463 -0.470 1.00 83.62 190 ALA A N 1
ATOM 1424 C CA . ALA A 1 190 ? 6.546 7.135 -1.686 1.00 83.62 190 ALA A CA 1
ATOM 1425 C C . ALA A 1 190 ? 5.590 8.287 -1.356 1.00 83.62 190 ALA A C 1
ATOM 1427 O O . ALA A 1 190 ? 4.989 8.334 -0.286 1.00 83.62 190 ALA A O 1
ATOM 1428 N N . LEU A 1 191 ? 5.456 9.218 -2.287 1.00 91.19 191 LEU A N 1
ATOM 1429 C CA . LEU A 1 191 ? 4.453 10.262 -2.184 1.00 91.19 191 LEU A CA 1
ATOM 1430 C C . LEU A 1 191 ? 3.975 10.674 -3.565 1.00 91.19 191 LEU A C 1
ATOM 1432 O O . LEU A 1 191 ? 4.695 10.485 -4.554 1.00 91.19 191 LEU A O 1
ATOM 1436 N N . ASP A 1 192 ? 2.797 11.275 -3.608 1.00 94.94 192 ASP A N 1
ATOM 1437 C CA . ASP A 1 192 ? 2.443 12.167 -4.700 1.00 94.94 192 ASP A CA 1
ATOM 1438 C C . ASP A 1 192 ? 3.027 13.562 -4.443 1.00 94.94 192 ASP A C 1
ATOM 1440 O O . ASP A 1 192 ? 2.682 14.211 -3.460 1.00 94.94 192 ASP A O 1
ATOM 1444 N N . ALA A 1 193 ? 3.986 13.998 -5.256 1.00 94.44 193 ALA A N 1
ATOM 1445 C CA . ALA A 1 193 ? 4.803 15.176 -4.952 1.00 94.44 193 ALA A CA 1
ATOM 1446 C C . ALA A 1 193 ? 4.376 16.454 -5.684 1.00 94.44 193 ALA A C 1
ATOM 1448 O O . ALA A 1 193 ? 4.992 17.502 -5.469 1.00 94.44 193 ALA A O 1
ATOM 1449 N N . SER A 1 194 ? 3.395 16.371 -6.581 1.00 96.69 194 SER A N 1
ATOM 1450 C CA . SER A 1 194 ? 3.004 17.476 -7.448 1.00 96.69 194 SER A CA 1
ATOM 1451 C C . SER A 1 194 ? 1.500 17.507 -7.620 1.00 96.69 194 SER A C 1
ATOM 1453 O O . SER A 1 194 ? 0.875 16.469 -7.696 1.00 96.69 194 SER A O 1
ATOM 1455 N N . ASN A 1 195 ? 0.950 18.709 -7.734 1.00 96.12 195 ASN A N 1
ATOM 1456 C CA . ASN A 1 195 ? -0.421 18.955 -8.174 1.00 96.12 195 ASN A CA 1
ATOM 1457 C C . ASN A 1 195 ? -0.489 19.406 -9.653 1.00 96.12 195 ASN A C 1
ATOM 1459 O O . ASN A 1 195 ? -1.525 19.861 -10.138 1.00 96.12 195 ASN A O 1
ATOM 1463 N N . GLU A 1 196 ? 0.632 19.323 -10.383 1.00 95.75 196 GLU A N 1
ATOM 1464 C CA . GLU A 1 196 ? 0.816 19.821 -11.758 1.00 95.75 196 GLU A CA 1
ATOM 1465 C C . GLU A 1 196 ? 1.113 18.689 -12.766 1.00 95.75 196 GLU A C 1
ATOM 1467 O O . GLU A 1 196 ? 1.561 18.934 -13.893 1.00 95.75 196 GLU A O 1
ATOM 1472 N N . ASP A 1 197 ? 0.895 17.430 -12.385 1.00 87.12 197 ASP A N 1
ATOM 1473 C CA . ASP A 1 197 ? 1.176 16.251 -13.216 1.00 87.12 197 ASP A CA 1
ATOM 1474 C C . ASP A 1 197 ? -0.081 15.566 -13.792 1.00 87.12 197 ASP A C 1
ATOM 1476 O O . ASP A 1 197 ? 0.017 14.763 -14.730 1.00 87.12 197 ASP A O 1
ATOM 1480 N N . GLY A 1 198 ? -1.264 15.992 -13.345 1.00 84.75 198 GLY A N 1
ATOM 1481 C CA . GLY A 1 198 ? -2.553 15.657 -13.941 1.00 84.75 198 GLY A CA 1
ATOM 1482 C C . GLY A 1 198 ? -3.150 14.332 -13.474 1.00 84.75 198 GLY A C 1
ATOM 1483 O O . GLY A 1 198 ? -4.021 13.802 -14.173 1.00 84.75 198 GLY A O 1
ATOM 1484 N N . GLY A 1 199 ? -2.706 13.790 -12.338 1.00 88.62 199 GLY A N 1
ATOM 1485 C CA . GLY A 1 199 ? -3.328 12.628 -11.711 1.00 88.62 199 GLY A CA 1
ATOM 1486 C C . GLY A 1 199 ? -2.561 12.131 -10.490 1.00 88.62 199 GLY A C 1
ATOM 1487 O O . GLY A 1 199 ? -1.519 12.658 -10.156 1.00 88.62 199 GLY A O 1
ATOM 1488 N N . ILE A 1 200 ? -3.050 11.058 -9.872 1.00 88.62 200 ILE A N 1
ATOM 1489 C CA . ILE A 1 200 ? -2.417 10.485 -8.678 1.00 88.62 200 ILE A CA 1
ATOM 1490 C C . ILE A 1 200 ? -1.113 9.763 -9.061 1.00 88.62 200 ILE A C 1
ATOM 1492 O O . ILE A 1 200 ? -1.160 8.718 -9.720 1.00 88.62 200 ILE A O 1
ATOM 1496 N N . ASN A 1 201 ? 0.042 10.273 -8.628 1.00 86.38 201 ASN A N 1
ATOM 1497 C CA . ASN A 1 201 ? 1.377 9.801 -9.023 1.00 86.38 201 ASN A CA 1
ATOM 1498 C C . ASN A 1 201 ? 2.277 9.405 -7.835 1.00 86.38 201 ASN A C 1
ATOM 1500 O O . ASN A 1 201 ? 3.453 9.773 -7.760 1.00 86.38 201 ASN A O 1
ATOM 1504 N N . ILE A 1 202 ? 1.756 8.559 -6.940 1.00 82.81 202 ILE A N 1
ATOM 1505 C CA . ILE A 1 202 ? 2.482 8.055 -5.761 1.00 82.81 202 ILE A CA 1
ATOM 1506 C C . ILE A 1 202 ? 3.690 7.193 -6.169 1.00 82.81 202 ILE A C 1
ATOM 1508 O O . ILE A 1 202 ? 3.541 6.049 -6.616 1.00 82.81 202 ILE A O 1
ATOM 1512 N N . ARG A 1 203 ? 4.907 7.705 -5.954 1.00 77.44 203 ARG A N 1
ATOM 1513 C CA . ARG A 1 203 ? 6.168 6.977 -6.200 1.00 77.44 203 ARG A CA 1
ATOM 1514 C C . ARG A 1 203 ? 7.315 7.477 -5.327 1.00 77.44 203 ARG A C 1
ATOM 1516 O O . ARG A 1 203 ? 7.214 8.492 -4.645 1.00 77.44 203 ARG A O 1
ATOM 1523 N N . ASN A 1 204 ? 8.434 6.759 -5.353 1.00 76.75 204 ASN A N 1
ATOM 1524 C CA . ASN A 1 204 ? 9.622 7.153 -4.606 1.00 76.75 204 ASN A CA 1
ATOM 1525 C C . ASN A 1 204 ? 10.331 8.349 -5.256 1.00 76.75 204 ASN A C 1
ATOM 1527 O O . ASN A 1 204 ? 10.588 8.373 -6.463 1.00 76.75 204 ASN A O 1
ATOM 1531 N N . PHE A 1 205 ? 10.716 9.304 -4.415 1.00 80.31 205 PHE A N 1
ATOM 1532 C CA . PHE A 1 205 ? 11.513 10.472 -4.772 1.00 80.31 205 PHE A CA 1
ATOM 1533 C C . PHE A 1 205 ? 12.709 10.617 -3.819 1.00 80.31 205 PHE A C 1
ATOM 1535 O O . PHE A 1 205 ? 12.653 10.128 -2.691 1.00 80.31 205 PHE A O 1
ATOM 1542 N N . PRO A 1 206 ? 13.796 11.311 -4.214 1.00 72.44 206 PRO A N 1
ATOM 1543 C CA . PRO A 1 206 ? 14.949 11.564 -3.345 1.00 72.44 206 PRO A CA 1
ATOM 1544 C C . PRO A 1 206 ? 14.669 12.684 -2.319 1.00 72.44 206 PRO A C 1
ATOM 1546 O O . PRO A 1 206 ? 15.409 13.666 -2.218 1.00 72.44 206 PRO A O 1
ATOM 1549 N N . VAL A 1 207 ? 13.582 12.544 -1.562 1.00 79.38 207 VAL A N 1
ATOM 1550 C CA . VAL A 1 207 ? 13.123 13.466 -0.519 1.00 79.38 207 VAL A CA 1
ATOM 1551 C C . VAL A 1 207 ? 12.828 12.685 0.759 1.00 79.38 207 VAL A C 1
ATOM 1553 O O . VAL A 1 207 ? 12.438 11.523 0.722 1.00 79.38 207 VAL A O 1
ATOM 1556 N N . PHE A 1 208 ? 13.058 13.317 1.904 1.00 78.88 208 PHE A N 1
ATOM 1557 C CA . PHE A 1 208 ? 12.736 12.765 3.215 1.00 78.88 208 PHE A CA 1
ATOM 1558 C C . PHE A 1 208 ? 11.507 13.480 3.778 1.00 78.88 208 PHE A C 1
ATOM 1560 O O . PHE A 1 208 ? 11.449 14.704 3.724 1.00 78.88 208 PHE A O 1
ATOM 1567 N N . GLY A 1 209 ? 10.565 12.751 4.370 1.00 83.50 209 GLY A N 1
ATOM 1568 C CA . GLY A 1 209 ? 9.531 13.350 5.216 1.00 83.50 209 GLY A CA 1
ATOM 1569 C C . GLY A 1 209 ? 10.090 13.696 6.597 1.00 83.50 209 GLY A C 1
ATOM 1570 O O . GLY A 1 209 ? 10.905 12.948 7.150 1.00 83.50 209 GLY A O 1
ATOM 1571 N N . MET A 1 210 ? 9.691 14.832 7.162 1.00 84.62 210 MET A N 1
ATOM 1572 C CA . MET A 1 210 ? 10.027 15.179 8.542 1.00 84.62 210 MET A CA 1
ATOM 1573 C C . MET A 1 210 ? 8.945 14.664 9.493 1.00 84.62 210 MET A C 1
ATOM 1575 O O . MET A 1 210 ? 7.779 15.012 9.356 1.00 84.62 210 MET A O 1
ATOM 1579 N N . TYR A 1 211 ? 9.329 13.899 10.517 1.00 87.56 211 TYR A N 1
ATOM 1580 C CA . TYR A 1 211 ? 8.421 13.551 11.614 1.00 87.56 211 TYR A CA 1
ATOM 1581 C C . TYR A 1 211 ? 8.125 14.798 12.458 1.00 87.56 211 TYR A C 1
ATOM 1583 O O . TYR A 1 211 ? 8.867 15.131 13.387 1.00 87.56 211 TYR A O 1
ATOM 1591 N N . GLN A 1 212 ? 7.070 15.513 12.082 1.00 89.19 212 GLN A N 1
ATOM 1592 C CA . GLN A 1 212 ? 6.593 16.744 12.705 1.00 89.19 212 GLN A CA 1
ATOM 1593 C C . GLN A 1 212 ? 5.176 16.505 13.213 1.00 89.19 212 GLN A C 1
ATOM 1595 O O . GLN A 1 212 ? 4.223 16.750 12.476 1.00 89.19 212 GLN A O 1
ATOM 1600 N N . PRO A 1 213 ? 5.040 15.940 14.420 1.00 93.25 213 PRO A N 1
ATOM 1601 C CA . PRO A 1 213 ? 3.735 15.553 14.893 1.00 93.25 213 PRO A CA 1
ATOM 1602 C C . PRO A 1 213 ? 2.978 16.712 15.521 1.00 93.25 213 PRO A C 1
ATOM 1604 O O . PRO A 1 213 ? 3.566 17.443 16.325 1.00 93.25 213 PRO A O 1
ATOM 1607 N N . ASP A 1 214 ? 1.687 16.807 15.220 1.00 93.69 214 ASP A N 1
ATOM 1608 C CA . ASP A 1 214 ? 0.789 17.742 15.898 1.00 93.69 214 ASP A CA 1
ATOM 1609 C C . ASP A 1 214 ? 0.152 17.084 17.138 1.00 93.69 214 ASP A C 1
ATOM 1611 O O . ASP A 1 214 ? 0.289 17.566 18.269 1.00 93.69 214 ASP A O 1
ATOM 1615 N N . ALA A 1 215 ? -0.376 15.865 16.981 1.00 96.25 215 ALA A N 1
ATOM 1616 C CA . ALA A 1 215 ? -0.897 15.072 18.091 1.00 96.25 215 ALA A CA 1
ATOM 1617 C C . ALA A 1 215 ? -0.035 13.857 18.482 1.00 96.25 215 ALA A C 1
ATOM 1619 O O . ALA A 1 215 ? 0.703 13.251 17.697 1.00 96.25 215 ALA A O 1
ATOM 1620 N N . ILE A 1 216 ? -0.183 13.461 19.751 1.00 96.94 216 ILE A N 1
ATOM 1621 C CA . ILE A 1 216 ? 0.522 12.340 20.375 1.00 96.94 216 ILE A CA 1
ATOM 1622 C C . ILE A 1 216 ? -0.382 11.603 21.369 1.00 96.94 216 ILE A C 1
ATOM 1624 O O . ILE A 1 216 ? -1.087 12.216 22.173 1.00 96.94 216 ILE A O 1
ATOM 1628 N N . ALA A 1 217 ? -0.305 10.276 21.374 1.00 97.88 217 ALA A N 1
ATOM 1629 C CA . ALA A 1 217 ? -0.947 9.414 22.362 1.00 97.88 217 ALA A CA 1
ATOM 1630 C C . ALA A 1 217 ? -0.002 8.281 22.790 1.00 97.88 217 ALA A C 1
ATOM 1632 O O . ALA A 1 217 ? 0.996 8.015 22.126 1.00 97.88 217 ALA A O 1
ATOM 1633 N N . SER A 1 218 ? -0.281 7.602 23.903 1.00 97.69 218 SER A N 1
ATOM 1634 C CA . SER A 1 218 ? 0.514 6.445 24.331 1.00 97.69 218 SER A CA 1
ATOM 1635 C C . SER A 1 218 ? -0.340 5.329 24.919 1.00 97.69 218 SER A C 1
ATOM 1637 O O . SER A 1 218 ? -1.430 5.564 25.442 1.00 97.69 218 SER A O 1
ATOM 1639 N N . TYR A 1 219 ? 0.165 4.103 24.820 1.00 97.06 219 TYR A N 1
ATOM 1640 C CA . TYR A 1 219 ? -0.474 2.890 25.324 1.00 97.06 219 TYR A CA 1
ATOM 1641 C C . TYR A 1 219 ? 0.582 1.888 25.798 1.00 97.06 219 TYR A C 1
ATOM 1643 O O . TYR A 1 219 ? 1.754 1.987 25.437 1.00 97.06 219 TYR A O 1
ATOM 1651 N N . GLU A 1 220 ? 0.174 0.939 26.639 1.00 95.00 220 GLU A N 1
ATOM 1652 C CA . GLU A 1 220 ? 1.052 -0.103 27.180 1.00 95.00 220 GLU A CA 1
ATOM 1653 C C . GLU A 1 220 ? 0.602 -1.477 26.676 1.00 95.00 220 GLU A C 1
ATOM 1655 O O . GLU A 1 220 ? -0.582 -1.810 26.768 1.00 95.00 220 GLU A O 1
ATOM 1660 N N . ILE A 1 221 ? 1.545 -2.277 26.176 1.00 83.94 221 ILE A N 1
ATOM 1661 C CA . ILE A 1 221 ? 1.342 -3.685 25.813 1.00 83.94 221 ILE A CA 1
ATOM 1662 C C . ILE A 1 221 ? 2.470 -4.506 26.424 1.00 83.94 221 ILE A C 1
ATOM 1664 O O . ILE A 1 221 ? 3.642 -4.173 26.279 1.00 83.94 221 ILE A O 1
ATOM 1668 N N . ASP A 1 222 ? 2.109 -5.569 27.145 1.00 84.94 222 ASP A N 1
ATOM 1669 C CA . ASP A 1 222 ? 3.045 -6.485 27.812 1.00 84.94 222 ASP A CA 1
ATOM 1670 C C . ASP A 1 222 ? 4.078 -5.806 28.738 1.00 84.94 222 ASP A C 1
ATOM 1672 O O . ASP A 1 222 ? 5.155 -6.343 28.998 1.00 84.94 222 ASP A O 1
ATOM 1676 N N . GLY A 1 223 ? 3.722 -4.648 29.303 1.00 89.25 223 GLY A N 1
ATOM 1677 C CA . GLY A 1 223 ? 4.583 -3.863 30.190 1.00 89.25 223 GLY A CA 1
ATOM 1678 C C . GLY A 1 223 ? 5.538 -2.904 29.474 1.00 89.25 223 GLY A C 1
ATOM 1679 O O . GLY A 1 223 ? 6.294 -2.212 30.154 1.00 89.25 223 GLY A O 1
ATOM 1680 N N . GLU A 1 224 ? 5.490 -2.835 28.142 1.00 89.88 224 GLU A N 1
ATOM 1681 C CA . GLU A 1 224 ? 6.229 -1.869 27.326 1.00 89.88 224 GLU A CA 1
ATOM 1682 C C . GLU A 1 224 ? 5.297 -0.734 26.886 1.00 89.88 224 GLU A C 1
ATOM 1684 O O . GLU A 1 224 ? 4.150 -0.966 26.495 1.00 89.88 224 GLU A O 1
ATOM 1689 N N . THR A 1 225 ? 5.776 0.508 26.969 1.00 96.50 225 THR A N 1
ATOM 1690 C CA . THR A 1 225 ? 5.011 1.695 26.559 1.00 96.50 225 THR A CA 1
ATOM 1691 C C . THR A 1 225 ? 5.376 2.095 25.136 1.00 96.50 225 THR A C 1
ATOM 1693 O O . THR A 1 225 ? 6.550 2.283 24.824 1.00 96.50 225 THR A O 1
ATOM 1696 N N . TYR A 1 226 ? 4.356 2.310 24.313 1.00 94.44 226 TYR A N 1
ATOM 1697 C CA . TYR A 1 226 ? 4.480 2.799 22.947 1.00 94.44 226 TYR A CA 1
ATOM 1698 C C . TYR A 1 226 ? 3.799 4.156 22.806 1.00 94.44 226 TYR A C 1
ATOM 1700 O O . TYR A 1 226 ? 2.809 4.454 23.480 1.00 94.44 226 TYR A O 1
ATOM 1708 N N . ILE A 1 227 ? 4.343 4.983 21.924 1.00 98.06 227 ILE A N 1
ATOM 1709 C CA . ILE A 1 227 ? 3.887 6.340 21.635 1.00 98.06 227 ILE A CA 1
ATOM 1710 C C . ILE A 1 227 ? 3.430 6.377 20.181 1.00 98.06 227 ILE A C 1
ATOM 1712 O O . ILE A 1 227 ? 4.180 5.954 19.313 1.00 98.06 227 ILE A O 1
ATOM 1716 N N . VAL A 1 228 ? 2.237 6.893 19.907 1.00 98.38 228 VAL A N 1
ATOM 1717 C CA . VAL A 1 228 ? 1.693 7.078 18.556 1.00 98.38 228 VAL A CA 1
ATOM 1718 C C . VAL A 1 228 ? 1.653 8.567 18.240 1.00 98.38 228 VAL A C 1
ATOM 1720 O O . VAL A 1 228 ? 1.194 9.343 19.078 1.00 98.38 228 VAL A O 1
ATOM 1723 N N . THR A 1 229 ? 2.121 8.963 17.059 1.00 97.44 229 THR A N 1
ATOM 1724 C CA . THR A 1 229 ? 2.151 10.362 16.610 1.00 97.44 229 THR A CA 1
ATOM 1725 C C . THR A 1 229 ? 1.518 10.530 15.231 1.00 97.44 229 THR A C 1
ATOM 1727 O O . THR A 1 229 ? 1.705 9.666 14.376 1.00 97.44 229 THR A O 1
ATOM 1730 N N . ALA A 1 230 ? 0.804 11.635 15.012 1.00 97.12 230 ALA A N 1
ATOM 1731 C CA . ALA A 1 230 ? 0.227 12.017 13.719 1.00 97.12 230 ALA A CA 1
ATOM 1732 C C . ALA A 1 230 ? 1.103 13.104 13.076 1.00 97.12 230 ALA A C 1
ATOM 1734 O O . ALA A 1 230 ? 1.248 14.171 13.661 1.00 97.12 230 ALA A O 1
ATOM 1735 N N . ASN A 1 231 ? 1.773 12.798 11.957 1.00 94.69 231 ASN A N 1
ATOM 1736 C CA . ASN A 1 231 ? 2.835 13.635 11.384 1.00 94.69 231 ASN A CA 1
ATOM 1737 C C . ASN A 1 231 ? 2.309 14.645 10.348 1.00 94.69 231 ASN A C 1
ATOM 1739 O O . ASN A 1 231 ? 2.576 14.485 9.153 1.00 94.69 231 ASN A O 1
ATOM 1743 N N . GLU A 1 232 ? 1.596 15.666 10.817 1.00 93.00 232 GLU A N 1
ATOM 1744 C CA . GLU A 1 232 ? 0.955 16.711 10.008 1.00 93.00 232 GLU A CA 1
ATOM 1745 C C . GLU A 1 232 ? 1.961 17.506 9.163 1.00 93.00 232 GLU A C 1
ATOM 1747 O O . GLU A 1 232 ? 1.879 17.498 7.933 1.00 93.00 232 GLU A O 1
ATOM 1752 N N . GLY A 1 233 ? 2.961 18.124 9.802 1.00 91.50 233 GLY A N 1
ATOM 1753 C CA . GLY A 1 233 ? 3.987 18.882 9.090 1.00 91.50 233 GLY A CA 1
ATOM 1754 C C . GLY A 1 233 ? 3.904 20.399 9.179 1.00 91.50 233 GLY A C 1
ATOM 1755 O O . GLY A 1 233 ? 4.338 21.054 8.232 1.00 91.50 233 GLY A O 1
ATOM 1756 N N . ASP A 1 234 ? 3.404 20.993 10.265 1.00 89.50 234 ASP A N 1
ATOM 1757 C CA . ASP A 1 234 ? 3.403 22.454 10.365 1.00 89.50 234 ASP A CA 1
ATOM 1758 C C . ASP A 1 234 ? 4.797 23.089 10.156 1.00 89.50 234 ASP A C 1
ATOM 1760 O O . ASP A 1 234 ? 5.848 22.589 10.596 1.00 89.50 234 ASP A O 1
ATOM 1764 N N . SER A 1 235 ? 4.811 24.208 9.434 1.00 91.81 235 SER A N 1
ATOM 1765 C CA . SER A 1 235 ? 6.021 24.925 9.047 1.00 91.81 235 SER A CA 1
ATOM 1766 C C . SER A 1 235 ? 6.229 26.153 9.929 1.00 91.81 235 SER A C 1
ATOM 1768 O O . SER A 1 235 ? 5.308 26.733 10.500 1.00 91.81 235 SER A O 1
ATOM 1770 N N . ARG A 1 236 ? 7.482 26.591 10.092 1.00 90.38 236 ARG A N 1
ATOM 1771 C CA . ARG A 1 236 ? 7.744 27.834 10.829 1.00 90.38 236 ARG A CA 1
ATOM 1772 C C . ARG A 1 236 ? 7.524 29.040 9.919 1.00 90.38 236 ARG A C 1
ATOM 1774 O O . ARG A 1 236 ? 8.381 29.338 9.086 1.00 90.38 236 ARG A O 1
ATOM 1781 N N . ASP A 1 237 ? 6.464 29.801 10.178 1.00 90.56 237 ASP A N 1
ATOM 1782 C CA . ASP A 1 237 ? 6.212 31.099 9.539 1.00 90.56 237 ASP A CA 1
ATOM 1783 C C . ASP A 1 237 ? 5.917 32.206 10.573 1.00 90.56 237 ASP A C 1
ATOM 1785 O O . ASP A 1 237 ? 5.110 32.056 11.493 1.00 90.56 237 ASP A O 1
ATOM 1789 N N . TYR A 1 238 ? 6.630 33.328 10.470 1.00 91.62 238 TYR A N 1
ATOM 1790 C CA . TYR A 1 238 ? 6.427 34.531 11.281 1.00 91.62 238 TYR A CA 1
ATOM 1791 C C . TYR A 1 238 ? 7.042 35.762 10.602 1.00 91.62 238 TYR A C 1
ATOM 1793 O O . TYR A 1 238 ? 7.858 35.659 9.693 1.00 91.62 238 TYR A O 1
ATOM 1801 N N . ASP A 1 239 ? 6.699 36.970 11.067 1.00 93.56 239 ASP A N 1
ATOM 1802 C CA . ASP A 1 239 ? 7.160 38.224 10.445 1.00 93.56 239 ASP A CA 1
ATOM 1803 C C . ASP A 1 239 ? 8.689 38.248 10.212 1.00 93.56 239 ASP A C 1
ATOM 1805 O O . ASP A 1 239 ? 9.492 38.293 11.151 1.00 93.56 239 ASP A O 1
ATOM 1809 N N . GLY A 1 240 ? 9.082 38.215 8.934 1.00 92.69 240 GLY A N 1
ATOM 1810 C CA . GLY A 1 240 ? 10.474 38.222 8.484 1.00 92.69 240 GLY A CA 1
ATOM 1811 C C . GLY A 1 240 ? 11.137 36.852 8.287 1.00 92.69 240 GLY A C 1
ATOM 1812 O O . GLY A 1 240 ? 12.336 36.832 7.996 1.00 92.69 240 GLY A O 1
ATOM 1813 N N . PHE A 1 241 ? 10.414 35.739 8.425 1.00 94.75 241 PHE A N 1
ATOM 1814 C CA . PHE A 1 241 ? 10.926 34.389 8.184 1.00 94.75 241 PHE A CA 1
ATOM 1815 C C . PHE A 1 241 ? 9.813 33.437 7.729 1.00 94.75 241 PHE A C 1
ATOM 1817 O O . PHE A 1 241 ? 8.846 33.251 8.451 1.00 94.75 241 PHE A O 1
ATOM 1824 N N . SER A 1 242 ? 10.021 32.784 6.588 1.00 95.12 242 SER A N 1
ATOM 1825 C CA . SER A 1 242 ? 9.238 31.632 6.140 1.00 95.12 242 SER A CA 1
ATOM 1826 C C . SER A 1 242 ? 10.206 30.472 5.923 1.00 95.12 242 SER A C 1
ATOM 1828 O O . SER A 1 242 ? 11.299 30.667 5.376 1.00 95.12 242 SER A O 1
ATOM 1830 N N . GLU A 1 243 ? 9.849 29.296 6.428 1.00 94.31 243 GLU A N 1
ATOM 1831 C CA . GLU A 1 243 ? 10.640 28.076 6.281 1.00 94.31 243 GLU A CA 1
ATOM 1832 C C . GLU A 1 243 ? 10.456 27.402 4.918 1.00 94.31 243 GLU A C 1
ATOM 1834 O O . GLU A 1 243 ? 11.326 26.647 4.490 1.00 94.31 243 GLU A O 1
ATOM 1839 N N . GLU A 1 244 ? 9.351 27.672 4.240 1.00 96.38 244 GLU A N 1
ATOM 1840 C CA . GLU A 1 244 ? 8.950 26.970 3.028 1.00 96.38 244 GLU A CA 1
ATOM 1841 C C . GLU A 1 244 ? 9.704 27.475 1.795 1.00 96.38 244 GLU A C 1
ATOM 1843 O O . GLU A 1 244 ? 9.946 28.672 1.617 1.00 96.38 244 GLU A O 1
ATOM 1848 N N . GLU A 1 245 ? 10.103 26.542 0.934 1.00 97.31 245 GLU A N 1
ATOM 1849 C CA . GLU A 1 245 ? 10.691 26.832 -0.370 1.00 97.31 245 GLU A CA 1
ATOM 1850 C C . GLU A 1 245 ? 10.339 25.703 -1.350 1.00 97.31 245 GLU A C 1
ATOM 1852 O O . GLU A 1 245 ? 10.342 24.528 -0.977 1.00 97.31 245 GLU A O 1
ATOM 1857 N N . ARG A 1 246 ? 10.032 26.053 -2.603 1.00 98.12 246 ARG A N 1
ATOM 1858 C CA . ARG A 1 246 ? 9.728 25.082 -3.664 1.00 98.12 246 ARG A CA 1
ATOM 1859 C C . ARG A 1 246 ? 11.017 24.442 -4.164 1.00 98.12 246 ARG A C 1
ATOM 1861 O O . ARG A 1 246 ? 12.014 25.142 -4.362 1.00 98.12 246 ARG A O 1
ATOM 1868 N N . VAL A 1 247 ? 11.014 23.135 -4.432 1.00 97.69 247 VAL A N 1
ATOM 1869 C CA . VAL A 1 247 ? 12.215 22.440 -4.939 1.00 97.69 247 VAL A CA 1
ATOM 1870 C C . VAL A 1 247 ? 12.706 23.047 -6.260 1.00 97.69 247 VAL A C 1
ATOM 1872 O O . VAL A 1 247 ? 13.920 23.093 -6.484 1.00 97.69 247 VAL A O 1
ATOM 1875 N N . ALA A 1 248 ? 11.809 23.568 -7.106 1.00 97.94 248 ALA A N 1
ATOM 1876 C CA . ALA A 1 248 ? 12.155 24.245 -8.360 1.00 97.94 248 ALA A CA 1
ATOM 1877 C C . ALA A 1 248 ? 13.115 25.441 -8.182 1.00 97.94 248 ALA A C 1
ATOM 1879 O O . ALA A 1 248 ? 13.939 25.709 -9.060 1.00 97.94 248 ALA A O 1
ATOM 1880 N N . ASP A 1 249 ? 13.063 26.120 -7.032 1.00 97.50 249 ASP A N 1
ATOM 1881 C CA . ASP A 1 249 ? 13.867 27.313 -6.745 1.00 97.50 249 ASP A CA 1
ATOM 1882 C C . ASP A 1 249 ? 15.212 26.998 -6.066 1.00 97.50 249 ASP A C 1
ATOM 1884 O O . ASP A 1 249 ? 16.085 27.866 -5.936 1.00 97.50 249 ASP A O 1
ATOM 1888 N N . LEU A 1 250 ? 15.423 25.745 -5.655 1.00 96.44 250 LEU A N 1
ATOM 1889 C CA . LEU A 1 250 ? 16.588 25.366 -4.866 1.00 96.44 250 LEU A CA 1
ATOM 1890 C C . LEU A 1 250 ? 17.864 25.239 -5.697 1.00 96.44 250 LEU A C 1
ATOM 1892 O O . LEU A 1 250 ? 17.897 24.732 -6.818 1.00 96.44 250 LEU A O 1
ATOM 1896 N N . ALA A 1 251 ? 18.985 25.599 -5.074 1.00 96.50 251 ALA A N 1
ATOM 1897 C CA . ALA A 1 251 ? 20.304 25.241 -5.574 1.00 96.50 251 ALA A CA 1
ATOM 1898 C C . ALA A 1 251 ? 20.657 23.807 -5.140 1.00 96.50 251 ALA A C 1
ATOM 1900 O O . ALA A 1 251 ? 21.251 23.610 -4.077 1.00 96.50 251 ALA A O 1
ATOM 1901 N N . LEU A 1 252 ? 20.299 22.809 -5.950 1.00 83.62 252 LEU A N 1
ATOM 1902 C CA . LEU A 1 252 ? 20.654 21.409 -5.692 1.00 83.62 252 LEU A CA 1
ATOM 1903 C C . LEU A 1 252 ? 22.149 21.155 -5.953 1.00 83.62 252 LEU A C 1
ATOM 1905 O O . LEU A 1 252 ? 22.730 21.704 -6.895 1.00 83.62 252 LEU A O 1
ATOM 1909 N N . ASP A 1 253 ? 22.797 20.344 -5.111 1.00 74.62 253 ASP A N 1
ATOM 1910 C CA . ASP A 1 253 ? 24.177 19.923 -5.354 1.00 74.62 253 ASP A CA 1
ATOM 1911 C C . ASP A 1 253 ? 24.220 18.958 -6.551 1.00 74.62 253 ASP A C 1
ATOM 1913 O O . ASP A 1 253 ? 23.613 17.888 -6.485 1.00 74.62 253 ASP A O 1
ATOM 1917 N N . PRO A 1 254 ? 24.933 19.290 -7.644 1.00 72.88 254 PRO A N 1
ATOM 1918 C CA . PRO A 1 254 ? 24.915 18.489 -8.867 1.00 72.88 254 PRO A CA 1
ATOM 1919 C C . PRO A 1 254 ? 25.579 17.112 -8.726 1.00 72.88 254 PRO A C 1
ATOM 1921 O O . PRO A 1 254 ? 25.406 16.293 -9.622 1.00 72.88 254 PRO A O 1
ATOM 1924 N N . ASN A 1 255 ? 26.340 16.853 -7.654 1.00 63.19 255 ASN A N 1
ATOM 1925 C CA . ASN A 1 255 ? 26.886 15.515 -7.393 1.00 63.19 255 ASN A CA 1
ATOM 1926 C C . ASN A 1 255 ? 25.868 14.614 -6.674 1.00 63.19 255 ASN A C 1
ATOM 1928 O O . ASN A 1 255 ? 25.939 13.399 -6.784 1.00 63.19 255 ASN A O 1
ATOM 1932 N N . ILE A 1 256 ? 24.920 15.199 -5.931 1.00 60.81 256 ILE A N 1
ATOM 1933 C CA . ILE A 1 256 ? 23.859 14.440 -5.250 1.00 60.81 256 ILE A CA 1
ATOM 1934 C C . ILE A 1 256 ? 22.611 14.319 -6.128 1.00 60.81 256 ILE A C 1
ATOM 1936 O O . ILE A 1 256 ? 21.976 13.273 -6.161 1.00 60.81 256 ILE A O 1
ATOM 1940 N N . PHE A 1 257 ? 22.287 15.378 -6.871 1.00 70.50 257 PHE A N 1
ATOM 1941 C CA . PHE A 1 257 ? 21.144 15.447 -7.780 1.00 70.50 257 PHE A CA 1
ATOM 1942 C C . PHE A 1 257 ? 21.629 15.668 -9.225 1.00 70.50 257 PHE A C 1
ATOM 1944 O O . PHE A 1 257 ? 21.431 16.749 -9.792 1.00 70.50 257 PHE A O 1
ATOM 1951 N N . PRO A 1 258 ? 22.287 14.677 -9.858 1.00 60.38 258 PRO A N 1
ATOM 1952 C CA . PRO A 1 258 ? 22.817 14.821 -11.219 1.00 60.38 258 PRO A CA 1
ATOM 1953 C C . PRO A 1 258 ? 21.717 15.048 -12.270 1.00 60.38 258 PRO A C 1
ATOM 1955 O O . PRO A 1 258 ? 21.972 15.630 -13.325 1.00 60.38 258 PRO A O 1
ATOM 1958 N N . ASN A 1 259 ? 20.482 14.643 -11.965 1.00 68.88 259 ASN A N 1
ATOM 1959 C CA . ASN A 1 259 ? 19.266 14.854 -12.749 1.00 68.88 259 ASN A CA 1
ATOM 1960 C C . ASN A 1 259 ? 18.400 16.021 -12.226 1.00 68.88 259 ASN A C 1
ATOM 1962 O O . ASN A 1 259 ? 17.197 16.049 -12.475 1.00 68.88 259 ASN A O 1
ATOM 1966 N N . ALA A 1 260 ? 18.985 17.009 -11.534 1.00 77.75 260 ALA A N 1
ATOM 1967 C CA . ALA A 1 260 ? 18.258 18.153 -10.968 1.00 77.75 260 ALA A CA 1
ATOM 1968 C C . ALA A 1 260 ? 17.297 18.836 -11.960 1.00 77.75 260 ALA A C 1
ATOM 1970 O O . ALA A 1 260 ? 16.183 19.172 -11.589 1.00 77.75 260 ALA A O 1
ATOM 1971 N N . SER A 1 261 ? 17.669 18.980 -13.238 1.00 84.81 261 SER A N 1
ATOM 1972 C CA . SER A 1 261 ? 16.794 19.598 -14.251 1.00 84.81 261 SER A CA 1
ATOM 1973 C C . SER A 1 261 ? 15.511 18.816 -14.556 1.00 84.81 261 SER A C 1
ATOM 1975 O O . SER A 1 261 ? 14.579 19.378 -15.121 1.00 84.81 261 SER A O 1
ATOM 1977 N N . GLU A 1 262 ? 15.494 17.513 -14.279 1.00 81.56 262 GLU A N 1
ATOM 1978 C CA . GLU A 1 262 ? 14.302 16.668 -14.380 1.00 81.56 262 GLU A CA 1
ATOM 1979 C C . GLU A 1 262 ? 13.509 16.715 -13.077 1.00 81.56 262 GLU A C 1
ATOM 1981 O O . GLU A 1 262 ? 12.325 17.026 -13.103 1.00 81.56 262 GLU A O 1
ATOM 1986 N N . LEU A 1 263 ? 14.182 16.518 -11.937 1.00 81.31 263 LEU A N 1
ATOM 1987 C CA . LEU A 1 263 ? 13.546 16.563 -10.619 1.00 81.31 263 LEU A CA 1
ATOM 1988 C C . LEU A 1 263 ? 12.860 17.907 -10.343 1.00 81.31 263 LEU A C 1
ATOM 1990 O O . LEU A 1 263 ? 11.776 17.923 -9.781 1.00 81.31 263 LEU A O 1
ATOM 1994 N N . GLN A 1 264 ? 13.462 19.022 -10.757 1.00 95.38 264 GLN A N 1
ATOM 1995 C CA . GLN A 1 264 ? 12.948 20.377 -10.527 1.00 95.38 264 GLN A CA 1
ATOM 1996 C C . GLN A 1 264 ? 11.831 20.801 -11.499 1.00 95.38 264 GLN A C 1
ATOM 1998 O O . GLN A 1 264 ? 11.453 21.969 -11.503 1.00 95.38 264 GLN A O 1
ATOM 2003 N N . GLN A 1 265 ? 11.315 19.904 -12.346 1.00 94.94 265 GLN A N 1
ATOM 2004 C CA . GLN A 1 265 ? 10.118 20.201 -13.142 1.00 94.94 265 GLN A CA 1
ATOM 2005 C C . GLN A 1 265 ? 8.880 20.225 -12.241 1.00 94.94 265 GLN A C 1
ATOM 2007 O O . GLN A 1 265 ? 8.797 19.446 -11.295 1.00 94.94 265 GLN A O 1
ATOM 2012 N N . GLU A 1 266 ? 7.923 21.106 -12.541 1.00 97.31 266 GLU A N 1
ATOM 2013 C CA . GLU A 1 266 ? 6.715 21.292 -11.719 1.00 97.31 266 GLU A CA 1
ATOM 2014 C C . GLU A 1 266 ? 5.918 19.996 -11.569 1.00 97.31 266 GLU A C 1
ATOM 2016 O O . GLU A 1 266 ? 5.567 19.623 -10.460 1.00 97.31 266 GLU A O 1
ATOM 2021 N N . ASN A 1 267 ? 5.764 19.231 -12.652 1.00 90.81 267 ASN A N 1
ATOM 2022 C CA . ASN A 1 267 ? 5.109 17.918 -12.669 1.00 90.81 267 ASN A CA 1
ATOM 2023 C C . ASN A 1 267 ? 5.969 16.779 -12.065 1.00 90.81 267 ASN A C 1
ATOM 2025 O O . ASN A 1 267 ? 5.788 15.612 -12.413 1.00 90.81 267 ASN A O 1
ATOM 2029 N N . GLN A 1 268 ? 7.003 17.113 -11.290 1.00 91.81 268 GLN A N 1
ATOM 2030 C CA . GLN A 1 268 ? 7.934 16.205 -10.609 1.00 91.81 268 GLN A CA 1
ATOM 2031 C C . GLN A 1 268 ? 8.105 16.689 -9.157 1.00 91.81 268 GLN A C 1
ATOM 2033 O O . GLN A 1 268 ? 7.116 16.960 -8.496 1.00 91.81 268 GLN A O 1
ATOM 2038 N N . LEU A 1 269 ? 9.333 16.829 -8.636 1.00 92.44 269 LEU A N 1
ATOM 2039 C CA . LEU A 1 269 ? 9.538 17.436 -7.316 1.00 92.44 269 LEU A CA 1
ATOM 2040 C C . LEU A 1 269 ? 9.433 18.957 -7.341 1.00 92.44 269 LEU A C 1
ATOM 2042 O O . LEU A 1 269 ? 9.347 19.531 -6.269 1.00 92.44 269 LEU A O 1
ATOM 2046 N N . GLY A 1 270 ? 9.495 19.616 -8.503 1.00 97.62 270 GLY A N 1
ATOM 2047 C CA . GLY A 1 270 ? 9.596 21.075 -8.605 1.00 97.62 270 GLY A CA 1
ATOM 2048 C C . GLY A 1 270 ? 8.523 21.817 -7.813 1.00 97.62 270 GLY A C 1
ATOM 2049 O O . GLY A 1 270 ? 8.866 22.764 -7.099 1.00 97.62 270 GLY A O 1
ATOM 2050 N N . ALA A 1 271 ? 7.287 21.311 -7.873 1.00 97.50 271 ALA A N 1
ATOM 2051 C CA . ALA A 1 271 ? 6.159 21.837 -7.121 1.00 97.50 271 ALA A CA 1
ATOM 2052 C C . ALA A 1 271 ? 6.263 21.544 -5.617 1.00 97.50 271 ALA A C 1
ATOM 2054 O O . ALA A 1 271 ? 5.784 22.340 -4.829 1.00 97.50 271 ALA A O 1
ATOM 2055 N N . LEU A 1 272 ? 6.935 20.481 -5.172 1.00 98.12 272 LEU A N 1
ATOM 2056 C CA . LEU A 1 272 ? 6.971 20.106 -3.757 1.00 98.12 272 LEU A CA 1
ATOM 2057 C C . LEU A 1 272 ? 7.556 21.217 -2.858 1.00 98.12 272 LEU A C 1
ATOM 2059 O O . LEU A 1 272 ? 8.647 21.744 -3.113 1.00 98.12 272 LEU A O 1
ATOM 206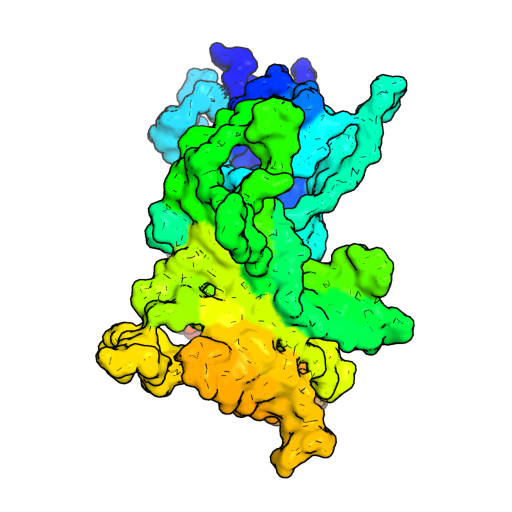3 N N . THR A 1 273 ? 6.864 21.530 -1.763 1.00 97.69 273 THR A N 1
ATOM 2064 C CA . THR A 1 273 ? 7.328 22.421 -0.694 1.00 97.69 273 THR A CA 1
ATOM 2065 C C . THR A 1 273 ? 8.227 21.672 0.287 1.00 97.69 273 THR A C 1
ATOM 2067 O O . THR A 1 273 ? 7.872 20.630 0.839 1.00 97.69 273 THR A O 1
ATOM 2070 N N . VAL A 1 274 ? 9.411 22.228 0.554 1.00 96.06 274 VAL A N 1
ATOM 2071 C CA . VAL A 1 274 ? 10.396 21.665 1.490 1.00 96.06 274 VAL A CA 1
ATOM 2072 C C . VAL A 1 274 ? 10.940 22.725 2.446 1.00 96.06 274 VAL A C 1
ATOM 2074 O O . VAL A 1 274 ? 10.833 23.927 2.198 1.00 96.06 274 VAL A O 1
ATOM 2077 N N . THR A 1 275 ? 11.568 22.298 3.545 1.00 92.31 275 THR A N 1
ATOM 2078 C CA . THR A 1 275 ? 12.214 23.239 4.476 1.00 92.31 275 THR A CA 1
ATOM 2079 C C . THR A 1 275 ? 13.488 23.847 3.894 1.00 92.31 275 THR A C 1
ATOM 2081 O O . THR A 1 275 ? 14.380 23.162 3.383 1.00 92.31 275 THR A O 1
ATOM 2084 N N . ASN A 1 276 ? 13.642 25.156 4.076 1.00 93.25 276 ASN A N 1
ATOM 2085 C CA . ASN A 1 276 ? 14.839 25.893 3.694 1.00 93.25 276 ASN A CA 1
ATOM 2086 C C . ASN A 1 276 ? 15.952 25.907 4.754 1.00 93.25 276 ASN A C 1
ATOM 2088 O O . ASN A 1 276 ? 17.032 26.475 4.524 1.00 93.25 276 ASN A O 1
ATOM 2092 N N . THR A 1 277 ? 15.723 25.274 5.908 1.00 87.62 277 THR A N 1
ATOM 2093 C CA . THR A 1 277 ? 16.650 25.318 7.051 1.00 87.62 277 THR A CA 1
ATOM 2094 C C . THR A 1 277 ? 17.523 24.077 7.204 1.00 87.62 277 THR A C 1
ATOM 2096 O O . THR A 1 277 ? 18.512 24.122 7.941 1.00 87.62 277 THR A O 1
ATOM 2099 N N . LEU A 1 278 ? 17.195 22.991 6.503 1.00 79.81 278 LEU A N 1
ATOM 2100 C CA . LEU A 1 278 ? 17.910 21.716 6.551 1.00 79.81 278 LEU A CA 1
ATOM 2101 C C . LEU A 1 278 ? 18.481 21.345 5.176 1.00 79.81 278 LEU A C 1
ATOM 2103 O O . LEU A 1 278 ? 18.207 21.982 4.165 1.00 79.81 278 LEU A O 1
ATOM 2107 N N . GLY A 1 279 ? 19.341 20.326 5.150 1.00 77.06 279 GLY A N 1
ATOM 2108 C CA . GLY A 1 279 ? 19.802 19.704 3.903 1.00 77.06 279 GLY A CA 1
ATOM 2109 C C . GLY A 1 279 ? 20.888 20.446 3.124 1.00 77.06 279 GLY A C 1
ATOM 2110 O O . GLY A 1 279 ? 21.388 19.891 2.152 1.00 77.06 279 GLY A O 1
ATOM 2111 N N . LYS A 1 280 ? 21.307 21.645 3.552 1.00 84.94 280 LYS A N 1
ATOM 2112 C CA . LYS A 1 280 ? 22.369 22.428 2.894 1.00 84.94 280 LYS A CA 1
ATOM 2113 C C . LYS A 1 280 ? 23.780 22.041 3.348 1.00 84.94 280 LYS A C 1
ATOM 2115 O O . LYS A 1 280 ? 24.028 21.853 4.540 1.00 84.94 280 LYS A O 1
ATOM 2120 N N . ASN A 1 281 ? 24.731 22.046 2.418 1.00 76.56 281 ASN A N 1
ATOM 2121 C CA . ASN A 1 281 ? 26.161 21.967 2.716 1.00 76.56 281 ASN A CA 1
ATOM 2122 C C . ASN A 1 281 ? 26.775 23.343 3.032 1.00 76.56 281 ASN A C 1
ATOM 2124 O O . ASN A 1 281 ? 26.099 24.374 3.051 1.00 76.56 281 ASN A O 1
ATOM 2128 N N . SER A 1 282 ? 28.091 23.386 3.277 1.00 83.12 282 SER A N 1
ATOM 2129 C CA . SER A 1 282 ? 28.795 24.632 3.622 1.00 83.12 282 SER A CA 1
ATOM 2130 C C . SER A 1 282 ? 28.815 25.687 2.507 1.00 83.12 282 SER A C 1
ATOM 2132 O O . SER A 1 282 ? 29.148 26.839 2.778 1.00 83.12 282 SER A O 1
ATOM 2134 N N . GLU A 1 283 ? 28.493 25.306 1.266 1.00 86.44 283 GLU A N 1
ATOM 2135 C CA . GLU A 1 283 ? 28.363 26.217 0.121 1.00 86.44 283 GLU A CA 1
ATOM 2136 C C . GLU A 1 283 ? 26.924 26.723 -0.070 1.00 86.44 283 GLU A C 1
ATOM 2138 O O . GLU A 1 283 ? 26.687 27.569 -0.931 1.00 86.44 283 GLU A O 1
ATOM 2143 N N . GLY A 1 284 ? 25.973 26.238 0.737 1.00 89.44 284 GLY A N 1
ATOM 2144 C CA . GLY A 1 284 ? 24.560 26.603 0.660 1.00 89.44 284 GLY A CA 1
ATOM 2145 C C . GLY A 1 284 ? 23.756 25.826 -0.385 1.00 89.44 284 GLY A C 1
ATOM 2146 O O . GLY A 1 284 ? 22.623 26.216 -0.651 1.00 89.44 284 GLY A O 1
ATOM 2147 N N . LYS A 1 285 ? 24.313 24.754 -0.967 1.00 84.81 285 LYS A N 1
ATOM 2148 C CA . LYS A 1 285 ? 23.593 23.855 -1.884 1.00 84.81 285 LYS A CA 1
ATOM 2149 C C . LYS A 1 285 ? 22.931 22.718 -1.121 1.00 84.81 285 LYS A C 1
ATOM 2151 O O . LYS A 1 285 ? 23.492 22.263 -0.126 1.00 84.81 285 LYS A O 1
ATOM 2156 N N . TYR A 1 286 ? 21.785 22.245 -1.596 1.00 83.56 286 TYR A N 1
ATOM 2157 C CA . TYR A 1 286 ? 21.070 21.126 -0.988 1.00 83.56 286 TYR A CA 1
ATOM 2158 C C . TYR A 1 286 ? 21.691 19.787 -1.393 1.00 83.56 286 TYR A C 1
ATOM 2160 O O . TYR A 1 286 ? 21.821 19.491 -2.576 1.00 83.56 286 TYR A O 1
ATOM 2168 N N . GLU A 1 287 ? 22.033 18.974 -0.396 1.00 76.25 287 GLU A N 1
ATOM 2169 C CA . GLU A 1 287 ? 22.431 17.563 -0.514 1.00 76.25 287 GLU A CA 1
ATOM 2170 C C . GLU A 1 287 ? 21.312 16.622 -0.036 1.00 76.25 287 GLU A C 1
ATOM 2172 O O . GLU A 1 287 ? 21.393 15.414 -0.215 1.00 76.25 287 GLU A O 1
ATOM 2177 N N . LYS A 1 288 ? 20.270 17.159 0.607 1.00 74.62 288 LYS A N 1
ATOM 2178 C CA . LYS A 1 288 ? 19.061 16.430 1.011 1.00 74.62 288 LYS A CA 1
ATOM 2179 C C . LYS A 1 288 ? 17.862 17.362 0.934 1.00 74.62 288 LYS A C 1
ATOM 2181 O O . LYS A 1 288 ? 17.994 18.539 1.265 1.00 74.62 288 LYS A O 1
ATOM 2186 N N . LEU A 1 289 ? 16.714 16.821 0.554 1.00 80.44 289 LEU A N 1
ATOM 2187 C CA . LEU A 1 289 ? 15.433 17.520 0.547 1.00 80.44 289 LEU A CA 1
ATOM 2188 C C . LEU A 1 289 ? 14.569 16.984 1.686 1.00 80.44 289 LEU A C 1
ATOM 2190 O O . LEU A 1 289 ? 14.574 15.780 1.934 1.00 80.44 289 LEU A O 1
ATOM 2194 N N . TYR A 1 290 ? 13.860 17.871 2.378 1.00 81.31 290 TYR A N 1
ATOM 2195 C CA . TYR A 1 290 ? 13.021 17.517 3.520 1.00 81.31 290 TYR A CA 1
ATOM 2196 C C . TYR A 1 290 ? 11.631 18.124 3.333 1.00 81.31 290 TYR A C 1
ATOM 2198 O O . TYR A 1 290 ? 11.473 19.336 3.489 1.00 81.31 290 TYR A O 1
ATOM 2206 N N . ALA A 1 291 ? 10.664 17.290 2.967 1.00 93.50 291 ALA A N 1
ATOM 2207 C CA . ALA A 1 291 ? 9.260 17.663 2.903 1.00 93.50 291 ALA A CA 1
ATOM 2208 C C . ALA A 1 291 ? 8.700 17.864 4.315 1.00 93.50 291 ALA A C 1
ATOM 2210 O O . ALA A 1 291 ? 9.201 17.292 5.291 1.00 93.50 291 ALA A O 1
ATOM 2211 N N . PHE A 1 292 ? 7.679 18.706 4.406 1.00 92.25 292 PHE A N 1
ATOM 2212 C CA . PHE A 1 292 ? 6.943 18.919 5.640 1.00 92.25 292 PHE A CA 1
ATOM 2213 C C . PHE A 1 292 ? 6.026 17.740 5.930 1.00 92.25 292 PHE A C 1
ATOM 2215 O O . PHE A 1 292 ? 5.348 17.237 5.035 1.00 92.25 292 PHE A O 1
ATOM 2222 N N . GLY A 1 293 ? 6.043 17.304 7.188 1.00 89.88 293 GLY A N 1
ATOM 2223 C CA . GLY A 1 293 ? 5.348 16.095 7.601 1.00 89.88 293 GLY A CA 1
ATOM 2224 C C . GLY A 1 293 ? 5.975 14.835 7.002 1.00 89.88 293 GLY A C 1
ATOM 2225 O O . GLY A 1 293 ? 6.788 14.861 6.073 1.00 89.88 293 GLY A O 1
ATOM 2226 N N . ALA A 1 294 ? 5.611 13.694 7.575 1.00 88.06 294 ALA A N 1
ATOM 2227 C CA . ALA A 1 294 ? 5.940 12.391 7.002 1.00 88.06 294 ALA A CA 1
ATOM 2228 C C . ALA A 1 294 ? 4.757 11.809 6.213 1.00 88.06 294 ALA A C 1
ATOM 2230 O O . ALA A 1 294 ? 4.886 10.723 5.660 1.00 88.06 294 ALA A O 1
ATOM 2231 N N . ARG A 1 295 ? 3.623 12.538 6.156 1.00 93.88 295 ARG A N 1
ATOM 2232 C CA . ARG A 1 295 ? 2.353 12.119 5.531 1.00 93.88 295 ARG A CA 1
ATOM 2233 C C . ARG A 1 295 ? 1.779 10.822 6.117 1.00 93.88 295 ARG A C 1
ATOM 2235 O O . ARG A 1 295 ? 0.963 10.147 5.498 1.00 93.88 295 ARG A O 1
ATOM 2242 N N . SER A 1 296 ? 2.202 10.502 7.336 1.00 95.06 296 SER A N 1
ATOM 2243 C CA . SER A 1 296 ? 2.035 9.209 7.989 1.00 95.06 296 SER A CA 1
ATOM 2244 C C . SER A 1 296 ? 1.623 9.364 9.454 1.00 95.06 296 SER A C 1
ATOM 2246 O O . SER A 1 296 ? 1.684 10.454 10.034 1.00 95.06 296 SER A O 1
ATOM 2248 N N . PHE A 1 297 ? 1.285 8.246 10.092 1.00 97.69 297 PHE A N 1
ATOM 2249 C CA . PHE A 1 297 ? 1.408 8.120 11.540 1.00 97.69 297 PHE A CA 1
ATOM 2250 C C . PHE A 1 297 ? 2.602 7.228 11.891 1.00 97.69 297 PHE A C 1
ATOM 2252 O O . PHE A 1 297 ? 2.952 6.306 11.149 1.00 97.69 297 PHE A O 1
ATOM 2259 N N . SER A 1 298 ? 3.195 7.466 13.058 1.00 95.00 298 SER A N 1
ATOM 2260 C CA . SER A 1 298 ? 4.336 6.687 13.543 1.00 95.00 298 SER A CA 1
ATOM 2261 C C . SER A 1 298 ? 4.079 6.110 14.930 1.00 95.00 298 SER A C 1
ATOM 2263 O O . SER A 1 298 ? 3.350 6.690 15.736 1.00 95.00 298 SER A O 1
ATOM 2265 N N . ILE A 1 299 ? 4.723 4.980 15.225 1.00 93.56 299 ILE A N 1
ATOM 2266 C CA . ILE A 1 299 ? 4.800 4.377 16.557 1.00 93.56 299 ILE A CA 1
ATOM 2267 C C . ILE A 1 299 ? 6.256 4.392 17.017 1.00 93.56 299 ILE A C 1
ATOM 2269 O O . ILE A 1 299 ? 7.151 3.979 16.280 1.00 93.56 299 ILE A O 1
ATOM 2273 N N . TRP A 1 300 ? 6.485 4.818 18.253 1.00 89.69 300 TRP A N 1
ATOM 2274 C CA . TRP A 1 300 ? 7.795 4.937 18.885 1.00 89.69 300 TRP A CA 1
ATOM 2275 C C . TRP A 1 300 ? 7.830 4.174 20.206 1.00 89.69 300 TRP A C 1
ATOM 2277 O O . TRP A 1 300 ? 6.795 3.996 20.854 1.00 89.69 300 TRP A O 1
ATOM 2287 N N . ASP A 1 301 ? 9.020 3.770 20.639 1.00 84.31 301 ASP A N 1
ATOM 2288 C CA . ASP A 1 301 ? 9.248 3.380 22.032 1.00 84.31 301 ASP A CA 1
ATOM 2289 C C . ASP A 1 301 ? 9.577 4.600 22.911 1.00 84.31 301 ASP A C 1
ATOM 2291 O O . ASP A 1 301 ? 9.683 5.742 22.449 1.00 84.31 301 ASP A O 1
ATOM 2295 N N . THR A 1 302 ? 9.737 4.371 24.216 1.00 91.06 302 THR A N 1
ATOM 2296 C CA . THR A 1 302 ? 10.033 5.446 25.176 1.00 91.06 302 THR A CA 1
ATOM 2297 C C . THR A 1 302 ? 11.442 6.023 25.062 1.00 91.06 302 THR A C 1
ATOM 2299 O O . THR A 1 302 ? 11.721 7.097 25.603 1.00 91.06 302 THR A O 1
ATOM 2302 N N . GLU A 1 303 ? 12.335 5.328 24.365 1.00 80.50 303 GLU A N 1
ATOM 2303 C CA . GLU A 1 303 ? 13.687 5.761 24.043 1.00 80.50 303 GLU A CA 1
ATOM 2304 C C . GLU A 1 303 ? 13.729 6.653 22.792 1.00 80.50 303 GLU A C 1
ATOM 2306 O O . GLU A 1 303 ? 14.763 7.273 22.525 1.00 80.50 303 GLU A O 1
ATOM 2311 N N . GLY A 1 304 ? 12.611 6.766 22.068 1.00 74.62 304 GLY A N 1
ATOM 2312 C CA . GLY A 1 304 ? 12.485 7.545 20.841 1.00 74.62 304 GLY A CA 1
ATOM 2313 C C . GLY A 1 304 ? 12.954 6.796 19.595 1.00 74.62 304 GLY A C 1
ATOM 2314 O O . GLY A 1 304 ? 13.253 7.432 18.584 1.00 74.62 304 GLY A O 1
ATOM 2315 N N . ASN A 1 305 ? 13.050 5.465 19.645 1.00 72.12 305 ASN A N 1
ATOM 2316 C CA . ASN A 1 305 ? 13.272 4.662 18.449 1.00 72.12 305 ASN A CA 1
ATOM 2317 C C . ASN A 1 305 ? 11.954 4.508 17.687 1.00 72.12 305 ASN A C 1
ATOM 2319 O O . ASN A 1 305 ? 10.906 4.253 18.282 1.00 72.12 305 ASN A O 1
ATOM 2323 N N . LEU A 1 306 ? 12.023 4.631 16.362 1.00 78.44 306 LEU A N 1
ATOM 2324 C CA . LEU A 1 306 ? 10.894 4.362 15.478 1.00 78.44 306 LEU A CA 1
ATOM 2325 C C . LEU A 1 306 ? 10.621 2.852 15.445 1.00 78.44 306 LEU A C 1
ATOM 2327 O O . LEU A 1 306 ? 11.492 2.072 15.056 1.00 78.44 306 LEU A O 1
ATOM 2331 N N . ILE A 1 307 ? 9.418 2.458 15.851 1.00 82.00 307 ILE A N 1
ATOM 2332 C CA . ILE A 1 307 ? 8.937 1.071 15.863 1.00 82.00 307 ILE A CA 1
ATOM 2333 C C . ILE A 1 307 ? 8.179 0.754 14.576 1.00 82.00 307 ILE A C 1
ATOM 2335 O O . ILE A 1 307 ? 8.383 -0.309 13.992 1.00 82.00 307 ILE A O 1
ATOM 2339 N N . PHE A 1 308 ? 7.345 1.687 14.124 1.00 85.31 308 PHE A N 1
ATOM 2340 C CA . PHE A 1 308 ? 6.575 1.579 12.892 1.00 85.31 308 PHE A CA 1
ATOM 2341 C C . PHE A 1 308 ? 6.318 2.970 12.313 1.00 85.31 308 PHE A C 1
ATOM 2343 O O . PHE A 1 308 ? 6.164 3.932 13.063 1.00 85.31 308 PHE A O 1
ATOM 2350 N N . ASP A 1 309 ? 6.235 3.060 10.991 1.00 87.25 309 ASP A N 1
ATOM 2351 C CA . ASP A 1 309 ? 5.715 4.223 10.283 1.00 87.25 309 ASP A CA 1
ATOM 2352 C C . ASP A 1 309 ? 4.788 3.747 9.166 1.00 87.25 309 ASP A C 1
ATOM 2354 O O . ASP A 1 309 ? 5.130 2.794 8.459 1.00 87.25 309 ASP A O 1
ATOM 2358 N N . SER A 1 310 ? 3.623 4.384 9.025 1.00 88.75 310 SER A N 1
ATOM 2359 C CA . SER A 1 310 ? 2.662 4.009 7.984 1.00 88.75 310 SER A CA 1
ATOM 2360 C C . SER A 1 310 ? 3.102 4.436 6.593 1.00 88.75 310 SER A C 1
ATOM 2362 O O . SER A 1 310 ? 2.566 3.917 5.617 1.00 88.75 310 SER A O 1
ATOM 2364 N N . GLY A 1 311 ? 4.045 5.376 6.495 1.00 89.50 311 GLY A N 1
ATOM 2365 C CA . GLY A 1 311 ? 4.550 5.860 5.231 1.00 89.50 311 GLY A CA 1
ATOM 2366 C C . GLY A 1 311 ? 3.435 6.364 4.307 1.00 89.50 311 GLY A C 1
ATOM 2367 O O . GLY A 1 311 ? 2.590 7.150 4.725 1.00 89.50 311 GLY A O 1
ATOM 2368 N N . ASP A 1 312 ? 3.396 5.852 3.080 1.00 88.75 312 ASP A N 1
ATOM 2369 C CA . ASP A 1 312 ? 2.502 6.226 1.983 1.00 88.75 312 ASP A CA 1
ATOM 2370 C C . ASP A 1 312 ? 1.093 5.616 2.073 1.00 88.75 312 ASP A C 1
ATOM 2372 O O . ASP A 1 312 ? 0.251 5.867 1.208 1.00 88.75 312 ASP A O 1
ATOM 2376 N N . GLN A 1 313 ? 0.807 4.828 3.118 1.00 90.88 313 GLN A N 1
ATOM 2377 C CA . GLN A 1 313 ? -0.468 4.119 3.255 1.00 90.88 313 GLN A CA 1
ATOM 2378 C C . GLN A 1 313 ? -1.671 5.063 3.204 1.00 90.88 313 GLN A C 1
ATOM 2380 O O . GLN A 1 313 ? -2.671 4.718 2.584 1.00 90.88 313 GLN A O 1
ATOM 2385 N N . PHE A 1 314 ? -1.588 6.251 3.811 1.00 95.44 314 PHE A N 1
ATOM 2386 C CA . PHE A 1 314 ? -2.703 7.202 3.799 1.00 95.44 314 PHE A CA 1
ATOM 2387 C C . PHE A 1 314 ? -3.024 7.681 2.386 1.00 95.44 314 PHE A C 1
ATOM 2389 O O . PHE A 1 314 ? -4.185 7.629 1.993 1.00 95.44 314 PHE A O 1
ATOM 2396 N N . GLU A 1 315 ? -2.018 8.066 1.599 1.00 93.75 315 GLU A N 1
ATOM 2397 C CA . GLU A 1 315 ? -2.232 8.457 0.202 1.00 93.75 315 GLU A CA 1
ATOM 2398 C C . GLU A 1 315 ? -2.774 7.286 -0.623 1.00 93.75 315 GLU A C 1
ATOM 2400 O O . GLU A 1 315 ? -3.725 7.457 -1.381 1.00 93.75 315 GLU A O 1
ATOM 2405 N N . ARG A 1 316 ? -2.259 6.067 -0.429 1.00 86.69 316 ARG A N 1
ATOM 2406 C CA . ARG A 1 316 ? -2.782 4.883 -1.133 1.00 86.69 316 ARG A CA 1
ATOM 2407 C C . ARG A 1 316 ? -4.249 4.604 -0.811 1.00 86.69 316 ARG A C 1
ATOM 2409 O O . ARG A 1 316 ? -5.017 4.336 -1.728 1.00 86.69 316 ARG A O 1
ATOM 2416 N N . ILE A 1 317 ? -4.634 4.697 0.461 1.00 84.50 317 ILE A N 1
ATOM 2417 C CA . ILE A 1 317 ? -6.018 4.494 0.906 1.00 84.50 317 ILE A CA 1
ATOM 2418 C C . ILE A 1 317 ? -6.928 5.580 0.331 1.00 84.50 317 ILE A C 1
ATOM 2420 O O . ILE A 1 317 ? -7.989 5.269 -0.194 1.00 84.50 317 ILE A O 1
ATOM 2424 N N . ILE A 1 318 ? -6.514 6.849 0.370 1.00 89.50 318 ILE A N 1
ATOM 2425 C CA . ILE A 1 318 ? -7.309 7.946 -0.202 1.00 89.50 318 ILE A CA 1
ATOM 2426 C C . ILE A 1 318 ? -7.446 7.773 -1.720 1.00 89.50 318 ILE A C 1
ATOM 2428 O O . ILE A 1 318 ? -8.524 7.995 -2.259 1.00 89.50 318 ILE A O 1
ATOM 2432 N N . ALA A 1 319 ? -6.388 7.352 -2.414 1.00 81.44 319 ALA A N 1
ATOM 2433 C CA . ALA A 1 319 ? -6.435 7.094 -3.850 1.00 81.44 319 ALA A CA 1
ATOM 2434 C C . ALA A 1 319 ? -7.391 5.946 -4.219 1.00 81.44 319 ALA A C 1
ATOM 2436 O O . ALA A 1 319 ? -7.960 5.953 -5.308 1.00 81.44 319 ALA A O 1
ATOM 2437 N N . GLU A 1 320 ? -7.569 4.964 -3.334 1.00 77.12 320 GLU A N 1
ATOM 2438 C CA . GLU A 1 320 ? -8.502 3.849 -3.522 1.00 77.12 320 GLU A CA 1
ATOM 2439 C C . GLU A 1 320 ? -9.947 4.237 -3.171 1.00 77.12 320 GLU A C 1
ATOM 2441 O O . GLU A 1 320 ? -10.855 4.048 -3.983 1.00 77.12 320 GLU A O 1
ATOM 2446 N N . ASP A 1 321 ? -10.157 4.818 -1.989 1.00 71.94 321 ASP A N 1
ATOM 2447 C CA . ASP A 1 321 ? -11.487 5.084 -1.431 1.00 71.94 321 ASP A CA 1
ATOM 2448 C C . ASP A 1 321 ? -12.102 6.396 -1.940 1.00 71.94 321 ASP A C 1
ATOM 2450 O O . ASP A 1 321 ? -13.327 6.546 -1.983 1.00 71.94 321 ASP A O 1
ATOM 2454 N N . LEU A 1 322 ? -11.262 7.369 -2.297 1.00 88.00 322 LEU A N 1
ATOM 2455 C CA . LEU A 1 322 ? -11.661 8.734 -2.629 1.00 88.00 322 LEU A CA 1
ATOM 2456 C C . LEU A 1 322 ? -10.824 9.343 -3.784 1.00 88.00 322 LEU A C 1
ATOM 2458 O O . LEU A 1 322 ? -10.340 10.472 -3.657 1.00 88.00 322 LEU A O 1
ATOM 2462 N N . PRO A 1 323 ? -10.663 8.645 -4.930 1.00 87.38 323 PRO A N 1
ATOM 2463 C CA . PRO A 1 323 ? -9.763 9.064 -6.008 1.00 87.38 323 PRO A CA 1
ATOM 2464 C C . PRO A 1 323 ? -10.087 10.449 -6.564 1.00 87.38 323 PRO A C 1
ATOM 2466 O O . PRO A 1 323 ? -9.182 11.242 -6.773 1.00 87.38 323 PRO A O 1
ATOM 2469 N N . ASP A 1 324 ? -11.366 10.778 -6.759 1.00 93.12 324 ASP A N 1
ATOM 2470 C CA . ASP A 1 324 ? -11.778 12.058 -7.358 1.00 93.12 324 ASP A CA 1
ATOM 2471 C C . ASP A 1 324 ? -11.505 13.272 -6.451 1.00 93.12 324 ASP A C 1
ATOM 2473 O O . ASP A 1 324 ? -11.560 14.409 -6.912 1.00 93.12 324 ASP A O 1
ATOM 2477 N N . PHE A 1 325 ? -11.195 13.043 -5.170 1.00 95.25 325 PHE A N 1
ATOM 2478 C CA . PHE A 1 325 ? -10.906 14.089 -4.186 1.00 95.25 325 PHE A CA 1
ATOM 2479 C C . PHE A 1 325 ? -9.578 13.840 -3.455 1.00 95.25 325 PHE A C 1
ATOM 2481 O O . PHE A 1 325 ? -9.361 14.354 -2.352 1.00 95.25 325 PHE A O 1
ATOM 2488 N N . PHE A 1 326 ? -8.682 13.062 -4.064 1.00 97.31 326 PHE A N 1
ATOM 2489 C CA . PHE A 1 326 ? -7.356 12.762 -3.533 1.00 97.31 326 PHE A CA 1
ATOM 2490 C C . PHE A 1 326 ? -6.611 14.031 -3.109 1.00 97.31 326 PHE A C 1
ATOM 2492 O O . PHE A 1 326 ? -6.661 15.022 -3.828 1.00 97.31 326 PHE A O 1
ATOM 2499 N N . ASN A 1 327 ? -5.976 14.018 -1.929 1.00 97.06 327 ASN A N 1
ATOM 2500 C CA . ASN A 1 327 ? -5.209 15.144 -1.374 1.00 97.06 327 ASN A CA 1
ATOM 2501 C C . ASN A 1 327 ? -5.891 16.528 -1.524 1.00 97.06 327 ASN A C 1
ATOM 2503 O O . ASN A 1 327 ? -5.229 17.545 -1.726 1.00 97.06 327 ASN A O 1
ATOM 2507 N N . SER A 1 328 ? -7.224 16.584 -1.419 1.00 97.19 328 SER A N 1
ATOM 2508 C CA . SER A 1 328 ? -7.976 17.842 -1.514 1.00 97.19 328 SER A CA 1
ATOM 2509 C C . SER A 1 328 ? -7.732 18.754 -0.315 1.00 97.19 328 SER A C 1
ATOM 2511 O O . SER A 1 328 ? -7.564 18.281 0.811 1.00 97.19 328 SER A O 1
ATOM 2513 N N . THR A 1 329 ? -7.801 20.071 -0.524 1.00 97.06 329 THR A N 1
ATOM 2514 C CA . THR A 1 329 ? -7.823 21.036 0.588 1.00 97.06 329 THR A CA 1
ATOM 2515 C C . THR A 1 329 ? -9.183 21.029 1.300 1.00 97.06 329 THR A C 1
ATOM 2517 O O . THR A 1 329 ? -10.183 20.535 0.773 1.00 97.06 329 THR A O 1
ATOM 2520 N N . ASN A 1 330 ? -9.248 21.571 2.517 1.00 94.81 330 ASN A N 1
ATOM 2521 C CA . ASN A 1 330 ? -10.500 21.788 3.248 1.00 94.81 330 ASN A CA 1
ATOM 2522 C C . ASN A 1 330 ? -11.182 23.128 2.911 1.00 94.81 330 ASN A C 1
ATOM 2524 O O . ASN A 1 330 ? -12.346 23.302 3.265 1.00 94.81 330 ASN A O 1
ATOM 2528 N N . ASP A 1 331 ? -10.507 24.024 2.184 1.00 93.81 331 ASP A N 1
ATOM 2529 C CA . ASP A 1 331 ? -11.040 25.335 1.777 1.00 93.81 331 ASP A CA 1
ATOM 2530 C C . ASP A 1 331 ? -11.913 25.297 0.509 1.00 93.81 331 ASP A C 1
ATOM 2532 O O . ASP A 1 331 ? -12.666 26.237 0.251 1.00 93.81 331 ASP A O 1
ATOM 2536 N N . ASP A 1 332 ? -11.820 24.226 -0.285 1.00 95.62 332 ASP A N 1
ATOM 2537 C CA . ASP A 1 332 ? -12.547 24.047 -1.548 1.00 95.62 332 ASP A CA 1
ATOM 2538 C C . ASP A 1 332 ? -12.817 22.555 -1.812 1.00 95.62 332 ASP A C 1
ATOM 2540 O O . ASP A 1 332 ? -11.992 21.698 -1.493 1.00 95.62 332 ASP A O 1
ATOM 2544 N N . ASN A 1 333 ? -13.976 22.236 -2.386 1.00 95.75 333 ASN A N 1
ATOM 2545 C CA . ASN A 1 333 ? -14.367 20.883 -2.778 1.00 95.75 333 ASN A CA 1
ATOM 2546 C C . ASN A 1 333 ? -13.958 20.529 -4.222 1.00 95.75 333 ASN A C 1
ATOM 2548 O O . ASN A 1 333 ? -13.824 19.342 -4.507 1.00 95.75 333 ASN A O 1
ATOM 2552 N N . ASP A 1 334 ? -13.728 21.509 -5.106 1.00 96.00 334 ASP A N 1
ATOM 2553 C CA . ASP A 1 334 ? -13.168 21.292 -6.456 1.00 96.00 334 ASP A CA 1
ATOM 2554 C C . ASP A 1 334 ? -11.638 21.415 -6.420 1.00 96.00 334 ASP A C 1
ATOM 2556 O O . ASP A 1 334 ? -11.032 22.293 -7.035 1.00 96.00 334 ASP A O 1
ATOM 2560 N N . SER A 1 335 ? -11.006 20.582 -5.589 1.00 96.62 335 SER A N 1
ATOM 2561 C CA . SER A 1 335 ? -9.592 20.737 -5.236 1.00 96.62 335 SER A CA 1
ATOM 2562 C C . SER A 1 335 ? -8.791 19.442 -5.279 1.00 96.62 335 SER A C 1
ATOM 2564 O O . SER A 1 335 ? -7.813 19.303 -4.544 1.00 96.62 335 SER A O 1
ATOM 2566 N N . PHE A 1 336 ? -9.179 18.517 -6.164 1.00 97.12 336 PHE A N 1
ATOM 2567 C CA . PHE A 1 336 ? -8.409 17.305 -6.443 1.00 97.12 336 PHE A CA 1
ATOM 2568 C C . PHE A 1 336 ? -6.913 17.623 -6.544 1.00 97.12 336 PHE A C 1
ATOM 2570 O O . PHE A 1 336 ? -6.514 18.544 -7.262 1.00 97.12 336 PHE A O 1
ATOM 2577 N N . ASP A 1 337 ? -6.123 16.849 -5.804 1.00 96.75 337 ASP A N 1
ATOM 2578 C CA . ASP A 1 337 ? -4.662 16.836 -5.797 1.00 96.75 337 ASP A CA 1
ATOM 2579 C C . ASP A 1 337 ? -3.998 18.100 -5.223 1.00 96.75 337 ASP A C 1
ATOM 2581 O O . ASP A 1 337 ? -2.777 18.202 -5.147 1.00 96.75 337 ASP A O 1
ATOM 2585 N N . ASN A 1 338 ? -4.784 19.070 -4.744 1.00 97.25 338 ASN A N 1
ATOM 2586 C CA . ASN A 1 338 ? -4.288 20.395 -4.377 1.00 97.25 338 ASN A CA 1
ATOM 2587 C C . ASN A 1 338 ? -3.199 20.401 -3.291 1.00 97.25 338 ASN A C 1
ATOM 2589 O O . ASN A 1 338 ? -2.436 21.360 -3.249 1.00 97.25 338 ASN A O 1
ATOM 2593 N N . ARG A 1 339 ? -3.134 19.386 -2.420 1.00 97.56 339 ARG A N 1
ATOM 2594 C CA . ARG A 1 339 ? -2.165 19.298 -1.311 1.00 97.56 339 ARG A CA 1
ATOM 2595 C C . ARG A 1 339 ? -0.955 18.404 -1.600 1.00 97.56 339 ARG A C 1
ATOM 2597 O O . ARG A 1 339 ? -0.077 18.310 -0.738 1.00 97.56 339 ARG A O 1
ATOM 2604 N N . SER A 1 340 ? -0.871 17.755 -2.764 1.00 97.69 340 SER A N 1
ATOM 2605 C CA . SER A 1 340 ? 0.232 16.835 -3.105 1.00 97.69 340 SER A CA 1
ATOM 2606 C C . SER A 1 340 ? 1.583 17.538 -3.244 1.00 97.69 340 SER A C 1
ATOM 2608 O O . SER A 1 340 ? 2.614 17.001 -2.840 1.00 97.69 340 SER A O 1
ATOM 2610 N N . ASP A 1 341 ? 1.600 18.786 -3.703 1.00 97.00 341 ASP A N 1
ATOM 2611 C CA . ASP A 1 341 ? 2.791 19.641 -3.712 1.00 97.00 341 ASP A CA 1
ATOM 2612 C C . ASP A 1 341 ? 3.193 20.151 -2.314 1.00 97.00 341 ASP A C 1
ATOM 2614 O O . ASP A 1 341 ? 4.237 20.781 -2.171 1.00 97.00 341 ASP A O 1
ATOM 2618 N N . ASP A 1 342 ? 2.411 19.869 -1.271 1.00 95.25 342 ASP A N 1
ATOM 2619 C CA . ASP A 1 342 ? 2.653 20.336 0.093 1.00 95.25 342 ASP A CA 1
ATOM 2620 C C . ASP A 1 342 ? 2.778 19.160 1.080 1.00 95.25 342 ASP A C 1
ATOM 2622 O O . ASP A 1 342 ? 3.791 18.454 1.096 1.00 95.25 342 ASP A O 1
ATOM 2626 N N . LYS A 1 343 ? 1.776 18.947 1.939 1.00 94.69 343 LYS A N 1
ATOM 2627 C CA . LYS A 1 343 ? 1.807 17.993 3.065 1.00 94.69 343 LYS A CA 1
ATOM 2628 C C . LYS A 1 343 ? 0.860 16.797 2.844 1.00 94.69 343 LYS A C 1
ATOM 2630 O O . LYS A 1 343 ? 0.747 15.931 3.710 1.00 94.69 343 LYS A O 1
ATOM 2635 N N . GLY A 1 344 ? 0.226 16.713 1.670 1.00 95.62 344 GLY A N 1
ATOM 2636 C CA . GLY A 1 344 ? -0.620 15.595 1.255 1.00 95.62 344 GLY A CA 1
ATOM 2637 C C . GLY A 1 344 ? -1.809 15.363 2.206 1.00 95.62 344 GLY A C 1
ATOM 2638 O O . GLY A 1 344 ? -2.623 16.272 2.370 1.00 95.62 344 GLY A O 1
ATOM 2639 N N . PRO A 1 345 ? -1.928 14.182 2.847 1.00 94.44 345 PRO A N 1
ATOM 2640 C CA . PRO A 1 345 ? -3.051 13.845 3.729 1.00 94.44 345 PRO A CA 1
ATOM 2641 C C . PRO A 1 345 ? -3.170 14.660 5.024 1.00 94.44 345 PRO A C 1
ATOM 2643 O O . PRO A 1 345 ? -4.260 14.696 5.588 1.00 94.44 345 PRO A O 1
ATOM 2646 N N . GLU A 1 346 ? -2.078 15.262 5.514 1.00 95.69 346 GLU A N 1
ATOM 2647 C CA . GLU A 1 346 ? -2.026 16.067 6.756 1.00 95.69 346 GLU A CA 1
ATOM 2648 C C . GLU A 1 346 ? -2.690 15.400 7.979 1.00 95.69 346 GLU A C 1
ATOM 2650 O O . GLU A 1 346 ? -3.769 15.808 8.421 1.00 95.69 346 GLU A O 1
ATOM 2655 N N . PRO A 1 347 ? -2.074 14.335 8.532 1.00 97.00 347 PRO A N 1
ATOM 2656 C CA . PRO A 1 347 ? -2.573 13.695 9.740 1.00 97.00 347 PRO A CA 1
ATOM 2657 C C . PRO A 1 347 ? -2.298 14.549 10.976 1.00 97.00 347 PRO A C 1
ATOM 2659 O O . PRO A 1 347 ? -1.153 14.672 11.400 1.00 97.00 347 PRO A O 1
ATOM 2662 N N . GLU A 1 348 ? -3.366 15.055 11.575 1.00 95.31 348 GLU A N 1
ATOM 2663 C CA . GLU A 1 348 ? -3.346 16.118 12.583 1.00 95.31 348 GLU A CA 1
ATOM 2664 C C . GLU A 1 348 ? -3.569 15.558 13.987 1.00 95.31 348 GLU A C 1
ATOM 2666 O O . GLU A 1 348 ? -2.674 15.502 14.830 1.00 95.31 348 GLU A O 1
ATOM 2671 N N . GLY A 1 349 ? -4.765 15.019 14.221 1.00 96.25 349 GLY A N 1
ATOM 2672 C CA . GLY A 1 349 ? -5.152 14.475 15.514 1.00 96.25 349 GLY A CA 1
ATOM 2673 C C . GLY A 1 349 ? -4.893 12.975 15.642 1.00 96.25 349 GLY A C 1
ATOM 2674 O O . GLY A 1 349 ? -5.080 12.217 14.694 1.00 96.25 349 GLY A O 1
ATOM 2675 N N . VAL A 1 350 ? -4.572 12.499 16.851 1.00 98.25 350 VAL A N 1
ATOM 2676 C CA . VAL A 1 350 ? -4.586 11.066 17.187 1.00 98.25 350 VAL A CA 1
ATOM 2677 C C . VAL A 1 350 ? -5.191 10.811 18.564 1.00 98.25 350 VAL A C 1
ATOM 2679 O O . VAL A 1 350 ? -4.883 11.488 19.544 1.00 98.25 350 VAL A O 1
ATOM 2682 N N . THR A 1 351 ? -6.037 9.786 18.660 1.00 98.56 351 THR A N 1
ATOM 2683 C CA . THR A 1 351 ? -6.507 9.237 19.936 1.00 98.56 351 THR A CA 1
ATOM 2684 C C . THR A 1 351 ? -6.475 7.713 19.914 1.00 98.56 351 THR A C 1
ATOM 2686 O O . THR A 1 351 ? -6.496 7.097 18.848 1.00 98.56 351 THR A O 1
ATOM 2689 N N . LEU A 1 352 ? -6.406 7.095 21.095 1.00 98.38 352 LEU A N 1
ATOM 2690 C CA . LEU A 1 352 ? -6.348 5.642 21.248 1.00 98.38 352 LEU A CA 1
ATOM 2691 C C . LEU A 1 352 ? -7.557 5.137 22.032 1.00 98.38 352 LEU A C 1
ATOM 2693 O O . LEU A 1 352 ? -7.972 5.755 23.014 1.00 98.38 352 LEU A O 1
ATOM 2697 N N . GLY A 1 353 ? -8.082 3.983 21.632 1.00 95.81 353 GLY A N 1
ATOM 2698 C CA . GLY A 1 353 ? -9.184 3.310 22.315 1.00 95.81 353 GLY A CA 1
ATOM 2699 C C . GLY A 1 353 ? -8.939 1.815 22.446 1.00 95.81 353 GLY A C 1
ATOM 2700 O O . GLY A 1 353 ? -8.394 1.191 21.539 1.00 95.81 353 GLY A O 1
ATOM 2701 N N . VAL A 1 354 ? -9.352 1.226 23.570 1.00 93.56 354 VAL A N 1
ATOM 2702 C CA . VAL A 1 354 ? -9.362 -0.234 23.731 1.00 93.56 354 VAL A CA 1
ATOM 2703 C C . VAL A 1 354 ? -10.769 -0.739 23.462 1.00 93.56 354 VAL A C 1
ATOM 2705 O O . VAL A 1 354 ? -11.695 -0.415 24.203 1.00 93.56 354 VAL A O 1
ATOM 2708 N N . ILE A 1 355 ? -10.915 -1.557 22.425 1.00 87.69 355 ILE A N 1
ATOM 2709 C CA . ILE A 1 355 ? -12.187 -2.148 22.013 1.00 87.69 355 ILE A CA 1
ATOM 2710 C C . ILE A 1 355 ? -12.006 -3.664 22.019 1.00 87.69 355 ILE A C 1
ATOM 2712 O O . ILE A 1 355 ? -11.154 -4.210 21.323 1.00 87.69 355 ILE A O 1
ATOM 2716 N N . ASP A 1 356 ? -12.784 -4.345 22.861 1.00 85.56 356 ASP A N 1
ATOM 2717 C CA . ASP A 1 356 ? -12.769 -5.808 23.010 1.00 85.56 356 ASP A CA 1
ATOM 2718 C C . ASP A 1 356 ? -11.361 -6.401 23.251 1.00 85.56 356 ASP A C 1
ATOM 2720 O O . ASP A 1 356 ? -11.026 -7.492 22.796 1.00 85.56 356 ASP A O 1
ATOM 2724 N N . GLY A 1 357 ? -10.537 -5.674 24.015 1.00 85.44 357 GLY A N 1
ATOM 2725 C CA . GLY A 1 357 ? -9.183 -6.085 24.406 1.00 85.44 357 GLY A CA 1
ATOM 2726 C C . GLY A 1 357 ? -8.090 -5.774 23.382 1.00 85.44 357 GLY A C 1
ATOM 2727 O O . GLY A 1 357 ? -6.932 -6.075 23.652 1.00 85.44 357 GLY A O 1
ATOM 2728 N N . GLN A 1 358 ? -8.440 -5.162 22.251 1.00 90.75 358 GLN A N 1
ATOM 2729 C CA . GLN A 1 358 ? -7.503 -4.703 21.227 1.00 90.75 358 GLN A CA 1
ATOM 2730 C C . GLN A 1 358 ? -7.374 -3.180 21.273 1.00 90.75 358 GLN A C 1
ATOM 2732 O O . GLN A 1 358 ? -8.355 -2.483 21.536 1.00 90.75 358 GLN A O 1
ATOM 2737 N N . THR A 1 359 ? -6.174 -2.668 21.021 1.00 95.25 359 THR A N 1
ATOM 2738 C CA . THR A 1 359 ? -5.903 -1.227 20.979 1.00 95.25 359 THR A CA 1
ATOM 2739 C C . THR A 1 359 ? -6.043 -0.720 19.551 1.00 95.25 359 THR A C 1
ATOM 2741 O O . THR A 1 359 ? -5.424 -1.259 18.638 1.00 95.25 359 THR A O 1
ATOM 2744 N N . TYR A 1 360 ? -6.813 0.348 19.372 1.00 97.25 360 TYR A N 1
ATOM 2745 C CA . TYR A 1 360 ? -7.017 1.025 18.097 1.00 97.25 360 TYR A CA 1
ATOM 2746 C C . TYR A 1 360 ? -6.492 2.454 18.162 1.00 97.25 360 TYR A C 1
ATOM 2748 O O . TYR A 1 360 ? -6.657 3.127 19.182 1.00 97.25 360 TYR A O 1
ATOM 2756 N N . ALA A 1 361 ? -5.895 2.906 17.065 1.00 98.31 361 ALA A N 1
ATOM 2757 C CA . ALA A 1 361 ? -5.566 4.298 16.817 1.00 98.31 361 ALA A CA 1
ATOM 2758 C C . ALA A 1 361 ? -6.574 4.904 15.840 1.00 98.31 361 ALA A C 1
ATOM 2760 O O . ALA A 1 361 ? -6.897 4.299 14.818 1.00 98.31 361 ALA A O 1
ATOM 2761 N N . PHE A 1 362 ? -7.049 6.100 16.173 1.00 98.50 362 PHE A N 1
ATOM 2762 C CA . PHE A 1 362 ? -7.914 6.924 15.338 1.00 98.50 362 PHE A CA 1
ATOM 2763 C C . PHE A 1 362 ? -7.144 8.194 14.999 1.00 98.50 362 PHE A C 1
ATOM 2765 O O . PHE A 1 362 ? -6.798 8.944 15.914 1.00 98.50 362 PHE A O 1
ATOM 2772 N N . ILE A 1 363 ? -6.857 8.402 13.717 1.00 98.69 363 ILE A N 1
ATOM 2773 C CA . ILE A 1 363 ? -6.028 9.498 13.215 1.00 98.69 363 ILE A CA 1
ATOM 2774 C C . ILE A 1 363 ? -6.890 10.399 12.329 1.00 98.69 363 ILE A C 1
ATOM 2776 O O . ILE A 1 363 ? -7.445 9.918 11.346 1.00 98.69 363 ILE A O 1
ATOM 2780 N N . GLY A 1 364 ? -7.041 11.673 12.683 1.00 98.25 364 GLY A N 1
ATOM 2781 C CA . GLY A 1 364 ? -7.782 12.653 11.882 1.00 98.25 364 GLY A CA 1
ATOM 2782 C C . GLY A 1 364 ? -6.917 13.232 10.764 1.00 98.25 364 GLY A C 1
ATOM 2783 O O . GLY A 1 364 ? -5.739 13.490 10.990 1.00 98.25 364 GLY A O 1
ATOM 2784 N N . LEU A 1 365 ? -7.498 13.430 9.580 1.00 98.12 365 LEU A N 1
ATOM 2785 C CA . LEU A 1 365 ? -6.842 14.085 8.444 1.00 98.12 365 LEU A CA 1
ATOM 2786 C C . LEU A 1 365 ? -7.425 15.486 8.256 1.00 98.12 365 LEU A C 1
ATOM 2788 O O . LEU A 1 365 ? -8.610 15.604 7.944 1.00 98.12 365 LEU A O 1
ATOM 2792 N N . GLU A 1 366 ? -6.629 16.537 8.436 1.00 95.50 366 GLU A N 1
ATOM 2793 C CA . GLU A 1 366 ? -7.133 17.917 8.513 1.00 95.50 366 GLU A CA 1
ATOM 2794 C C . GLU A 1 366 ? -7.694 18.417 7.169 1.00 95.50 366 GLU A C 1
ATOM 2796 O O . GLU A 1 366 ? -8.742 19.071 7.115 1.00 95.50 366 GLU A O 1
ATOM 2801 N N . ARG A 1 367 ? -7.012 18.105 6.058 1.00 95.62 367 ARG A N 1
ATOM 2802 C CA . ARG A 1 367 ? -7.346 18.648 4.730 1.00 95.62 367 ARG A CA 1
ATOM 2803 C C . ARG A 1 367 ? -8.451 17.873 4.032 1.00 95.62 367 ARG A C 1
ATOM 2805 O O . ARG A 1 367 ? -9.606 18.296 4.031 1.00 95.62 367 ARG A O 1
ATOM 2812 N N . VAL A 1 368 ? -8.120 16.718 3.457 1.00 95.75 368 VAL A N 1
ATOM 2813 C CA . VAL A 1 368 ? -9.095 15.887 2.732 1.00 95.75 368 VAL A CA 1
ATOM 2814 C C . VAL A 1 368 ? -10.256 15.459 3.642 1.00 95.75 368 VAL A C 1
ATOM 2816 O O . VAL A 1 368 ? -11.386 15.273 3.184 1.00 95.75 368 VAL A O 1
ATOM 2819 N N . GLY A 1 369 ? -10.010 15.408 4.954 1.00 95.56 369 GLY A N 1
ATOM 2820 C CA . GLY A 1 369 ? -10.997 15.088 5.970 1.00 95.56 369 GLY A CA 1
ATOM 2821 C C . GLY A 1 369 ? -11.005 13.609 6.332 1.00 95.56 369 GLY A C 1
ATOM 2822 O O . GLY A 1 369 ? -10.348 12.767 5.717 1.00 95.56 369 GLY A O 1
ATOM 2823 N N . GLY A 1 370 ? -11.815 13.283 7.332 1.00 95.81 370 GLY A N 1
ATOM 2824 C CA . GLY A 1 370 ? -12.034 11.916 7.781 1.00 95.81 370 GLY A CA 1
ATOM 2825 C C . GLY A 1 370 ? -11.023 11.401 8.803 1.00 95.81 370 GLY A C 1
ATOM 2826 O O . GLY A 1 370 ? -10.173 12.127 9.317 1.00 95.81 370 GLY A O 1
ATOM 2827 N N . ILE A 1 371 ? -11.192 10.124 9.143 1.00 98.12 371 ILE A N 1
ATOM 2828 C CA . ILE A 1 371 ? -10.485 9.433 10.218 1.00 98.12 371 ILE A CA 1
ATOM 2829 C C . ILE A 1 371 ? -9.940 8.114 9.679 1.00 98.12 371 ILE A C 1
ATOM 2831 O O . ILE A 1 371 ? -10.704 7.262 9.221 1.00 98.12 371 ILE A O 1
ATOM 2835 N N . MET A 1 372 ? -8.630 7.936 9.783 1.00 97.56 372 MET A N 1
ATOM 2836 C CA . MET A 1 372 ? -7.937 6.675 9.556 1.00 97.56 372 MET A CA 1
ATOM 2837 C C . MET A 1 372 ? -7.974 5.831 10.834 1.00 97.56 372 MET A C 1
ATOM 2839 O O . MET A 1 372 ? -7.643 6.321 11.917 1.00 97.56 372 MET A O 1
ATOM 2843 N N . ILE A 1 373 ? -8.370 4.562 10.725 1.00 97.44 373 ILE A N 1
ATOM 2844 C CA . ILE A 1 373 ? -8.505 3.645 11.864 1.00 97.44 373 ILE A CA 1
ATOM 2845 C C . ILE A 1 373 ? -7.543 2.475 11.690 1.00 97.44 373 ILE A C 1
ATOM 2847 O O . ILE A 1 373 ? -7.607 1.756 10.694 1.00 97.44 373 ILE A O 1
ATOM 2851 N N . TYR A 1 374 ? -6.685 2.259 12.686 1.00 94.75 374 TYR A N 1
ATOM 2852 C CA . TYR A 1 374 ? -5.715 1.164 12.709 1.00 94.75 374 TYR A CA 1
ATOM 2853 C C . TYR A 1 374 ? -5.841 0.354 13.991 1.00 94.75 374 TYR A C 1
ATOM 2855 O O . TYR A 1 374 ? -5.947 0.916 15.080 1.00 94.75 374 TYR A O 1
ATOM 2863 N N . ASN A 1 375 ? -5.763 -0.969 13.886 1.00 92.44 375 ASN A N 1
ATOM 2864 C CA . ASN A 1 375 ? -5.502 -1.832 15.027 1.00 92.44 375 ASN A CA 1
ATOM 2865 C C . ASN A 1 375 ? -3.998 -1.815 15.313 1.00 92.44 375 ASN A C 1
ATOM 2867 O O . ASN A 1 375 ? -3.197 -2.314 14.526 1.00 92.44 375 ASN A O 1
ATOM 2871 N N . VAL A 1 376 ? -3.617 -1.242 16.451 1.00 92.88 376 VAL A N 1
ATOM 2872 C CA . VAL A 1 376 ? -2.219 -1.085 16.884 1.00 92.88 376 VAL A CA 1
ATOM 2873 C C . VAL A 1 376 ? -1.862 -2.051 18.014 1.00 92.88 376 VAL A C 1
ATOM 2875 O O . VAL A 1 376 ? -0.868 -1.869 18.708 1.00 92.88 376 VAL A O 1
ATOM 2878 N N . THR A 1 377 ? -2.658 -3.105 18.219 1.00 87.88 377 THR A N 1
ATOM 2879 C CA . THR A 1 377 ? -2.364 -4.133 19.233 1.00 87.88 377 THR A CA 1
ATOM 2880 C C . THR A 1 377 ? -1.001 -4.789 18.994 1.00 87.88 377 THR A C 1
ATOM 2882 O O . THR A 1 377 ? -0.304 -5.125 19.946 1.00 87.88 377 THR A O 1
ATOM 2885 N N . ASN A 1 378 ? -0.587 -4.950 17.733 1.00 81.06 378 ASN A N 1
ATOM 2886 C CA . ASN A 1 378 ? 0.799 -5.261 17.404 1.00 81.06 378 ASN A CA 1
ATOM 2887 C C . ASN A 1 378 ? 1.531 -3.971 16.984 1.00 81.06 378 ASN A C 1
ATOM 2889 O O . ASN A 1 378 ? 1.363 -3.531 15.846 1.00 81.06 378 ASN A O 1
ATOM 2893 N N . PRO A 1 379 ? 2.386 -3.384 17.841 1.00 80.00 379 PRO A N 1
ATOM 2894 C CA . PRO A 1 379 ? 3.034 -2.100 17.561 1.00 80.00 379 PRO A CA 1
ATOM 2895 C C . PRO A 1 379 ? 4.016 -2.146 16.383 1.00 80.00 379 PRO A C 1
ATOM 2897 O O . PRO A 1 379 ? 4.346 -1.105 15.829 1.00 80.00 379 PRO A O 1
ATOM 2900 N N . THR A 1 380 ? 4.500 -3.334 16.005 1.00 76.69 380 THR A N 1
ATOM 2901 C CA . THR A 1 380 ? 5.463 -3.509 14.900 1.00 76.69 380 THR A CA 1
ATOM 2902 C C . THR A 1 380 ? 4.800 -3.822 13.560 1.00 76.69 380 THR A C 1
ATOM 2904 O O . THR A 1 380 ? 5.464 -3.769 12.529 1.00 76.69 380 THR A O 1
ATOM 2907 N N . ALA A 1 381 ? 3.510 -4.160 13.570 1.00 74.19 381 ALA A N 1
ATOM 2908 C CA . ALA A 1 381 ? 2.717 -4.382 12.368 1.00 74.19 381 ALA A CA 1
ATOM 2909 C C . ALA A 1 381 ? 1.249 -3.995 12.625 1.00 74.19 381 ALA A C 1
ATOM 2911 O O . ALA A 1 381 ? 0.410 -4.883 12.791 1.00 74.19 381 ALA A O 1
ATOM 2912 N N . PRO A 1 382 ? 0.940 -2.688 12.723 1.00 81.00 382 PRO A N 1
ATOM 2913 C CA . PRO A 1 382 ? -0.435 -2.212 12.747 1.00 81.00 382 PRO A CA 1
ATOM 2914 C C . PRO A 1 382 ? -1.218 -2.649 11.509 1.00 81.00 382 PRO A C 1
ATOM 2916 O O . PRO A 1 382 ? -0.677 -2.686 10.405 1.00 81.00 382 PRO A O 1
ATOM 2919 N N . GLU A 1 383 ? -2.504 -2.929 11.691 1.00 80.81 383 GLU A N 1
ATOM 2920 C CA . GLU A 1 383 ? -3.409 -3.337 10.615 1.00 80.81 383 GLU A CA 1
ATOM 2921 C C . GLU A 1 383 ? -4.421 -2.222 10.344 1.00 80.81 383 GLU A C 1
ATOM 2923 O O . GLU A 1 383 ? -5.084 -1.745 11.270 1.00 80.81 383 GLU A O 1
ATOM 2928 N N . PHE A 1 384 ? -4.547 -1.799 9.086 1.00 85.19 384 PHE A N 1
ATOM 2929 C CA . PHE A 1 384 ? -5.589 -0.861 8.674 1.00 85.19 384 PHE A CA 1
ATOM 2930 C C . PHE A 1 384 ? -6.972 -1.502 8.837 1.00 85.19 384 PHE A C 1
ATOM 2932 O O . PHE A 1 384 ? -7.170 -2.669 8.505 1.00 85.19 384 PHE A O 1
ATOM 2939 N N . VAL A 1 385 ? -7.925 -0.734 9.362 1.00 84.81 385 VAL A N 1
ATOM 2940 C CA . VAL A 1 385 ? -9.298 -1.190 9.613 1.00 84.81 385 VAL A CA 1
ATOM 2941 C C . VAL A 1 385 ? -10.263 -0.523 8.648 1.00 84.81 385 VAL A C 1
ATOM 2943 O O . VAL A 1 385 ? -11.031 -1.208 7.980 1.00 84.81 385 VAL A O 1
ATOM 2946 N N . GLN A 1 386 ? -10.268 0.811 8.623 1.00 85.31 386 GLN A N 1
ATOM 2947 C CA . GLN A 1 386 ? -11.200 1.595 7.820 1.00 85.31 386 GLN A CA 1
ATOM 2948 C C . GLN A 1 386 ? -10.755 3.059 7.737 1.00 85.31 386 GLN A C 1
ATOM 2950 O O . GLN A 1 386 ? -10.177 3.596 8.686 1.00 85.31 386 GLN A O 1
ATOM 2955 N N . TYR A 1 387 ? -11.109 3.715 6.635 1.00 92.06 387 TYR A N 1
ATOM 2956 C CA . TYR A 1 387 ? -11.142 5.165 6.499 1.00 92.06 387 TYR A CA 1
ATOM 2957 C C . TYR A 1 387 ? -12.602 5.638 6.482 1.00 92.06 387 TYR A C 1
ATOM 2959 O O . TYR A 1 387 ? -13.440 5.096 5.759 1.00 92.06 387 TYR A O 1
ATOM 2967 N N . VAL A 1 388 ? -12.943 6.609 7.333 1.00 90.94 388 VAL A N 1
ATOM 2968 C CA . VAL A 1 388 ? -14.302 7.168 7.411 1.00 90.94 388 VAL A CA 1
ATOM 2969 C C . VAL A 1 388 ? -14.241 8.664 7.176 1.00 90.94 388 VAL A C 1
ATOM 2971 O O . VAL A 1 388 ? -13.641 9.384 7.969 1.00 90.94 388 VAL A O 1
ATOM 2974 N N . ASN A 1 389 ? -14.916 9.138 6.132 1.00 92.69 389 ASN A N 1
ATOM 2975 C CA . ASN A 1 389 ? -15.048 10.557 5.828 1.00 92.69 389 ASN A CA 1
ATOM 2976 C C . ASN A 1 389 ? -16.531 10.911 5.656 1.00 92.69 389 ASN A C 1
ATOM 2978 O O . ASN A 1 389 ? -17.247 10.270 4.891 1.00 92.69 389 ASN A O 1
ATOM 2982 N N . ASN A 1 390 ? -17.006 11.898 6.414 1.00 91.31 390 ASN A N 1
ATOM 2983 C 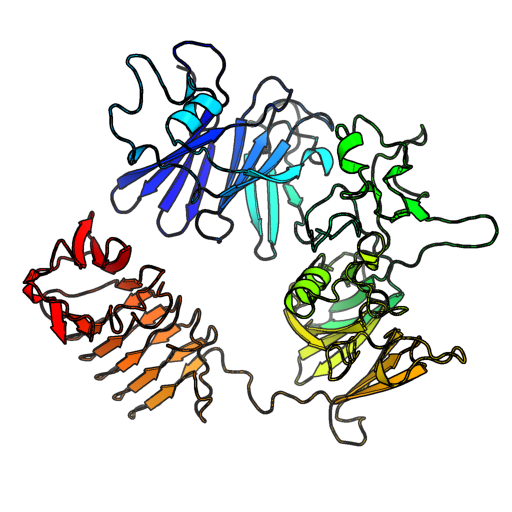CA . ASN A 1 390 ? -18.381 12.397 6.365 1.00 91.31 390 ASN A CA 1
ATOM 2984 C C . ASN A 1 390 ? -18.481 13.814 5.770 1.00 91.31 390 ASN A C 1
ATOM 2986 O O . ASN A 1 390 ? -19.510 14.475 5.934 1.00 91.31 390 ASN A O 1
ATOM 2990 N N . ARG A 1 391 ? -17.426 14.268 5.086 1.00 94.25 391 ARG A N 1
ATOM 2991 C CA . ARG A 1 391 ? -17.447 15.425 4.193 1.00 94.25 391 ARG A CA 1
ATOM 2992 C C . ARG A 1 391 ? -18.274 15.106 2.948 1.00 94.25 391 ARG A C 1
ATOM 2994 O O . ARG A 1 391 ? -18.127 14.048 2.340 1.00 94.25 391 ARG A O 1
ATOM 3001 N N . ASN A 1 392 ? -19.114 16.049 2.544 1.00 95.00 392 ASN A N 1
ATOM 3002 C CA . ASN A 1 392 ? -19.824 16.022 1.275 1.00 95.00 392 ASN A CA 1
ATOM 3003 C C . ASN A 1 392 ? -19.103 16.948 0.291 1.00 95.00 392 ASN A C 1
ATOM 3005 O O . ASN A 1 392 ? -19.088 18.169 0.466 1.00 95.00 392 ASN A O 1
ATOM 3009 N N . PHE A 1 393 ? -18.519 16.362 -0.750 1.00 95.88 393 PHE A N 1
ATOM 3010 C CA . PHE A 1 393 ? -17.822 17.116 -1.791 1.00 95.88 393 PHE A CA 1
ATOM 3011 C C . PHE A 1 393 ? -18.776 17.637 -2.874 1.00 95.88 393 PHE A C 1
ATOM 3013 O O . PHE A 1 393 ? -18.607 18.744 -3.384 1.00 95.88 393 PHE A O 1
ATOM 3020 N N . VAL A 1 394 ? -19.807 16.852 -3.197 1.00 96.19 394 VAL A N 1
ATOM 3021 C CA . VAL A 1 394 ? -20.788 17.147 -4.247 1.00 96.19 394 VAL A CA 1
ATOM 3022 C C . VAL A 1 394 ? -22.219 16.997 -3.738 1.00 96.19 394 VAL A C 1
ATOM 3024 O O . VAL A 1 394 ? -22.486 16.256 -2.790 1.00 96.19 394 VAL A O 1
ATOM 3027 N N . ASP A 1 395 ? -23.143 17.714 -4.371 1.00 93.56 395 ASP A N 1
ATOM 3028 C CA . ASP A 1 395 ? -24.571 17.669 -4.081 1.00 93.56 395 ASP A CA 1
ATOM 3029 C C . ASP A 1 395 ? -25.263 16.437 -4.705 1.00 93.56 395 ASP A C 1
ATOM 3031 O O . ASP A 1 395 ? -24.647 15.581 -5.344 1.00 93.56 395 ASP A O 1
ATOM 3035 N N . GLU A 1 396 ? -26.590 16.346 -4.553 1.00 92.56 396 GLU A N 1
ATOM 3036 C CA . GLU A 1 396 ? -27.398 15.250 -5.113 1.00 92.56 396 GLU A CA 1
ATOM 3037 C C . GLU A 1 396 ? -27.377 15.159 -6.654 1.00 92.56 396 GLU A C 1
ATOM 3039 O O . GLU A 1 396 ? -27.796 14.143 -7.216 1.00 92.56 396 GLU A O 1
ATOM 3044 N N . ASN A 1 397 ? -26.903 16.202 -7.339 1.00 93.56 397 ASN A N 1
ATOM 3045 C CA . ASN A 1 397 ? -26.772 16.273 -8.792 1.00 93.56 397 ASN A CA 1
ATOM 3046 C C . ASN A 1 397 ? -25.325 16.054 -9.268 1.00 93.56 397 ASN A C 1
ATOM 3048 O O . ASN A 1 397 ? -25.100 16.009 -10.480 1.00 93.56 397 ASN A O 1
ATOM 3052 N N . GLY A 1 398 ? -24.371 15.886 -8.346 1.00 92.12 398 GLY A N 1
ATOM 3053 C CA . GLY A 1 398 ? -22.947 15.760 -8.644 1.00 92.12 398 GLY A CA 1
ATOM 3054 C C . GLY A 1 398 ? -22.241 17.096 -8.899 1.00 92.12 398 GLY A C 1
ATOM 3055 O O . GLY A 1 398 ? -21.163 17.091 -9.486 1.00 92.12 398 GLY A O 1
ATOM 3056 N N . GLU A 1 399 ? -22.832 18.232 -8.513 1.00 96.25 399 GLU A N 1
ATOM 3057 C CA . GLU A 1 399 ? -22.167 19.541 -8.560 1.00 96.25 399 GLU A CA 1
ATOM 3058 C C . GLU A 1 399 ? -21.396 19.789 -7.257 1.00 96.25 399 GLU A C 1
ATOM 3060 O O . GLU A 1 399 ? -21.881 19.451 -6.177 1.00 96.25 399 GLU A O 1
ATOM 3065 N N . PHE A 1 400 ? -20.201 20.382 -7.339 1.00 97.44 400 PHE A N 1
ATOM 3066 C CA . PHE A 1 400 ? -19.400 20.697 -6.153 1.00 97.44 400 PHE A CA 1
ATOM 3067 C C . PHE A 1 400 ? -20.151 21.618 -5.190 1.00 97.44 400 PHE A C 1
ATOM 3069 O O . PHE A 1 400 ? -20.740 22.626 -5.589 1.00 97.44 400 PHE A O 1
ATOM 3076 N N . ILE A 1 401 ? -20.111 21.272 -3.904 1.00 97.25 401 ILE A N 1
ATOM 3077 C CA . ILE A 1 401 ? -20.688 22.103 -2.849 1.00 97.25 401 ILE A CA 1
ATOM 3078 C C . ILE A 1 401 ? -19.670 23.185 -2.491 1.00 97.25 401 ILE A C 1
ATOM 3080 O O . ILE A 1 401 ? -18.579 22.872 -2.026 1.00 97.25 401 ILE A O 1
ATOM 3084 N N . GLU A 1 402 ? -20.035 24.454 -2.655 1.00 96.69 402 GLU A N 1
ATOM 3085 C CA . GLU A 1 402 ? -19.216 25.591 -2.213 1.00 96.69 402 GLU A CA 1
ATOM 3086 C C . GLU A 1 402 ? -18.923 25.500 -0.709 1.00 96.69 402 GLU A C 1
ATOM 3088 O O . GLU A 1 402 ? -19.857 25.383 0.093 1.00 96.69 402 GLU A O 1
ATOM 3093 N N . VAL A 1 403 ? -17.645 25.586 -0.321 1.00 96.06 403 VAL A N 1
ATOM 3094 C CA . VAL A 1 403 ? -17.225 25.446 1.084 1.00 96.06 403 VAL A CA 1
ATOM 3095 C C . VAL A 1 403 ? -17.660 26.634 1.944 1.00 96.06 403 VAL A C 1
ATOM 3097 O O . VAL A 1 403 ? -18.034 26.459 3.106 1.00 96.06 403 VAL A O 1
ATOM 3100 N N . GLN A 1 404 ? -17.679 27.842 1.379 1.00 95.25 404 GLN A N 1
ATOM 3101 C CA . GLN A 1 404 ? -18.095 29.064 2.069 1.00 95.25 404 GLN A CA 1
ATOM 3102 C C . GLN A 1 404 ? -19.341 29.680 1.429 1.00 95.25 404 GLN A C 1
ATOM 3104 O O . GLN A 1 404 ? -19.482 29.753 0.211 1.00 95.25 404 GLN A O 1
ATOM 3109 N N . LEU A 1 405 ? -20.244 30.187 2.267 1.00 94.19 405 LEU A N 1
ATOM 3110 C CA . LEU A 1 405 ? -21.398 30.974 1.839 1.00 94.19 405 LEU A CA 1
ATOM 3111 C C . LEU A 1 405 ? -20.995 32.427 1.534 1.00 94.19 405 LEU A C 1
ATOM 3113 O O . LEU A 1 405 ? -19.958 32.916 1.978 1.00 94.19 405 LEU A O 1
ATOM 3117 N N . GLU A 1 406 ? -21.865 33.176 0.844 1.00 94.50 406 GLU A N 1
ATOM 3118 C CA . GLU A 1 406 ? -21.625 34.596 0.507 1.00 94.50 406 GLU A CA 1
ATOM 3119 C C . GLU A 1 406 ? -21.351 35.495 1.732 1.00 94.50 406 GLU A C 1
ATOM 3121 O O . GLU A 1 406 ? -20.773 36.577 1.596 1.00 94.50 406 GLU A O 1
ATOM 3126 N N . ASP A 1 407 ? -21.794 35.087 2.924 1.00 93.06 407 ASP A N 1
ATOM 3127 C CA . ASP A 1 407 ? -21.572 35.815 4.176 1.00 93.06 407 ASP A CA 1
ATOM 3128 C C . ASP A 1 407 ? -20.259 35.447 4.893 1.00 93.06 407 ASP A C 1
ATOM 3130 O O . ASP A 1 407 ? -19.958 36.032 5.938 1.00 93.06 407 ASP A O 1
ATOM 3134 N N . GLY A 1 408 ? -19.469 34.539 4.309 1.00 89.94 408 GLY A N 1
ATOM 3135 C CA . GLY A 1 408 ? -18.186 34.062 4.820 1.00 89.94 408 GLY A CA 1
ATOM 3136 C C . GLY A 1 408 ? -18.291 32.975 5.890 1.00 89.94 408 GLY A C 1
ATOM 3137 O O . GLY A 1 408 ? -17.278 32.644 6.498 1.00 89.94 408 GLY A O 1
ATOM 3138 N N . SER A 1 409 ? -19.489 32.450 6.171 1.00 92.50 409 SER A N 1
ATOM 3139 C CA . SER A 1 409 ? -19.646 31.274 7.034 1.00 92.50 409 SER A CA 1
ATOM 3140 C C . SER A 1 409 ? -19.449 29.972 6.256 1.00 92.50 409 SER A C 1
ATOM 3142 O O . SER A 1 409 ? -19.732 29.914 5.058 1.00 92.50 409 SER A O 1
ATOM 3144 N N . THR A 1 410 ? -18.976 28.925 6.936 1.00 95.12 410 THR A N 1
ATOM 3145 C CA . THR A 1 410 ? -18.851 27.589 6.343 1.00 95.12 410 THR A CA 1
ATOM 3146 C C . THR A 1 410 ? -20.229 27.057 5.965 1.00 95.12 410 THR A C 1
ATOM 3148 O O . THR A 1 410 ? -21.180 27.134 6.751 1.00 95.12 410 THR A O 1
ATOM 3151 N N . ASN A 1 411 ? -20.347 26.540 4.747 1.00 95.81 411 ASN A N 1
ATOM 3152 C CA . ASN A 1 411 ? -21.582 25.975 4.239 1.00 95.81 411 ASN A CA 1
ATOM 3153 C C . ASN A 1 411 ? -21.881 24.649 4.959 1.00 95.81 411 ASN A C 1
ATOM 3155 O O . ASN A 1 411 ? -21.116 23.705 4.807 1.00 95.81 411 ASN A O 1
ATOM 3159 N N . PRO A 1 412 ? -22.986 24.525 5.715 1.00 93.12 412 PRO A N 1
ATOM 3160 C CA . PRO A 1 412 ? -23.285 23.302 6.462 1.00 93.12 412 PRO A CA 1
ATOM 3161 C C . PRO A 1 412 ? -23.534 22.076 5.571 1.00 93.12 412 PRO A C 1
ATOM 3163 O O . PRO A 1 412 ? -23.495 20.952 6.070 1.00 93.12 412 PRO A O 1
ATOM 3166 N N . ASP A 1 413 ? -23.803 22.271 4.277 1.00 94.88 413 ASP A N 1
ATOM 3167 C CA . ASP A 1 413 ? -24.036 21.167 3.345 1.00 94.88 413 ASP A CA 1
ATOM 3168 C C . ASP A 1 413 ? -22.744 20.389 3.032 1.00 94.88 413 ASP A C 1
ATOM 3170 O O . ASP A 1 413 ? -22.823 19.229 2.629 1.00 94.88 413 ASP A O 1
ATOM 3174 N N . THR A 1 414 ? -21.562 20.965 3.295 1.00 94.19 414 THR A N 1
ATOM 3175 C CA . THR A 1 414 ? -20.253 20.312 3.093 1.00 94.19 414 THR A CA 1
ATOM 3176 C C . THR A 1 414 ? -19.971 19.209 4.110 1.00 94.19 414 THR A C 1
ATOM 3178 O O . THR A 1 414 ? -19.022 18.449 3.938 1.00 94.19 414 THR A O 1
ATOM 3181 N N . GLY A 1 415 ? -20.781 19.091 5.166 1.00 94.94 415 GLY A N 1
ATOM 3182 C CA . GLY A 1 415 ? -20.498 18.191 6.279 1.00 94.94 415 GLY A CA 1
ATOM 3183 C C . GLY A 1 415 ? -19.359 18.716 7.154 1.00 94.94 415 GLY A C 1
ATOM 3184 O O . GLY A 1 415 ? -19.322 19.898 7.496 1.00 94.94 415 GLY A O 1
ATOM 3185 N N . ASP A 1 416 ? -18.460 17.821 7.556 1.00 95.25 416 ASP A N 1
ATOM 3186 C CA . ASP A 1 416 ? -17.370 18.150 8.472 1.00 95.25 416 ASP A CA 1
ATOM 3187 C C . ASP A 1 416 ? -16.055 18.414 7.738 1.00 95.25 416 ASP A C 1
ATOM 3189 O O . ASP A 1 416 ? -15.668 17.680 6.831 1.00 95.25 416 ASP A O 1
ATOM 3193 N N . LEU A 1 417 ? -15.355 19.460 8.178 1.00 96.44 417 LEU A N 1
ATOM 3194 C CA . LEU A 1 417 ? -14.088 19.937 7.618 1.00 96.44 417 LEU A CA 1
ATOM 3195 C C . LEU A 1 417 ? -13.090 20.236 8.738 1.00 96.44 417 LEU A C 1
ATOM 3197 O O . LEU A 1 417 ? -13.460 20.905 9.711 1.00 96.44 417 LEU A O 1
ATOM 3201 N N . GLY A 1 418 ? -11.838 19.805 8.564 1.00 95.88 418 GLY A N 1
ATOM 3202 C CA . GLY A 1 418 ? -10.742 20.060 9.502 1.00 95.88 418 GLY A CA 1
ATOM 3203 C C . GLY A 1 418 ? -10.765 19.246 10.799 1.00 95.88 418 GLY A C 1
ATOM 3204 O O . GLY A 1 418 ? -10.799 19.875 11.854 1.00 95.88 418 GLY A O 1
ATOM 3205 N N . PRO A 1 419 ? -10.793 17.895 10.783 1.00 97.00 419 PRO A N 1
ATOM 3206 C CA . PRO A 1 419 ? -10.537 17.097 11.985 1.00 97.00 419 PRO A CA 1
ATOM 3207 C C . PRO A 1 419 ? -9.226 17.502 12.679 1.00 97.00 419 PRO A C 1
ATOM 3209 O O . PRO A 1 419 ? -8.153 17.264 12.139 1.00 97.00 419 PRO A O 1
ATOM 3212 N N . GLU A 1 420 ? -9.322 18.061 13.887 1.00 91.06 420 GLU A N 1
ATOM 3213 C CA . GLU A 1 420 ? -8.174 18.591 14.647 1.00 91.06 420 GLU A CA 1
ATOM 3214 C C . GLU A 1 420 ? -8.012 17.808 15.964 1.00 91.06 420 GLU A C 1
ATOM 3216 O O . GLU A 1 420 ? -7.087 17.024 16.171 1.00 91.06 420 GLU A O 1
ATOM 3221 N N . GLY A 1 421 ? -9.001 17.922 16.856 1.00 93.44 421 GLY A N 1
ATOM 3222 C CA . GLY A 1 421 ? -9.004 17.238 18.150 1.00 93.44 421 GLY A CA 1
ATOM 3223 C C . GLY A 1 421 ? -9.851 15.966 18.158 1.00 93.44 421 GLY A C 1
ATOM 3224 O O . GLY A 1 421 ? -11.039 16.015 17.843 1.00 93.44 421 GLY A O 1
ATOM 3225 N N . LEU A 1 422 ? -9.288 14.842 18.621 1.00 97.56 422 LEU A N 1
ATOM 3226 C CA . LEU A 1 422 ? -10.010 13.574 18.782 1.00 97.56 422 LEU A CA 1
ATOM 3227 C C . LEU A 1 422 ? -9.968 13.065 20.227 1.00 97.56 422 LEU A C 1
ATOM 3229 O O . LEU A 1 422 ? -8.930 13.100 20.890 1.00 97.56 422 LEU A O 1
ATOM 3233 N N . ILE A 1 423 ? -11.087 12.516 20.707 1.00 97.69 423 ILE A N 1
ATOM 3234 C CA . ILE A 1 423 ? -11.130 11.728 21.946 1.00 97.69 423 ILE A CA 1
ATOM 3235 C C . ILE A 1 423 ? -11.898 10.425 21.752 1.00 97.69 423 ILE A C 1
ATOM 3237 O O . ILE A 1 423 ? -12.965 10.396 21.139 1.00 97.69 423 ILE A O 1
ATOM 3241 N N . PHE A 1 424 ? -11.385 9.351 22.342 1.00 97.94 424 PHE A N 1
ATOM 3242 C CA . PHE A 1 424 ? -12.124 8.109 22.515 1.00 97.94 424 PHE A CA 1
ATOM 3243 C C . PHE A 1 424 ? -12.871 8.112 23.857 1.00 97.94 424 PHE A C 1
ATOM 3245 O O . PHE A 1 424 ? -12.308 8.462 24.897 1.00 97.94 424 PHE A O 1
ATOM 3252 N N . ILE A 1 425 ? -14.138 7.703 23.847 1.00 97.56 425 ILE A N 1
ATOM 3253 C CA . ILE A 1 425 ? -14.962 7.499 25.043 1.00 97.56 425 ILE A CA 1
ATOM 3254 C C . ILE A 1 425 ? -15.388 6.036 25.056 1.00 97.56 425 ILE A C 1
ATOM 3256 O O . ILE A 1 425 ? -16.102 5.586 24.163 1.00 97.56 425 ILE A O 1
ATOM 3260 N N . SER A 1 426 ? -14.965 5.299 26.081 1.00 96.19 426 SER A N 1
ATOM 3261 C CA . SER A 1 426 ? -15.295 3.881 26.215 1.00 96.19 426 SER A CA 1
ATOM 3262 C C . SER A 1 426 ? -16.803 3.652 26.366 1.00 96.19 426 SER A C 1
ATOM 3264 O O . SER A 1 426 ? -17.537 4.509 26.871 1.00 96.19 426 SER A O 1
ATOM 3266 N N . ALA A 1 427 ? -17.267 2.451 26.026 1.00 93.75 427 ALA A N 1
ATOM 3267 C CA . ALA A 1 427 ? -18.643 2.036 26.274 1.00 93.75 427 ALA A CA 1
ATOM 3268 C C . ALA A 1 427 ? -19.063 2.199 27.746 1.00 93.75 427 ALA A C 1
ATOM 3270 O O . ALA A 1 427 ? -20.219 2.531 28.005 1.00 93.75 427 ALA A O 1
ATOM 3271 N N . GLU A 1 428 ? -18.145 2.008 28.701 1.00 94.62 428 GLU A N 1
ATOM 3272 C CA . GLU A 1 428 ? -18.403 2.176 30.138 1.00 94.62 428 GLU A CA 1
ATOM 3273 C C . GLU A 1 428 ? -18.682 3.639 30.518 1.00 94.62 428 GLU A C 1
ATOM 3275 O O . GLU A 1 428 ? -19.569 3.904 31.333 1.00 94.62 428 GLU A O 1
ATOM 3280 N N . ASP A 1 429 ? -17.966 4.579 29.899 1.00 96.12 429 ASP A N 1
ATOM 3281 C CA . ASP A 1 429 ? -18.076 6.013 30.188 1.00 96.12 429 ASP A CA 1
ATOM 3282 C C . ASP A 1 429 ? -19.146 6.721 29.338 1.00 96.12 429 ASP A C 1
ATOM 3284 O O . ASP A 1 429 ? -19.610 7.816 29.676 1.00 96.12 429 ASP A O 1
ATOM 3288 N N . SER A 1 430 ? -19.551 6.106 28.227 1.00 96.00 430 SER A N 1
ATOM 3289 C CA . SER A 1 430 ? -20.521 6.666 27.288 1.00 96.00 430 SER A CA 1
ATOM 3290 C C . SER A 1 430 ? -21.967 6.664 27.832 1.00 96.00 430 SER A C 1
ATOM 3292 O O . SER A 1 430 ? -22.397 5.740 28.529 1.00 96.00 430 SER A O 1
ATOM 3294 N N . PRO A 1 431 ? -22.803 7.654 27.464 1.00 92.81 431 PRO A N 1
ATOM 3295 C CA . PRO A 1 431 ? -24.206 7.696 27.883 1.00 92.81 431 PRO A CA 1
ATOM 3296 C C . PRO A 1 431 ? -25.102 6.657 27.183 1.00 92.81 431 PRO A C 1
ATOM 3298 O O . PRO A 1 431 ? -26.191 6.366 27.685 1.00 92.81 431 PRO A O 1
ATOM 3301 N N . ASN A 1 432 ? -24.688 6.123 26.027 1.00 91.00 432 ASN A N 1
ATOM 3302 C CA . ASN A 1 432 ? -25.420 5.110 25.253 1.00 91.00 432 ASN A CA 1
ATOM 3303 C C . ASN A 1 432 ? -24.875 3.681 25.444 1.00 91.00 432 ASN A C 1
ATOM 3305 O O . ASN A 1 432 ? -25.464 2.740 24.909 1.00 91.00 432 ASN A O 1
ATOM 3309 N N . GLY A 1 433 ? -23.807 3.497 26.228 1.00 92.12 433 GLY A N 1
ATOM 3310 C CA . GLY A 1 433 ? -23.189 2.190 26.458 1.00 92.12 433 GLY A CA 1
ATOM 3311 C C . GLY A 1 433 ? -22.411 1.657 25.249 1.00 92.12 433 GLY A C 1
ATOM 3312 O O . GLY A 1 433 ? -22.355 0.439 25.063 1.00 92.12 433 GLY A O 1
ATOM 3313 N N . LYS A 1 434 ? -21.892 2.543 24.393 1.00 91.94 434 LYS A N 1
ATOM 3314 C CA . LYS A 1 434 ? -21.163 2.236 23.155 1.00 91.94 434 LYS A CA 1
ATOM 3315 C C . LYS A 1 434 ? -19.828 2.964 23.136 1.00 91.94 434 LYS A C 1
ATOM 3317 O O . LYS A 1 434 ? -19.727 4.065 23.657 1.00 91.94 434 LYS A O 1
ATOM 3322 N N . ASP A 1 435 ? -18.823 2.352 22.530 1.00 95.00 435 ASP A N 1
ATOM 3323 C CA . ASP A 1 435 ? -17.550 3.021 22.287 1.00 95.00 435 ASP A CA 1
ATOM 3324 C C . ASP A 1 435 ? -17.780 4.171 21.292 1.00 95.00 435 ASP A C 1
ATOM 3326 O O . ASP A 1 435 ? -18.474 3.989 20.290 1.00 95.00 435 ASP A O 1
ATOM 3330 N N . LEU A 1 436 ? -17.262 5.362 21.588 1.00 96.88 436 LEU A N 1
ATOM 3331 C CA . LEU A 1 436 ? -17.445 6.565 20.776 1.00 96.88 436 LEU A CA 1
ATOM 3332 C C . LEU A 1 436 ? -16.097 7.191 20.432 1.00 96.88 436 LEU A C 1
ATOM 3334 O O . LEU A 1 436 ? -15.201 7.239 21.275 1.00 96.88 436 LEU A O 1
ATOM 3338 N N . VAL A 1 437 ? -15.999 7.769 19.240 1.00 97.56 437 VAL A N 1
ATOM 3339 C CA . VAL A 1 437 ? -14.938 8.717 18.883 1.00 97.56 437 VAL A CA 1
ATOM 3340 C C . VAL A 1 437 ? -15.582 10.075 18.668 1.00 97.56 437 VAL A C 1
ATOM 3342 O O . VAL A 1 437 ? -16.524 10.206 17.890 1.00 97.56 437 VAL A O 1
ATOM 3345 N N . VAL A 1 438 ? -15.112 11.083 19.394 1.00 97.88 438 VAL A N 1
ATOM 3346 C CA . VAL A 1 438 ? -15.572 12.465 19.248 1.00 97.88 438 VAL A CA 1
ATOM 3347 C C . VAL A 1 438 ? -14.489 13.258 18.544 1.00 97.88 438 VAL A C 1
ATOM 3349 O O . VAL A 1 438 ? -13.339 13.223 18.977 1.00 97.88 438 VAL A O 1
ATOM 3352 N N . VAL A 1 439 ? -14.874 13.975 17.496 1.00 98.00 439 VAL A N 1
ATOM 3353 C CA . VAL A 1 439 ? -13.981 14.771 16.654 1.00 98.00 439 VAL A CA 1
ATOM 3354 C C . VAL A 1 439 ? -14.430 16.223 16.686 1.00 98.00 439 VAL A C 1
ATOM 3356 O O . VAL A 1 439 ? -15.607 16.519 16.469 1.00 98.00 439 VAL A O 1
ATOM 3359 N N . ALA A 1 440 ? -13.503 17.121 16.995 1.00 97.56 440 ALA A N 1
ATOM 3360 C CA . ALA A 1 440 ? -13.662 18.552 16.797 1.00 97.56 440 ALA A CA 1
ATOM 3361 C C . ALA A 1 440 ? -13.168 18.903 15.392 1.00 97.56 440 ALA A C 1
ATOM 3363 O O . ALA A 1 440 ? -12.034 18.576 15.046 1.00 97.56 440 ALA A O 1
ATOM 3364 N N . ASN A 1 441 ? -14.034 19.540 14.605 1.00 97.00 441 ASN A N 1
ATOM 3365 C CA . ASN A 1 441 ? -13.745 19.911 13.228 1.00 97.00 441 ASN A CA 1
ATOM 3366 C C . ASN A 1 441 ? -13.589 21.435 13.152 1.00 97.00 441 ASN A C 1
ATOM 3368 O O . ASN A 1 441 ? -14.587 22.158 13.246 1.00 97.00 441 ASN A O 1
ATOM 3372 N N . GLU A 1 442 ? -12.357 21.929 13.042 1.00 94.50 442 GLU A N 1
ATOM 3373 C CA . GLU A 1 442 ? -12.034 23.351 13.202 1.00 94.50 442 GLU A CA 1
ATOM 3374 C C . GLU A 1 442 ? -12.672 24.212 12.105 1.00 94.50 442 GLU A C 1
ATOM 3376 O O . GLU A 1 442 ? -13.399 25.167 12.396 1.00 94.50 442 GLU A O 1
ATOM 3381 N N . VAL A 1 443 ? -12.467 23.827 10.842 1.00 95.12 443 VAL A N 1
ATOM 3382 C CA . VAL A 1 443 ? -12.870 24.610 9.661 1.00 95.12 443 VAL A CA 1
ATOM 3383 C C . VAL A 1 443 ? -14.391 24.696 9.530 1.00 95.12 443 VAL A C 1
ATOM 3385 O O . VAL A 1 443 ? -14.958 25.742 9.203 1.00 95.12 443 VAL A O 1
ATOM 3388 N N . SER A 1 444 ? -15.086 23.601 9.831 1.00 94.81 444 SER A N 1
ATOM 3389 C CA . SER A 1 444 ? -16.557 23.572 9.848 1.00 94.81 444 SER A CA 1
ATOM 3390 C C . SER A 1 444 ? -17.169 24.100 11.152 1.00 94.81 444 SER A C 1
ATOM 3392 O O . SER A 1 444 ? -18.357 24.432 11.190 1.00 94.81 444 SER A O 1
ATOM 3394 N N . GLY A 1 445 ? -16.382 24.214 12.226 1.00 93.88 445 GLY A N 1
ATOM 3395 C CA . GLY A 1 445 ? -16.857 24.605 13.552 1.00 93.88 445 GLY A CA 1
ATOM 3396 C C . GLY A 1 445 ? -17.830 23.599 14.180 1.00 93.88 445 GLY A C 1
ATOM 3397 O O . GLY A 1 445 ? -18.644 23.980 15.032 1.00 93.88 445 GLY A O 1
ATOM 3398 N N . THR A 1 446 ? -17.794 22.334 13.750 1.00 94.88 446 THR A N 1
ATOM 3399 C CA . THR A 1 446 ? -18.686 21.269 14.223 1.00 94.88 446 THR A CA 1
ATOM 3400 C C . THR A 1 446 ? -17.998 20.365 15.248 1.00 94.88 446 THR A C 1
ATOM 3402 O O . THR A 1 446 ? -16.790 20.402 15.485 1.00 94.88 446 THR A O 1
ATOM 3405 N N . THR A 1 447 ? -18.801 19.544 15.921 1.00 96.50 447 THR A N 1
ATOM 3406 C CA . THR A 1 447 ? -18.306 18.429 16.729 1.00 96.50 447 THR A CA 1
ATOM 3407 C C . THR A 1 447 ? -19.110 17.200 16.368 1.00 96.50 447 THR A C 1
ATOM 3409 O O . THR A 1 447 ? -20.332 17.188 16.550 1.00 96.50 447 THR A O 1
ATOM 3412 N N . SER A 1 448 ? -18.412 16.171 15.912 1.00 95.31 448 SER A N 1
ATOM 3413 C CA . SER A 1 448 ? -19.018 14.927 15.461 1.00 95.31 448 SER A CA 1
ATOM 3414 C C . SER A 1 448 ? -18.725 13.792 16.411 1.00 95.31 448 SER A C 1
ATOM 3416 O O . SER A 1 448 ? -17.670 13.721 17.034 1.00 95.31 448 SER A O 1
ATOM 3418 N N . ILE A 1 449 ? -19.719 12.926 16.575 1.00 96.00 449 ILE A N 1
ATOM 3419 C CA . ILE A 1 449 ? -19.653 11.772 17.463 1.00 96.00 449 ILE A CA 1
ATOM 3420 C C . ILE A 1 449 ? -19.906 10.547 16.603 1.00 96.00 449 ILE A C 1
ATOM 3422 O O . ILE A 1 449 ? -21.027 10.316 16.148 1.00 96.00 449 ILE A O 1
ATOM 3426 N N . PHE A 1 450 ? -18.859 9.763 16.409 1.00 94.38 450 PHE A N 1
ATOM 3427 C CA . PHE A 1 450 ? -18.914 8.482 15.738 1.00 94.38 450 PHE A CA 1
ATOM 3428 C C . PHE A 1 450 ? -19.206 7.421 16.792 1.00 94.38 450 PHE A C 1
ATOM 3430 O O . PHE A 1 450 ? -18.424 7.219 17.721 1.00 94.38 450 PHE A O 1
ATOM 3437 N N . GLU A 1 451 ? -20.358 6.761 16.676 1.00 93.12 451 GLU A N 1
ATOM 3438 C CA . GLU A 1 451 ? -20.584 5.520 17.407 1.00 93.12 451 GLU A CA 1
ATOM 3439 C C . GLU A 1 451 ? -19.761 4.429 16.736 1.00 93.12 451 GLU A C 1
ATOM 3441 O O . GLU A 1 451 ? -19.944 4.150 15.551 1.00 93.12 451 GLU A O 1
ATOM 3446 N N . ILE A 1 452 ? -18.884 3.784 17.500 1.00 88.25 452 ILE A N 1
ATOM 3447 C CA . ILE A 1 452 ? -18.222 2.576 17.041 1.00 88.25 452 ILE A CA 1
ATOM 3448 C C . ILE A 1 452 ? -19.259 1.466 17.102 1.00 88.25 452 ILE A C 1
ATOM 3450 O O . ILE A 1 452 ? -19.481 0.795 18.119 1.00 88.25 452 ILE A O 1
ATOM 3454 N N . THR A 1 453 ? -19.938 1.286 15.976 1.00 75.31 453 THR A N 1
ATOM 3455 C CA . THR A 1 453 ? -20.704 0.081 15.747 1.00 75.31 453 THR A CA 1
ATOM 3456 C C . THR A 1 453 ? -19.696 -1.031 15.602 1.00 75.31 453 THR A C 1
ATOM 3458 O O . THR A 1 453 ? -19.090 -1.217 14.548 1.00 75.31 453 THR A O 1
ATOM 3461 N N . LYS A 1 454 ? -19.527 -1.782 16.690 1.00 58.22 454 LYS A N 1
ATOM 3462 C CA . LYS A 1 454 ? -18.971 -3.125 16.610 1.00 58.22 454 LYS A CA 1
ATOM 3463 C C . LYS A 1 454 ? -19.662 -3.784 15.421 1.00 58.22 454 LYS A C 1
ATOM 3465 O O . LYS A 1 454 ? -20.902 -3.742 15.410 1.00 58.22 454 LYS A O 1
ATOM 3470 N N . PRO A 1 455 ? -18.937 -4.352 14.446 1.00 46.62 455 PRO A N 1
ATOM 3471 C CA . PRO A 1 455 ? -19.580 -5.261 13.522 1.00 46.62 455 PRO A CA 1
ATOM 3472 C C . PRO A 1 455 ? -20.391 -6.212 14.396 1.00 46.62 455 PRO A C 1
ATOM 3474 O O . PRO A 1 455 ? -19.860 -6.823 15.332 1.00 46.62 455 PRO A O 1
ATOM 3477 N N . GLN A 1 456 ? -21.712 -6.199 14.229 1.00 38.53 456 GLN A N 1
ATOM 3478 C CA . GLN A 1 456 ? -22.567 -7.107 14.964 1.00 38.53 456 GLN A CA 1
ATOM 3479 C C . GLN A 1 456 ? -22.336 -8.469 14.312 1.00 38.53 456 GLN A C 1
ATOM 3481 O O . GLN A 1 456 ? -23.077 -8.865 13.424 1.00 38.53 456 GLN A O 1
ATOM 3486 N N . GLY A 1 457 ? -21.238 -9.107 14.713 1.00 38.19 457 GLY A N 1
ATOM 3487 C CA . GLY A 1 457 ? -20.632 -10.222 14.006 1.00 38.19 457 GLY A CA 1
ATOM 3488 C C . GLY A 1 457 ? -19.770 -9.759 12.818 1.00 38.19 457 GLY A C 1
ATOM 3489 O O . GLY A 1 457 ? -20.228 -8.988 11.989 1.00 38.19 457 GLY A O 1
ATOM 3490 N N . ASP A 1 458 ? -18.504 -10.135 12.664 1.00 39.34 458 ASP A N 1
ATOM 3491 C CA . ASP A 1 458 ? -17.823 -11.272 13.262 1.00 39.34 458 ASP A CA 1
ATOM 3492 C C . ASP A 1 458 ? -16.313 -11.030 13.269 1.00 39.34 458 ASP A C 1
ATOM 3494 O O . ASP A 1 458 ? -15.723 -10.719 12.236 1.00 39.34 458 ASP A O 1
ATOM 3498 N N . ILE A 1 459 ? -15.653 -11.331 14.392 1.00 44.41 459 ILE A N 1
ATOM 3499 C CA . ILE A 1 459 ? -14.374 -12.032 14.265 1.00 44.41 459 ILE A CA 1
ATOM 3500 C C . ILE A 1 459 ? -14.756 -13.344 13.587 1.00 44.41 459 ILE A C 1
ATOM 3502 O O . ILE A 1 459 ? -15.177 -14.295 14.249 1.00 44.41 459 ILE A O 1
ATOM 3506 N N . LYS A 1 460 ? -14.732 -13.352 12.253 1.00 58.47 460 LYS A N 1
ATOM 3507 C CA . LYS A 1 460 ? -14.895 -14.573 11.483 1.00 58.47 460 LYS A CA 1
ATOM 3508 C C . LYS A 1 460 ? -13.725 -15.429 11.921 1.00 58.47 460 LYS A C 1
ATOM 3510 O O . LYS A 1 460 ? -12.579 -14.987 11.794 1.00 58.47 460 LYS A O 1
ATOM 3515 N N . PRO A 1 461 ? -13.977 -16.565 12.585 1.00 53.06 461 PRO A N 1
ATOM 3516 C CA . PRO A 1 461 ? -12.875 -17.323 13.119 1.00 53.06 461 PRO A CA 1
ATOM 3517 C C . PRO A 1 461 ? -11.982 -17.671 11.931 1.00 53.06 461 PRO A C 1
ATOM 3519 O O . PRO A 1 461 ? -12.474 -18.096 10.885 1.00 53.06 461 PRO A O 1
ATOM 3522 N N . GLN A 1 462 ? -10.670 -17.479 12.075 1.00 74.69 462 GLN A N 1
ATOM 3523 C CA . GLN A 1 462 ? -9.746 -17.922 11.031 1.00 74.69 462 GLN A CA 1
ATOM 3524 C C . GLN A 1 462 ? -9.906 -19.419 10.745 1.00 74.69 462 GLN A C 1
ATOM 3526 O O . GLN A 1 462 ? -9.505 -19.868 9.682 1.00 74.69 462 GLN A O 1
ATOM 3531 N N . VAL A 1 463 ? -10.505 -20.177 11.671 1.00 78.50 463 VAL A N 1
ATOM 3532 C CA . VAL A 1 463 ? -10.899 -21.572 11.485 1.00 78.50 463 VAL A CA 1
ATOM 3533 C C . VAL A 1 463 ? -12.397 -21.739 11.743 1.00 78.50 463 VAL A C 1
ATOM 3535 O O . VAL A 1 463 ? -12.849 -21.598 12.879 1.00 78.50 463 VAL A O 1
ATOM 3538 N N . VAL A 1 464 ? -13.153 -22.093 10.711 1.00 87.94 464 VAL A N 1
ATOM 3539 C CA . VAL A 1 464 ? -14.537 -22.563 10.793 1.00 87.94 464 VAL A CA 1
ATOM 3540 C C . VAL A 1 464 ? -14.526 -24.089 10.785 1.00 87.94 464 VAL A C 1
ATOM 3542 O O . VAL A 1 464 ? -13.824 -24.706 9.988 1.00 87.94 464 VAL A O 1
ATOM 3545 N N . ILE A 1 465 ? -15.285 -24.695 11.696 1.00 88.44 465 ILE A N 1
ATOM 3546 C CA . ILE A 1 465 ? -15.420 -26.148 11.805 1.00 88.44 465 ILE A CA 1
ATOM 3547 C C . ILE A 1 465 ? -16.904 -26.477 11.668 1.00 88.44 465 ILE A C 1
ATOM 3549 O O . ILE A 1 465 ? -17.713 -25.923 12.416 1.00 88.44 465 ILE A O 1
ATOM 3553 N N . GLY A 1 466 ? -17.245 -27.344 10.720 1.00 90.19 466 GLY A N 1
ATOM 3554 C CA . GLY A 1 466 ? -18.578 -27.904 10.571 1.00 90.19 466 GLY A CA 1
ATOM 3555 C C . GLY A 1 466 ? -18.861 -29.000 11.593 1.00 90.19 466 GLY A C 1
ATOM 3556 O O . GLY A 1 466 ? -18.325 -29.023 12.709 1.00 90.19 466 GLY A O 1
ATOM 3557 N N . THR A 1 467 ? -19.792 -29.869 11.251 1.00 90.75 467 THR A N 1
ATOM 3558 C CA . THR A 1 467 ? -20.370 -30.866 12.135 1.00 90.75 467 THR A CA 1
ATOM 3559 C C . THR A 1 467 ? -20.058 -32.278 11.632 1.00 90.75 467 THR A C 1
ATOM 3561 O O . THR A 1 467 ? -19.022 -32.530 11.029 1.00 90.75 467 THR A O 1
ATOM 3564 N N . VAL A 1 468 ? -20.873 -33.248 12.036 1.00 92.06 468 VAL A N 1
ATOM 3565 C CA . VAL A 1 468 ? -20.781 -34.646 11.575 1.00 92.06 468 VAL A CA 1
ATOM 3566 C C . VAL A 1 468 ? -22.000 -35.019 10.722 1.00 92.06 468 VAL A C 1
ATOM 3568 O O . VAL A 1 468 ? -22.278 -36.198 10.521 1.00 92.06 468 VAL A O 1
ATOM 3571 N N . GLU A 1 469 ? -22.790 -34.015 10.349 1.00 93.88 469 GLU A N 1
ATOM 3572 C CA . GLU A 1 469 ? -24.004 -34.101 9.547 1.00 93.88 469 GLU A CA 1
ATOM 3573 C C . GLU A 1 469 ? -23.821 -33.181 8.332 1.00 93.88 469 GLU A C 1
ATOM 3575 O O . GLU A 1 469 ? -23.021 -32.257 8.406 1.00 93.88 469 GLU A O 1
ATOM 3580 N N . ASP A 1 470 ? -24.624 -33.367 7.282 1.00 95.62 470 ASP A N 1
ATOM 3581 C CA . ASP A 1 470 ? -24.572 -32.554 6.059 1.00 95.62 470 ASP A CA 1
ATOM 3582 C C . ASP A 1 470 ? -24.623 -31.034 6.345 1.00 95.62 470 ASP A C 1
ATOM 3584 O O . ASP A 1 470 ? -25.641 -30.482 6.797 1.00 95.62 470 ASP A O 1
ATOM 3588 N N . ASP A 1 471 ? -23.537 -30.340 6.017 1.00 92.56 471 ASP A N 1
ATOM 3589 C CA . ASP A 1 471 ? -23.342 -28.918 6.218 1.00 92.56 471 ASP A CA 1
ATOM 3590 C C . ASP A 1 471 ? -23.311 -28.144 4.895 1.00 92.56 471 ASP A C 1
ATOM 3592 O O . ASP A 1 471 ? -22.527 -28.408 3.999 1.00 92.56 471 ASP A O 1
ATOM 3596 N N . ASN A 1 472 ? -24.137 -27.101 4.788 1.00 93.62 472 ASN A N 1
ATOM 3597 C CA . ASN A 1 472 ? -24.005 -26.091 3.737 1.00 93.62 472 ASN A CA 1
ATOM 3598 C C . ASN A 1 472 ? -23.218 -24.875 4.246 1.00 93.62 472 ASN A C 1
ATOM 3600 O O . ASN A 1 472 ? -23.562 -24.368 5.315 1.00 93.62 472 ASN A O 1
ATOM 3604 N N . PHE A 1 473 ? -22.232 -24.417 3.482 1.00 91.69 473 PHE A N 1
ATOM 3605 C CA . PHE A 1 473 ? -21.439 -23.208 3.673 1.00 91.69 473 PHE A CA 1
ATOM 3606 C C . PHE A 1 473 ? -21.486 -22.397 2.380 1.00 91.69 473 PHE A C 1
ATOM 3608 O O . PHE A 1 473 ? -21.056 -22.879 1.340 1.00 91.69 473 PHE A O 1
ATOM 3615 N N . ASP A 1 474 ? -21.978 -21.165 2.431 1.00 89.31 474 ASP A N 1
ATOM 3616 C CA . ASP A 1 474 ? -22.102 -20.307 1.249 1.00 89.31 474 ASP A CA 1
ATOM 3617 C C . ASP A 1 474 ? -21.541 -18.923 1.574 1.00 89.31 474 ASP A C 1
ATOM 3619 O O . ASP A 1 474 ? -22.070 -18.212 2.423 1.00 89.31 474 ASP A O 1
ATOM 3623 N N . SER A 1 475 ? -20.447 -18.533 0.925 1.00 81.81 475 SER A N 1
ATOM 3624 C CA . SER A 1 475 ? -19.766 -17.275 1.223 1.00 81.81 475 SER A CA 1
ATOM 3625 C C . SER A 1 475 ? -20.560 -16.040 0.792 1.00 81.81 475 SER A C 1
ATOM 3627 O O . SER A 1 475 ? -20.351 -14.960 1.348 1.00 81.81 475 SER A O 1
ATOM 3629 N N . ALA A 1 476 ? -21.509 -16.181 -0.141 1.00 77.31 476 ALA A N 1
ATOM 3630 C CA . ALA A 1 476 ? -22.386 -15.091 -0.560 1.00 77.31 476 ALA A CA 1
ATOM 3631 C C . ALA A 1 476 ? -23.497 -14.800 0.465 1.00 77.31 476 ALA A C 1
ATOM 3633 O O . ALA A 1 476 ? -24.120 -13.734 0.421 1.00 77.31 476 ALA A O 1
ATOM 3634 N N . PHE A 1 477 ? -23.739 -15.715 1.408 1.00 69.75 477 PHE A N 1
ATOM 3635 C CA . PHE A 1 477 ? -24.719 -15.553 2.474 1.00 69.75 477 PHE A CA 1
ATOM 3636 C C . PHE A 1 477 ? -24.061 -15.854 3.813 1.00 69.75 477 PHE A C 1
ATOM 3638 O O . PHE A 1 477 ? -23.882 -17.012 4.164 1.00 69.75 477 PHE A O 1
ATOM 3645 N N . SER A 1 478 ? -23.758 -14.818 4.603 1.00 56.19 478 SER A N 1
ATOM 3646 C CA . SER A 1 478 ? -23.290 -15.019 5.975 1.00 56.19 478 SER A CA 1
ATOM 3647 C C . SER A 1 478 ? -24.372 -15.727 6.799 1.00 56.19 478 SER A C 1
ATOM 3649 O O . SER A 1 478 ? -25.306 -15.124 7.329 1.00 56.19 478 SER A O 1
ATOM 3651 N N . ASP A 1 479 ? -24.275 -17.046 6.856 1.00 56.09 479 ASP A N 1
ATOM 3652 C CA . ASP A 1 479 ? -25.141 -17.899 7.643 1.00 56.09 479 ASP A CA 1
ATOM 3653 C C . ASP A 1 479 ? -24.686 -17.923 9.114 1.00 56.09 479 ASP A C 1
ATOM 3655 O O . ASP A 1 479 ? -23.698 -17.299 9.514 1.00 56.09 479 ASP A O 1
ATOM 3659 N N . GLU A 1 480 ? -25.418 -18.661 9.953 1.00 59.03 480 GLU A N 1
ATOM 3660 C CA . GLU A 1 480 ? -25.070 -18.849 11.369 1.00 59.03 480 GLU A CA 1
ATOM 3661 C C . GLU A 1 480 ? -23.734 -19.599 11.572 1.00 59.03 480 GLU A C 1
ATOM 3663 O O . GLU A 1 480 ? -23.276 -19.718 12.710 1.00 59.03 480 GLU A O 1
ATOM 3668 N N . LYS A 1 481 ? -23.099 -20.111 10.504 1.00 67.44 481 LYS A N 1
ATOM 3669 C CA . LYS A 1 481 ? -21.867 -20.911 10.568 1.00 67.44 481 LYS A CA 1
ATOM 3670 C C . LYS A 1 481 ? -20.594 -20.092 10.393 1.00 67.44 481 LYS A C 1
ATOM 3672 O O . LYS A 1 481 ? -19.501 -20.639 10.524 1.00 67.44 481 LYS A O 1
ATOM 3677 N N . MET A 1 482 ? -20.715 -18.775 10.208 1.00 72.75 482 MET A N 1
ATOM 3678 C CA . MET A 1 482 ? -19.604 -17.824 10.360 1.00 72.75 482 MET A CA 1
ATOM 3679 C C . MET A 1 482 ? -18.470 -18.010 9.331 1.00 72.75 482 MET A C 1
ATOM 3681 O O . MET A 1 482 ? -17.346 -17.553 9.558 1.00 72.75 482 MET A O 1
ATOM 3685 N N . PHE A 1 483 ? -18.762 -18.640 8.192 1.00 82.94 483 PHE A N 1
ATOM 3686 C CA . PHE A 1 483 ? -17.865 -18.739 7.042 1.00 82.94 483 PHE A CA 1
ATOM 3687 C C . PHE A 1 483 ? -18.236 -17.682 5.999 1.00 82.94 483 PHE A C 1
ATOM 3689 O O . PHE A 1 483 ? -19.404 -17.534 5.659 1.00 82.94 483 PHE A O 1
ATOM 3696 N N . VAL A 1 484 ? -17.257 -16.911 5.528 1.00 81.06 484 VAL A N 1
ATOM 3697 C CA . VAL A 1 484 ? -17.439 -15.845 4.522 1.00 81.06 484 VAL A CA 1
ATOM 3698 C C . VAL A 1 484 ? -16.436 -15.900 3.382 1.00 81.06 484 VAL A C 1
ATOM 3700 O O . VAL A 1 484 ? -16.450 -15.031 2.522 1.00 81.06 484 VAL A O 1
ATOM 3703 N N . GLY A 1 485 ? -15.562 -16.905 3.354 1.00 78.31 485 GLY A N 1
ATOM 3704 C CA . GLY A 1 485 ? -14.646 -17.093 2.233 1.00 78.31 485 GLY A CA 1
ATOM 3705 C C . GLY A 1 485 ? -13.555 -16.018 2.097 1.00 78.31 485 GLY A C 1
ATOM 3706 O O . GLY A 1 485 ? -13.038 -15.835 1.003 1.00 78.31 485 GLY A O 1
ATOM 3707 N N . ALA A 1 486 ? -13.164 -15.322 3.166 1.00 79.69 486 ALA A N 1
ATOM 3708 C CA . ALA A 1 486 ? -12.082 -14.330 3.122 1.00 79.69 486 ALA A CA 1
ATOM 3709 C C . ALA A 1 486 ? -10.838 -14.837 3.872 1.00 79.69 486 ALA A C 1
ATOM 3711 O O . ALA A 1 486 ? -10.711 -14.621 5.078 1.00 79.69 486 ALA A O 1
ATOM 3712 N N . ALA A 1 487 ? -9.944 -15.546 3.172 1.00 80.38 487 ALA A N 1
ATOM 3713 C CA . ALA A 1 487 ? -8.718 -16.133 3.727 1.00 80.38 487 ALA A CA 1
ATOM 3714 C C . ALA A 1 487 ? -8.927 -16.997 4.996 1.00 80.38 487 ALA A C 1
ATOM 3716 O O . ALA A 1 487 ? -8.081 -17.039 5.895 1.00 80.38 487 ALA A O 1
ATOM 3717 N N . GLN A 1 488 ? -10.060 -17.701 5.083 1.00 84.06 488 GLN A N 1
ATOM 3718 C CA . GLN A 1 488 ? -10.401 -18.561 6.218 1.00 84.06 488 GLN A CA 1
ATOM 3719 C C . GLN A 1 488 ? -9.976 -20.016 5.994 1.00 84.06 488 GLN A C 1
ATOM 3721 O O . GLN A 1 488 ? -9.857 -20.493 4.868 1.00 84.06 488 GLN A O 1
ATOM 3726 N N . ILE A 1 489 ? -9.800 -20.751 7.091 1.00 85.31 489 ILE A N 1
ATOM 3727 C CA . ILE A 1 489 ? -9.690 -22.209 7.116 1.00 85.31 489 ILE A CA 1
ATOM 3728 C C . ILE A 1 489 ? -11.086 -22.777 7.395 1.00 85.31 489 ILE A C 1
ATOM 3730 O O . ILE A 1 489 ? -11.661 -22.476 8.433 1.00 85.31 489 ILE A O 1
ATOM 3734 N N . LEU A 1 490 ? -11.618 -23.613 6.513 1.00 93.88 490 LEU A N 1
ATOM 3735 C CA . LEU A 1 490 ? -12.864 -24.350 6.692 1.00 93.88 490 LEU A CA 1
ATOM 3736 C C . LEU A 1 490 ? -12.560 -25.844 6.794 1.00 93.88 490 LEU A C 1
ATOM 3738 O O . LEU A 1 490 ? -11.906 -26.392 5.911 1.00 93.88 490 LEU A O 1
ATOM 3742 N N . LEU A 1 491 ? -13.029 -26.480 7.866 1.00 94.69 491 LEU A N 1
ATOM 3743 C CA . LEU A 1 491 ? -12.998 -27.928 8.070 1.00 94.69 491 LEU A CA 1
ATOM 3744 C C . LEU A 1 491 ? -14.450 -28.404 8.181 1.00 94.69 491 LEU A C 1
ATOM 3746 O O . LEU A 1 491 ? -15.050 -28.188 9.234 1.00 94.69 491 LEU A O 1
ATOM 3750 N N . THR A 1 492 ? -15.047 -28.968 7.133 1.00 94.56 492 THR A N 1
ATOM 3751 C CA . THR A 1 492 ? -16.496 -29.257 7.154 1.00 94.56 492 THR A CA 1
ATOM 3752 C C . THR A 1 492 ? -16.814 -30.471 8.029 1.00 94.56 492 THR A C 1
ATOM 3754 O O . THR A 1 492 ? -17.668 -30.363 8.904 1.00 94.56 492 THR A O 1
ATOM 3757 N N . GLY A 1 493 ? -15.998 -31.528 7.963 1.00 91.12 493 GLY A N 1
ATOM 3758 C CA . GLY A 1 493 ? -16.033 -32.637 8.914 1.00 91.12 493 GLY A CA 1
ATOM 3759 C C . GLY A 1 493 ? -16.462 -33.948 8.268 1.00 91.12 493 GLY A C 1
ATOM 3760 O O . GLY A 1 493 ? -15.706 -34.514 7.492 1.00 91.12 493 GLY A O 1
ATOM 3761 N N . SER A 1 494 ? -17.597 -34.492 8.697 1.00 92.00 494 SER A N 1
ATOM 3762 C CA . SER A 1 494 ? -18.209 -35.674 8.075 1.00 92.00 494 SER A CA 1
ATOM 3763 C C . SER A 1 494 ? -19.628 -35.326 7.657 1.00 92.00 494 SER A C 1
ATOM 3765 O O . SER A 1 494 ? -20.268 -34.535 8.346 1.00 92.00 494 SER A O 1
ATOM 3767 N N . GLY A 1 495 ? -20.163 -36.010 6.651 1.00 95.00 495 GLY A N 1
ATOM 3768 C CA . GLY A 1 495 ? -21.469 -35.685 6.080 1.00 95.00 495 GLY A CA 1
ATOM 3769 C C . GLY A 1 495 ? -21.321 -35.227 4.636 1.00 95.00 495 GLY A C 1
ATOM 3770 O O . GLY A 1 495 ? -20.221 -35.100 4.133 1.00 95.00 495 GLY A O 1
ATOM 3771 N N . LYS A 1 496 ? -22.442 -35.056 3.934 1.00 97.50 496 LYS A N 1
ATOM 3772 C CA . LYS A 1 496 ? -22.424 -34.585 2.544 1.00 97.50 496 LYS A CA 1
ATOM 3773 C C . LYS A 1 496 ? -22.492 -33.076 2.516 1.00 97.50 496 LYS A C 1
ATOM 3775 O O . LYS A 1 496 ? -23.588 -32.501 2.524 1.00 97.50 496 LYS A O 1
ATOM 3780 N N . ASP A 1 497 ? -21.331 -32.459 2.474 1.00 96.88 497 ASP A N 1
ATOM 3781 C CA . ASP A 1 497 ? -21.181 -31.036 2.658 1.00 96.88 497 ASP A CA 1
ATOM 3782 C C . ASP A 1 497 ? -21.223 -30.289 1.324 1.00 96.88 497 ASP A C 1
ATOM 3784 O O . ASP A 1 497 ? -20.847 -30.778 0.258 1.00 96.88 497 ASP A O 1
ATOM 3788 N N . LEU A 1 498 ? -21.741 -29.066 1.378 1.00 96.50 498 LEU A N 1
ATOM 3789 C CA . LEU A 1 498 ? -21.786 -28.134 0.263 1.00 96.50 498 LEU A CA 1
ATOM 3790 C C . LEU A 1 498 ? -20.999 -26.887 0.655 1.00 96.50 498 LEU A C 1
ATOM 3792 O O . LEU A 1 498 ? -21.328 -26.246 1.648 1.00 96.50 498 LEU A O 1
ATOM 3796 N N . VAL A 1 499 ? -19.988 -26.524 -0.130 1.00 95.69 499 VAL A N 1
ATOM 3797 C CA . VAL A 1 499 ? -19.183 -25.315 0.078 1.00 95.69 499 VAL A CA 1
ATOM 3798 C C . VAL A 1 499 ? -19.224 -24.455 -1.176 1.00 95.69 499 VAL A C 1
ATOM 3800 O O . VAL A 1 499 ? -18.658 -24.826 -2.197 1.00 95.69 499 VAL A O 1
ATOM 3803 N N . ASP A 1 500 ? -19.848 -23.285 -1.116 1.00 94.00 500 ASP A N 1
ATOM 3804 C CA . ASP A 1 500 ? -19.814 -22.293 -2.187 1.00 94.00 500 ASP A CA 1
ATOM 3805 C C . ASP A 1 500 ? -18.948 -21.102 -1.781 1.00 94.00 500 ASP A C 1
ATOM 3807 O O . ASP A 1 500 ? -19.264 -20.357 -0.856 1.00 94.00 500 ASP A O 1
ATOM 3811 N N . VAL A 1 501 ? -17.822 -20.945 -2.470 1.00 91.31 501 VAL A N 1
ATOM 3812 C CA . VAL A 1 501 ? -16.919 -19.798 -2.357 1.00 91.31 501 VAL A CA 1
ATOM 3813 C C . VAL A 1 501 ? -16.759 -19.057 -3.687 1.00 91.31 501 VAL A C 1
ATOM 3815 O O . VAL A 1 501 ? -15.861 -18.234 -3.835 1.00 91.31 501 VAL A O 1
ATOM 3818 N N . SER A 1 502 ? -17.635 -19.308 -4.661 1.00 88.00 502 SER A N 1
ATOM 3819 C CA . SER A 1 502 ? -17.476 -18.833 -6.040 1.00 88.00 502 SER A CA 1
ATOM 3820 C C . SER A 1 502 ? -17.594 -17.314 -6.218 1.00 88.00 502 SER A C 1
ATOM 3822 O O . SER A 1 502 ? -17.058 -16.782 -7.187 1.00 88.00 502 SER A O 1
ATOM 3824 N N . GLN A 1 503 ? -18.279 -16.609 -5.308 1.00 79.75 503 GLN A N 1
ATOM 3825 C CA . GLN A 1 503 ? -18.585 -15.175 -5.455 1.00 79.75 503 GLN A CA 1
ATOM 3826 C C . GLN A 1 503 ? -17.612 -14.237 -4.728 1.00 79.75 503 GLN A C 1
ATOM 3828 O O . GLN A 1 503 ? -17.332 -13.151 -5.223 1.00 79.75 503 GLN A O 1
ATOM 3833 N N . VAL A 1 504 ? -17.132 -14.623 -3.542 1.00 69.06 504 VAL A N 1
ATOM 3834 C CA . VAL A 1 504 ? -16.300 -13.761 -2.670 1.00 69.06 504 VAL A CA 1
ATOM 3835 C C . VAL A 1 504 ? -15.081 -14.490 -2.088 1.00 69.06 504 VAL A C 1
ATOM 3837 O O . VAL A 1 504 ? -14.392 -13.961 -1.223 1.00 69.06 504 VAL A O 1
ATOM 3840 N N . GLY A 1 505 ? -14.832 -15.724 -2.536 1.00 66.12 505 GLY A N 1
ATOM 3841 C CA . GLY A 1 505 ? -13.815 -16.617 -1.998 1.00 66.12 505 GLY A CA 1
ATOM 3842 C C . GLY A 1 505 ? -12.411 -16.363 -2.517 1.00 66.12 505 GLY A C 1
ATOM 3843 O O . GLY A 1 505 ? -12.108 -16.876 -3.591 1.00 66.12 505 GLY A O 1
ATOM 3844 N N . ASP A 1 506 ? -11.548 -15.683 -1.760 1.00 79.44 506 ASP A N 1
ATOM 3845 C CA . ASP A 1 506 ? -10.114 -15.580 -2.080 1.00 79.44 506 ASP A CA 1
ATOM 3846 C C . ASP A 1 506 ? -9.225 -16.088 -0.935 1.00 79.44 506 ASP A C 1
ATOM 3848 O O . ASP A 1 506 ? -9.475 -15.828 0.248 1.00 79.44 506 ASP A O 1
ATOM 3852 N N . GLY A 1 507 ? -8.191 -16.855 -1.289 1.00 79.19 507 GLY A N 1
ATOM 3853 C CA . GLY A 1 507 ? -7.138 -17.284 -0.363 1.00 79.19 507 GLY A CA 1
ATOM 3854 C C . GLY A 1 507 ? -7.556 -18.246 0.759 1.00 79.19 507 GLY A C 1
ATOM 3855 O O . GLY A 1 507 ? -6.833 -18.370 1.750 1.00 79.19 507 GLY A O 1
ATOM 3856 N N . ASN A 1 508 ? -8.701 -18.931 0.660 1.00 88.19 508 ASN A N 1
ATOM 3857 C CA . ASN A 1 508 ? -9.170 -19.838 1.718 1.00 88.19 508 ASN A CA 1
ATOM 3858 C C . ASN A 1 508 ? -8.415 -21.170 1.728 1.00 88.19 508 ASN A C 1
ATOM 3860 O O . ASN A 1 508 ? -7.881 -21.614 0.713 1.00 88.19 508 ASN A O 1
ATOM 3864 N N . ARG A 1 509 ? -8.445 -21.867 2.867 1.00 92.56 509 ARG A N 1
ATOM 3865 C CA . ARG A 1 509 ? -8.113 -23.291 2.971 1.00 92.56 509 ARG A CA 1
ATOM 3866 C C . ARG A 1 509 ? -9.374 -24.084 3.304 1.00 92.56 509 ARG A C 1
ATOM 3868 O O . ARG A 1 509 ? -9.893 -23.928 4.397 1.00 92.56 509 ARG A O 1
ATOM 3875 N N . ILE A 1 510 ? -9.820 -24.963 2.421 1.00 96.56 510 ILE A N 1
ATOM 3876 C CA . ILE A 1 510 ? -11.037 -25.768 2.579 1.00 96.56 510 ILE A CA 1
ATOM 3877 C C . ILE A 1 510 ? -10.636 -27.245 2.668 1.00 96.56 510 ILE A C 1
ATOM 3879 O O . ILE A 1 510 ? -9.814 -27.697 1.875 1.00 96.56 510 ILE A O 1
ATOM 3883 N N . ASP A 1 511 ? -11.174 -27.958 3.652 1.00 97.00 511 ASP A N 1
ATOM 3884 C CA . ASP A 1 511 ? -10.985 -29.392 3.899 1.00 97.00 511 ASP A CA 1
ATOM 3885 C C . ASP A 1 511 ? -12.374 -30.001 4.133 1.00 97.00 511 ASP A C 1
ATOM 3887 O O . ASP A 1 511 ? -13.010 -29.649 5.137 1.00 97.00 511 ASP A O 1
ATOM 3891 N N . THR A 1 512 ? -12.879 -30.800 3.185 1.00 96.56 512 THR A N 1
ATOM 3892 C CA . THR A 1 512 ? -14.260 -31.313 3.262 1.00 96.56 512 THR A CA 1
ATOM 3893 C C . THR A 1 512 ? -14.377 -32.639 4.026 1.00 96.56 512 THR A C 1
ATOM 3895 O O . THR A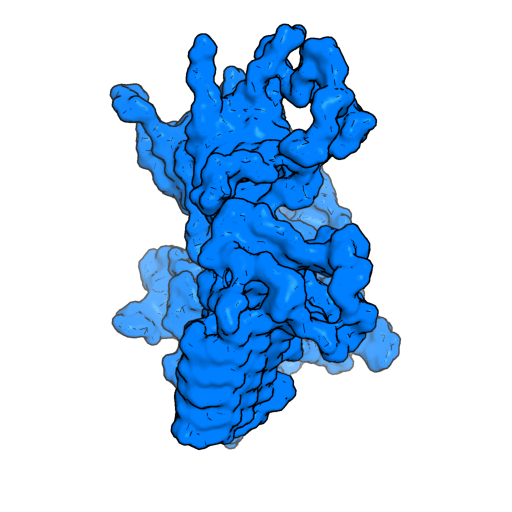 1 512 ? -15.386 -32.941 4.652 1.00 96.56 512 THR A O 1
ATOM 3898 N N . GLY A 1 513 ? -13.254 -33.329 4.212 1.00 93.38 513 GLY A N 1
ATOM 3899 C CA . GLY A 1 513 ? -13.130 -34.390 5.200 1.00 93.38 513 GLY A CA 1
ATOM 3900 C C . GLY A 1 513 ? -13.595 -35.745 4.680 1.00 93.38 513 GLY A C 1
ATOM 3901 O O . GLY A 1 513 ? -12.763 -36.495 4.172 1.00 93.38 513 GLY A O 1
ATOM 3902 N N . SER A 1 514 ? -14.848 -36.133 4.920 1.00 93.06 514 SER A N 1
ATOM 3903 C CA . SER A 1 514 ? -15.339 -37.480 4.590 1.00 93.06 514 SER A CA 1
ATOM 3904 C C . SER A 1 514 ? -16.800 -37.498 4.153 1.00 93.06 514 SER A C 1
ATOM 3906 O O . SER A 1 514 ? -17.598 -36.797 4.765 1.00 93.06 514 SER A O 1
ATOM 3908 N N . ASP A 1 515 ? -17.158 -38.491 3.333 1.00 97.62 515 ASP A N 1
ATOM 3909 C CA . ASP A 1 515 ? -18.403 -38.616 2.563 1.00 97.62 515 ASP A CA 1
ATOM 3910 C C . ASP A 1 515 ? -18.373 -37.760 1.282 1.00 97.62 515 ASP A C 1
ATOM 3912 O O . ASP A 1 515 ? -17.352 -37.204 0.926 1.00 97.62 515 ASP A O 1
ATOM 3916 N N . ASN A 1 516 ? -19.457 -37.778 0.499 1.00 98.19 516 ASN A N 1
ATOM 3917 C CA . ASN A 1 516 ? -19.471 -37.166 -0.831 1.00 98.19 516 ASN A CA 1
ATOM 3918 C C . ASN A 1 516 ? -19.876 -35.690 -0.755 1.00 98.19 516 ASN A C 1
ATOM 3920 O O . ASN A 1 516 ? -21.070 -35.395 -0.584 1.00 98.19 516 ASN A O 1
ATOM 3924 N N . ASP A 1 517 ? -18.921 -34.811 -1.010 1.00 98.44 517 ASP A N 1
ATOM 3925 C CA . ASP A 1 517 ? -19.028 -33.367 -0.878 1.00 98.44 517 ASP A CA 1
ATOM 3926 C C . ASP A 1 517 ? -19.158 -32.653 -2.225 1.00 98.44 517 ASP A C 1
ATOM 3928 O O . ASP A 1 517 ? -18.941 -33.192 -3.316 1.00 98.44 517 ASP A O 1
ATOM 3932 N N . THR A 1 518 ? -19.576 -31.391 -2.176 1.00 98.44 518 THR A N 1
ATOM 3933 C CA . THR A 1 518 ? -19.641 -30.516 -3.344 1.00 98.44 518 THR A CA 1
ATOM 3934 C C . THR A 1 518 ? -19.039 -29.155 -3.037 1.00 98.44 518 THR A C 1
ATOM 3936 O O . THR A 1 518 ? -19.470 -28.476 -2.111 1.00 98.44 518 THR A O 1
ATOM 3939 N N . VAL A 1 519 ? -18.093 -28.708 -3.860 1.00 97.56 519 VAL A N 1
ATOM 3940 C CA . VAL A 1 519 ? -17.409 -27.423 -3.687 1.00 97.56 519 VAL A CA 1
ATOM 3941 C C . VAL A 1 519 ? -17.530 -26.570 -4.951 1.00 97.56 519 VAL A C 1
ATOM 3943 O O . VAL A 1 519 ? -17.205 -27.019 -6.045 1.00 97.56 519 VAL A O 1
ATOM 3946 N N . PHE A 1 520 ? -17.950 -25.314 -4.815 1.00 95.81 520 PHE A N 1
ATOM 3947 C CA . PHE A 1 520 ? -17.887 -24.283 -5.852 1.00 95.81 520 PHE A CA 1
ATOM 3948 C C . PHE A 1 520 ? -16.745 -23.325 -5.515 1.00 95.81 520 PHE A C 1
ATOM 3950 O O . PHE A 1 520 ? -16.849 -22.511 -4.603 1.00 95.81 520 PHE A O 1
ATOM 3957 N N . ALA A 1 521 ? -15.626 -23.454 -6.220 1.00 93.69 521 ALA A N 1
ATOM 3958 C CA . ALA A 1 521 ? -14.399 -22.735 -5.920 1.00 93.69 521 ALA A CA 1
ATOM 3959 C C . ALA A 1 521 ? -14.443 -21.269 -6.381 1.00 93.69 521 ALA A C 1
ATOM 3961 O O . ALA A 1 521 ? -14.941 -20.948 -7.462 1.00 93.69 521 ALA A O 1
ATOM 3962 N N . GLY A 1 522 ? -13.858 -20.398 -5.558 1.00 90.94 522 GLY A N 1
ATOM 3963 C CA . GLY A 1 522 ? -13.528 -19.013 -5.876 1.00 90.94 522 GLY A CA 1
ATOM 3964 C C . GLY A 1 522 ? -12.121 -18.921 -6.458 1.00 90.94 522 GLY A C 1
ATOM 3965 O O . GLY A 1 522 ? -11.716 -19.783 -7.241 1.00 90.94 522 GLY A O 1
ATOM 3966 N N . THR A 1 523 ? -11.364 -17.906 -6.067 1.00 89.25 523 THR A N 1
ATOM 3967 C CA . THR A 1 523 ? -10.013 -17.626 -6.570 1.00 89.25 523 THR A CA 1
ATOM 3968 C C . THR A 1 523 ? -8.938 -17.986 -5.527 1.00 89.25 523 THR A C 1
ATOM 3970 O O . THR A 1 523 ? -9.180 -17.913 -4.327 1.00 89.25 523 THR A O 1
ATOM 3973 N N . ASN A 1 524 ? -7.760 -18.448 -5.966 1.00 90.00 524 ASN A N 1
ATOM 3974 C CA . ASN A 1 524 ? -6.567 -18.742 -5.142 1.00 90.00 524 ASN A CA 1
ATOM 3975 C C . ASN A 1 524 ? -6.785 -19.571 -3.856 1.00 90.00 524 ASN A C 1
ATOM 3977 O O . ASN A 1 524 ? -6.030 -19.443 -2.887 1.00 90.00 524 ASN A O 1
ATOM 3981 N N . ASN A 1 525 ? -7.784 -20.452 -3.815 1.00 91.81 525 ASN A N 1
ATOM 3982 C CA . ASN A 1 525 ? -8.040 -21.275 -2.634 1.00 91.81 525 ASN A CA 1
ATOM 3983 C C . ASN A 1 525 ? -7.130 -22.507 -2.611 1.00 91.81 525 ASN A C 1
ATOM 3985 O O . ASN A 1 525 ? -6.720 -23.028 -3.646 1.00 91.81 525 ASN A O 1
ATOM 3989 N N . ARG A 1 526 ? -6.865 -23.037 -1.419 1.00 93.94 526 ARG A N 1
ATOM 3990 C CA . ARG A 1 526 ? -6.351 -24.391 -1.214 1.00 93.94 526 ARG A CA 1
ATOM 3991 C C . ARG A 1 526 ? -7.504 -25.300 -0.799 1.00 93.94 526 ARG A C 1
ATOM 3993 O O . ARG A 1 526 ? -8.024 -25.135 0.296 1.00 93.94 526 ARG A O 1
ATOM 4000 N N . ILE A 1 527 ? -7.862 -26.268 -1.627 1.00 97.69 527 ILE A N 1
ATOM 4001 C CA . ILE A 1 527 ? -9.026 -27.137 -1.444 1.00 97.69 527 ILE A CA 1
ATOM 4002 C C . ILE A 1 527 ? -8.553 -28.585 -1.320 1.00 97.69 527 ILE A C 1
ATOM 4004 O O . ILE A 1 527 ? -7.745 -29.046 -2.122 1.00 97.69 527 ILE A O 1
ATOM 4008 N N . ILE A 1 528 ? -9.036 -29.279 -0.299 1.00 97.31 528 ILE A N 1
ATOM 4009 C CA . ILE A 1 528 ? -8.800 -30.694 -0.028 1.00 97.31 528 ILE A CA 1
ATOM 4010 C C . ILE A 1 528 ? -10.190 -31.320 0.103 1.00 97.31 528 ILE A C 1
ATOM 4012 O O . ILE A 1 528 ? -10.930 -30.898 0.987 1.00 97.31 528 ILE A O 1
ATOM 4016 N N . LEU A 1 529 ? -10.557 -32.239 -0.791 1.00 96.00 529 LEU A N 1
ATOM 4017 C CA . LEU A 1 529 ? -11.891 -32.848 -0.785 1.00 96.00 529 LEU A CA 1
ATOM 4018 C C . LEU A 1 529 ? -11.947 -33.940 0.302 1.00 96.00 529 LEU A C 1
ATOM 4020 O O . LEU A 1 529 ? -12.468 -33.686 1.378 1.00 96.00 529 LEU A O 1
ATOM 4024 N N . GLY A 1 530 ? -11.181 -35.026 0.196 1.00 92.56 530 GLY A N 1
ATOM 4025 C CA . GLY A 1 530 ? -11.032 -35.971 1.314 1.00 92.56 530 GLY A CA 1
ATOM 4026 C C . GLY A 1 530 ? -11.430 -37.393 0.945 1.00 92.56 530 GLY A C 1
ATOM 4027 O O . GLY A 1 530 ? -10.988 -37.906 -0.072 1.00 92.56 530 GLY A O 1
ATOM 4028 N N . GLU A 1 531 ? -12.134 -38.098 1.828 1.00 95.62 531 GLU A N 1
ATOM 4029 C CA . GLU A 1 531 ? -12.644 -39.443 1.528 1.00 95.62 531 GLU A CA 1
ATOM 4030 C C . GLU A 1 531 ? -14.075 -39.357 0.975 1.00 95.62 531 GLU A C 1
ATOM 4032 O O . GLU A 1 531 ? -14.974 -39.026 1.734 1.00 95.62 531 GLU A O 1
ATOM 4037 N N . GLY A 1 532 ? -14.353 -39.774 -0.256 1.00 97.06 532 GLY A N 1
ATOM 4038 C CA . GLY A 1 532 ? -15.709 -39.709 -0.816 1.00 97.06 532 GLY A CA 1
ATOM 4039 C C . GLY A 1 532 ? -15.707 -39.636 -2.334 1.00 97.06 532 GLY A C 1
ATOM 4040 O O . GLY A 1 532 ? -14.659 -39.522 -2.931 1.00 97.06 532 GLY A O 1
ATOM 4041 N N . ASP A 1 533 ? -16.866 -39.750 -2.991 1.00 98.44 533 ASP A N 1
ATOM 4042 C CA . ASP A 1 533 ? -16.937 -39.382 -4.418 1.00 98.44 533 ASP A CA 1
ATOM 4043 C C . ASP A 1 533 ? -17.364 -37.909 -4.523 1.00 98.44 533 ASP A C 1
ATOM 4045 O O . ASP A 1 533 ? -18.573 -37.618 -4.497 1.00 98.44 533 ASP A O 1
ATOM 4049 N N . ASP A 1 534 ? -16.389 -37.005 -4.629 1.00 98.56 534 ASP A N 1
ATOM 4050 C CA . ASP A 1 534 ? -16.591 -35.563 -4.483 1.00 98.56 534 ASP A CA 1
ATOM 4051 C C . ASP A 1 534 ? -16.802 -34.836 -5.815 1.00 98.56 534 ASP A C 1
ATOM 4053 O O . ASP A 1 534 ? -16.467 -35.312 -6.905 1.00 98.56 534 ASP A O 1
ATOM 4057 N N . ILE A 1 535 ? -17.397 -33.641 -5.751 1.00 98.44 535 ILE A N 1
ATOM 4058 C CA . ILE A 1 535 ? -17.638 -32.793 -6.923 1.00 98.44 535 ILE A CA 1
ATOM 4059 C C . ILE A 1 535 ? -17.086 -31.390 -6.684 1.00 98.44 535 ILE A C 1
ATOM 4061 O O . ILE A 1 535 ? -17.609 -30.633 -5.873 1.00 98.44 535 ILE A O 1
ATOM 4065 N N . LEU A 1 536 ? -16.095 -30.983 -7.473 1.00 98.00 536 LEU A N 1
ATOM 4066 C CA . LEU A 1 536 ? -15.541 -29.633 -7.454 1.00 98.00 536 LEU A CA 1
ATOM 4067 C C . LEU A 1 536 ? -15.877 -28.873 -8.741 1.00 98.00 536 LEU A C 1
ATOM 4069 O O . LEU A 1 536 ? -15.596 -29.336 -9.843 1.00 98.00 536 LEU A O 1
ATOM 4073 N N . PHE A 1 537 ? -16.388 -27.653 -8.605 1.00 97.00 537 PHE A N 1
ATOM 4074 C CA . PHE A 1 537 ? -16.603 -26.696 -9.684 1.00 97.00 537 PHE A CA 1
ATOM 4075 C C . PHE A 1 537 ? -15.585 -25.553 -9.591 1.00 97.00 537 PHE A C 1
ATOM 4077 O O . PHE A 1 537 ? -15.670 -24.741 -8.680 1.00 97.00 537 PHE A O 1
ATOM 4084 N N . ALA A 1 538 ? -14.648 -25.459 -10.537 1.00 94.25 538 ALA A N 1
ATOM 4085 C CA . ALA A 1 538 ? -13.541 -24.492 -10.506 1.00 94.25 538 ALA A CA 1
ATOM 4086 C C . ALA A 1 538 ? -13.476 -23.528 -11.708 1.00 94.25 538 ALA A C 1
ATOM 4088 O O . ALA A 1 538 ? -12.431 -22.921 -11.943 1.00 94.25 538 ALA A O 1
ATOM 4089 N N . GLY A 1 539 ? -14.560 -23.393 -12.481 1.00 84.56 539 GLY A N 1
ATOM 4090 C CA . GLY A 1 539 ? -14.576 -22.570 -13.698 1.00 84.56 539 GLY A CA 1
ATOM 4091 C C . GLY A 1 539 ? -15.484 -21.341 -13.680 1.00 84.56 539 GLY A C 1
ATOM 4092 O O . GLY A 1 539 ? -15.642 -20.722 -14.721 1.00 84.56 539 GLY A O 1
ATOM 4093 N N . TYR A 1 540 ? -16.081 -20.968 -12.541 1.00 77.75 540 TYR A N 1
ATOM 4094 C CA . TYR A 1 540 ? -16.865 -19.724 -12.424 1.00 77.75 540 TYR A CA 1
ATOM 4095 C C . TYR A 1 540 ? -16.032 -18.503 -12.009 1.00 77.75 540 TYR A C 1
ATOM 4097 O O . TYR A 1 540 ? -16.458 -17.373 -12.220 1.00 77.75 540 TYR A O 1
ATOM 4105 N N . SER A 1 541 ? -14.869 -18.696 -11.400 1.00 83.75 541 SER A N 1
ATOM 4106 C CA . SER A 1 541 ? -14.028 -17.625 -10.860 1.00 83.75 541 SER A CA 1
ATOM 4107 C C . SER A 1 541 ? -12.788 -17.394 -11.729 1.00 83.75 541 SER A C 1
ATOM 4109 O O . SER A 1 541 ? -12.624 -18.006 -12.786 1.00 83.75 541 SER A O 1
ATOM 4111 N N . GLU A 1 542 ? -11.882 -16.526 -11.276 1.00 89.25 542 GLU A N 1
ATOM 4112 C CA . GLU A 1 542 ? -10.594 -16.322 -11.943 1.00 89.25 542 GLU A CA 1
ATOM 4113 C C . GLU A 1 542 ? -9.704 -17.574 -11.895 1.00 89.25 542 GLU A C 1
ATOM 4115 O O . GLU A 1 542 ? -8.839 -17.714 -12.747 1.00 89.25 542 GLU A O 1
ATOM 4120 N N . GLY A 1 543 ? -9.930 -18.521 -10.976 1.00 90.44 543 GLY A N 1
ATOM 4121 C CA . GLY A 1 543 ? -9.146 -19.756 -10.854 1.00 90.44 543 GLY A CA 1
ATOM 4122 C C . GLY A 1 543 ? -7.975 -19.638 -9.874 1.00 90.44 543 GLY A C 1
ATOM 4123 O O . GLY A 1 543 ? -8.112 -19.068 -8.795 1.00 90.44 543 GLY A O 1
ATOM 4124 N N . GLY A 1 544 ? -6.820 -20.226 -10.196 1.00 90.75 544 GLY A N 1
ATOM 4125 C CA . GLY A 1 544 ? -5.636 -20.175 -9.320 1.00 90.75 544 GLY A CA 1
ATOM 4126 C C . GLY A 1 544 ? -5.709 -21.098 -8.096 1.00 90.75 544 GLY A C 1
ATOM 4127 O O . GLY A 1 544 ? -4.867 -21.017 -7.198 1.00 90.75 544 GLY A O 1
ATOM 4128 N N . ASN A 1 545 ? -6.708 -21.980 -8.030 1.00 95.88 545 ASN A N 1
ATOM 4129 C CA . ASN A 1 545 ? -6.906 -22.862 -6.884 1.00 95.88 545 ASN A CA 1
ATOM 4130 C C . ASN A 1 545 ? -5.872 -23.998 -6.861 1.00 95.88 545 ASN A C 1
ATOM 4132 O O . ASN A 1 545 ? -5.441 -24.482 -7.903 1.00 95.88 545 ASN A O 1
ATOM 4136 N N . ARG A 1 546 ? -5.502 -24.464 -5.666 1.00 94.44 546 ARG A N 1
ATOM 4137 C CA . ARG A 1 546 ? -4.694 -25.667 -5.425 1.00 94.44 546 ARG A CA 1
ATOM 4138 C C . ARG A 1 546 ? -5.577 -26.740 -4.814 1.00 94.44 546 ARG A C 1
ATOM 4140 O O . ARG A 1 546 ? -6.044 -26.570 -3.695 1.00 94.44 546 ARG A O 1
ATOM 4147 N N . ILE A 1 547 ? -5.789 -27.821 -5.540 1.00 97.94 547 ILE A N 1
ATOM 4148 C CA . ILE A 1 547 ? -6.833 -28.809 -5.302 1.00 97.94 547 ILE A CA 1
ATOM 4149 C C . ILE A 1 547 ? -6.192 -30.176 -5.044 1.00 97.94 547 ILE A C 1
ATOM 4151 O O . ILE A 1 547 ? -5.256 -30.581 -5.738 1.00 97.94 547 ILE A O 1
ATOM 4155 N N . THR A 1 548 ? -6.706 -30.894 -4.055 1.00 97.00 548 THR A N 1
ATOM 4156 C CA . THR A 1 548 ? -6.373 -32.290 -3.751 1.00 97.00 548 THR A CA 1
ATOM 4157 C C . THR A 1 548 ? -7.688 -33.055 -3.600 1.00 97.00 548 THR A C 1
ATOM 4159 O O . THR A 1 548 ? -8.495 -32.664 -2.758 1.00 97.00 548 THR A O 1
ATOM 4162 N N . GLY A 1 549 ? -7.919 -34.080 -4.421 1.00 95.25 549 GLY A N 1
ATOM 4163 C CA . GLY A 1 549 ? -9.114 -34.933 -4.361 1.00 95.25 549 GLY A CA 1
ATOM 4164 C C . GLY A 1 549 ? -9.077 -35.902 -3.180 1.00 95.25 549 GLY A C 1
ATOM 4165 O O . GLY A 1 549 ? -9.951 -35.868 -2.326 1.00 95.25 549 GLY A O 1
ATOM 4166 N N . ASN A 1 550 ? -7.950 -36.595 -3.006 1.00 95.06 550 ASN A N 1
ATOM 4167 C CA . ASN A 1 550 ? -7.719 -37.743 -2.126 1.00 95.06 550 ASN A CA 1
ATOM 4168 C C . ASN A 1 550 ? -8.452 -39.032 -2.559 1.00 95.06 550 ASN A C 1
ATOM 4170 O O . ASN A 1 550 ? -8.203 -39.530 -3.653 1.00 95.06 550 ASN A O 1
ATOM 4174 N N . GLU A 1 551 ? -9.173 -39.704 -1.653 1.00 94.50 551 GLU A N 1
ATOM 4175 C CA . GLU A 1 551 ? -9.709 -41.050 -1.894 1.00 94.50 551 GLU A CA 1
ATOM 4176 C C . GLU A 1 551 ? -11.136 -40.948 -2.423 1.00 94.50 551 GLU A C 1
ATOM 4178 O O . GLU A 1 551 ? -12.033 -40.614 -1.661 1.00 94.50 551 GLU A O 1
ATOM 4183 N N . GLY A 1 552 ? -11.374 -41.336 -3.673 1.00 96.69 552 GLY A N 1
ATOM 4184 C CA . GLY A 1 552 ? -12.680 -41.102 -4.273 1.00 96.69 552 GLY A CA 1
ATOM 4185 C C . GLY A 1 552 ? -12.758 -41.442 -5.744 1.00 96.69 552 GLY A C 1
ATOM 4186 O O . GLY A 1 552 ? -11.740 -41.742 -6.360 1.00 96.69 552 GLY A O 1
ATOM 4187 N N . ASN A 1 553 ? -13.970 -41.416 -6.302 1.00 98.00 553 ASN A N 1
ATOM 4188 C CA . ASN A 1 553 ? -14.164 -41.170 -7.732 1.00 98.00 553 ASN A CA 1
ATOM 4189 C C . ASN A 1 553 ? -14.572 -39.701 -7.911 1.00 98.00 553 ASN A C 1
ATOM 4191 O O . ASN A 1 553 ? -15.766 -39.386 -8.016 1.00 98.00 553 ASN A O 1
ATOM 4195 N N . ASP A 1 554 ? -13.588 -38.810 -7.928 1.00 98.44 554 ASP A N 1
ATOM 4196 C CA . ASP A 1 554 ? -13.814 -37.372 -7.855 1.00 98.44 554 ASP A CA 1
ATOM 4197 C C . ASP A 1 554 ? -14.103 -36.752 -9.223 1.00 98.44 554 ASP A C 1
ATOM 4199 O O . ASP A 1 554 ? -13.665 -37.214 -10.284 1.00 98.44 554 ASP A O 1
ATOM 4203 N N . GLN A 1 555 ? -14.864 -35.659 -9.210 1.00 98.44 555 GLN A N 1
ATOM 4204 C CA . GLN A 1 555 ? -15.236 -34.915 -10.409 1.00 98.44 555 GLN A CA 1
ATOM 4205 C C . GLN A 1 555 ? -14.717 -33.483 -10.350 1.00 98.44 555 GLN A C 1
ATOM 4207 O O . GLN A 1 555 ? -15.188 -32.669 -9.557 1.00 98.44 555 GLN A O 1
ATOM 4212 N N . PHE A 1 556 ? -13.826 -33.136 -11.275 1.00 98.19 556 PHE A N 1
ATOM 4213 C CA . PHE A 1 556 ? -13.252 -31.796 -11.392 1.00 98.19 556 PHE A CA 1
ATOM 4214 C C . PHE A 1 556 ? -13.849 -31.060 -12.594 1.00 98.19 556 PHE A C 1
ATOM 4216 O O . PHE A 1 556 ? -13.424 -31.239 -13.737 1.00 98.19 556 PHE A O 1
ATOM 4223 N N . TRP A 1 557 ? -14.852 -30.220 -12.356 1.00 97.50 557 TRP A N 1
ATOM 4224 C CA . TRP A 1 557 ? -15.518 -29.420 -13.382 1.00 97.50 557 TRP A CA 1
ATOM 4225 C C . TRP A 1 557 ? -14.769 -28.107 -13.611 1.00 97.50 557 TRP A C 1
ATOM 4227 O O . TRP A 1 557 ? -14.815 -27.195 -12.785 1.00 97.50 557 TRP A O 1
ATOM 4237 N N . LEU A 1 558 ? -14.086 -28.002 -14.748 1.00 95.75 558 LEU A N 1
ATOM 4238 C CA . LEU A 1 558 ? -13.182 -26.885 -15.056 1.00 95.75 558 LEU A CA 1
ATOM 4239 C C . LEU A 1 558 ? -13.815 -25.799 -15.931 1.00 95.75 558 LEU A C 1
ATOM 4241 O O . LEU A 1 558 ? -13.275 -24.703 -16.036 1.00 95.75 558 LEU A O 1
ATOM 4245 N N . ILE A 1 559 ? -14.934 -26.114 -16.585 1.00 92.44 559 ILE A N 1
ATOM 4246 C CA . ILE A 1 559 ? -15.703 -25.174 -17.405 1.00 92.44 559 ILE A CA 1
ATOM 4247 C C . ILE A 1 559 ? -17.178 -25.345 -17.060 1.00 92.44 559 ILE A C 1
ATOM 4249 O O . ILE A 1 559 ? -17.682 -26.470 -17.062 1.00 92.44 559 ILE A O 1
ATOM 4253 N N . GLN A 1 560 ? -17.862 -24.236 -16.790 1.00 88.44 560 GLN A N 1
ATOM 4254 C CA . GLN A 1 560 ? -19.288 -24.190 -16.453 1.00 88.44 560 GLN A CA 1
ATOM 4255 C C . GLN A 1 560 ? -20.042 -23.139 -17.273 1.00 88.44 560 GLN A C 1
ATOM 4257 O O . GLN A 1 560 ? -21.256 -23.259 -17.434 1.00 88.44 560 GLN A O 1
ATOM 4262 N N . ASP A 1 561 ? -19.341 -22.133 -17.803 1.00 84.25 561 ASP A N 1
ATOM 4263 C CA . ASP A 1 561 ? -19.829 -21.197 -18.814 1.00 84.25 561 ASP A CA 1
ATOM 4264 C C . ASP A 1 561 ? -18.684 -20.890 -19.783 1.00 84.25 561 ASP A C 1
ATOM 4266 O O . ASP A 1 561 ? -17.583 -20.513 -19.396 1.00 84.25 561 ASP A O 1
ATOM 4270 N N . ILE A 1 562 ? -18.944 -21.045 -21.076 1.00 82.19 562 ILE A N 1
ATOM 4271 C CA . ILE A 1 562 ? -17.948 -20.810 -22.120 1.00 82.19 562 ILE A CA 1
ATOM 4272 C C . ILE A 1 562 ? -17.511 -19.347 -22.241 1.00 82.19 562 ILE A C 1
ATOM 4274 O O . ILE A 1 562 ? -16.457 -19.061 -22.804 1.00 82.19 562 ILE A O 1
ATOM 4278 N N . ASN A 1 563 ? -18.329 -18.418 -21.744 1.00 83.56 563 ASN A N 1
ATOM 4279 C CA . ASN A 1 563 ? -18.019 -16.991 -21.747 1.00 83.56 563 ASN A CA 1
ATOM 4280 C C . ASN A 1 563 ? -17.190 -16.572 -20.526 1.00 83.56 563 ASN A C 1
ATOM 4282 O O . ASN A 1 563 ? -16.812 -15.406 -20.430 1.00 83.56 563 ASN A O 1
ATOM 4286 N N . GLN A 1 564 ? -16.922 -17.502 -19.609 1.00 82.31 564 GLN A N 1
ATOM 4287 C CA . GLN A 1 564 ? -16.253 -17.250 -18.343 1.00 82.31 564 GLN A CA 1
ATOM 4288 C C . GLN A 1 564 ? -15.288 -18.402 -18.055 1.00 82.31 564 GLN A C 1
ATOM 4290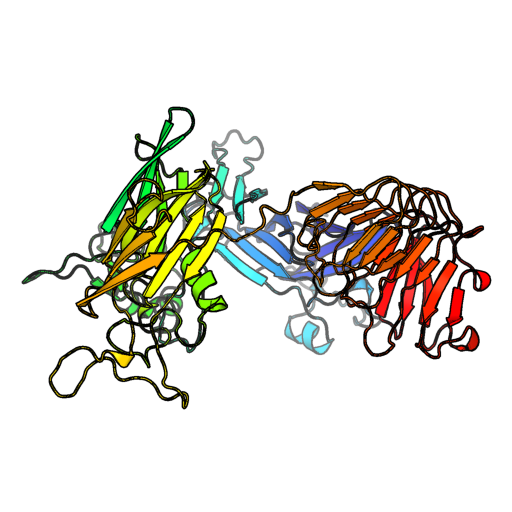 O O . GLN A 1 564 ? -15.605 -19.336 -17.331 1.00 82.31 564 GLN A O 1
ATOM 4295 N N . LEU A 1 565 ? -14.114 -18.355 -18.687 1.00 87.88 565 LEU A N 1
ATOM 4296 C CA . LEU A 1 565 ? -13.024 -19.285 -18.396 1.00 87.88 565 LEU A CA 1
ATOM 4297 C C . LEU A 1 565 ? -12.144 -18.751 -17.257 1.00 87.88 565 LEU A C 1
ATOM 4299 O O . LEU A 1 565 ? -11.913 -17.539 -17.216 1.00 87.88 565 LEU A O 1
ATOM 4303 N N . PRO A 1 566 ? -11.570 -19.630 -16.413 1.00 90.25 566 PRO A N 1
ATOM 4304 C CA . PRO A 1 566 ? -10.546 -19.247 -15.441 1.00 90.25 566 PRO A CA 1
ATOM 4305 C C . PRO A 1 566 ? -9.373 -18.532 -16.101 1.00 90.25 566 PRO A C 1
ATOM 4307 O O . PRO A 1 566 ? -8.717 -19.104 -16.970 1.00 90.25 566 PRO A O 1
ATOM 4310 N N . SER A 1 567 ? -9.091 -17.297 -15.688 1.00 88.75 567 SER A N 1
ATOM 4311 C CA . SER A 1 567 ? -7.931 -16.508 -16.132 1.00 88.75 567 SER A CA 1
ATOM 4312 C C . SER A 1 567 ? -6.609 -16.975 -15.510 1.00 88.75 567 SER A C 1
ATOM 4314 O O . SER A 1 567 ? -5.540 -16.680 -16.044 1.00 88.75 567 SER A O 1
ATOM 4316 N N . LEU A 1 568 ? -6.682 -17.723 -14.412 1.00 91.19 568 LEU A N 1
ATOM 4317 C CA . LEU A 1 568 ? -5.592 -18.340 -13.672 1.00 91.19 568 LEU A CA 1
ATOM 4318 C C . LEU A 1 568 ? -5.758 -19.865 -13.680 1.00 91.19 568 LEU A C 1
ATOM 4320 O O . LEU A 1 568 ? -6.844 -20.400 -13.452 1.00 91.19 568 LEU A O 1
ATOM 4324 N N . VAL A 1 569 ? -4.650 -20.577 -13.873 1.00 94.88 569 VAL A N 1
ATOM 4325 C CA . VAL A 1 569 ? -4.618 -22.046 -13.919 1.00 94.88 569 VAL A CA 1
ATOM 4326 C C . VAL A 1 569 ? -5.002 -22.642 -12.561 1.00 94.88 569 VAL A C 1
ATOM 4328 O O . VAL A 1 569 ? -4.452 -22.259 -11.529 1.00 94.88 569 VAL A O 1
ATOM 4331 N N . ASN A 1 570 ? -5.930 -23.600 -12.555 1.00 96.69 570 ASN A N 1
ATOM 4332 C CA . ASN A 1 570 ? -6.223 -24.430 -11.385 1.00 96.69 570 ASN A CA 1
ATOM 4333 C C . ASN A 1 570 ? -5.270 -25.635 -11.319 1.00 96.69 570 ASN A C 1
ATOM 4335 O O . ASN A 1 570 ? -5.050 -26.318 -12.311 1.00 96.69 570 ASN A O 1
ATOM 4339 N N . TYR A 1 571 ? -4.743 -25.945 -10.144 1.00 96.12 571 TYR A N 1
ATOM 4340 C CA . TYR A 1 571 ? -3.718 -26.964 -9.931 1.00 96.12 571 TYR A CA 1
ATOM 4341 C C . TYR A 1 571 ? -4.307 -28.162 -9.184 1.00 96.12 571 TYR A C 1
ATOM 4343 O O . TYR A 1 571 ? -4.644 -28.023 -8.013 1.00 96.12 571 TYR A O 1
ATOM 4351 N N . ILE A 1 572 ? -4.412 -29.332 -9.814 1.00 98.19 572 ILE A N 1
ATOM 4352 C CA . ILE A 1 572 ? -4.964 -30.557 -9.206 1.00 98.19 572 ILE A CA 1
ATOM 4353 C C . ILE A 1 572 ? -3.821 -31.529 -8.911 1.00 98.19 572 ILE A C 1
ATOM 4355 O O . ILE A 1 572 ? -3.121 -31.973 -9.813 1.00 98.19 572 ILE A O 1
ATOM 4359 N N . SER A 1 573 ? -3.600 -31.842 -7.640 1.00 94.69 573 SER A N 1
ATOM 4360 C CA . SER A 1 573 ? -2.339 -32.433 -7.168 1.00 94.69 573 SER A CA 1
ATOM 4361 C C . SER A 1 573 ? -2.253 -33.964 -7.201 1.00 94.69 573 SER A C 1
ATOM 4363 O O . SER A 1 573 ? -1.144 -34.495 -7.145 1.00 94.69 573 SER A O 1
ATOM 4365 N N . ASP A 1 574 ? -3.379 -34.668 -7.282 1.00 93.94 574 ASP A N 1
ATOM 4366 C CA . ASP A 1 574 ? -3.448 -36.119 -7.067 1.00 93.94 574 ASP A CA 1
ATOM 4367 C C . ASP A 1 574 ? -4.503 -36.838 -7.922 1.00 93.94 574 ASP A C 1
ATOM 4369 O O . ASP A 1 574 ? -4.890 -37.954 -7.592 1.00 93.94 574 ASP A O 1
ATOM 4373 N N . PHE A 1 575 ? -4.913 -36.235 -9.043 1.00 98.12 575 PHE A N 1
ATOM 4374 C CA . PHE A 1 575 ? -5.897 -36.817 -9.961 1.00 98.12 575 PHE A CA 1
ATOM 4375 C C . PHE A 1 575 ? -5.563 -38.277 -10.316 1.00 98.12 575 PHE A C 1
ATOM 4377 O O . PHE A 1 575 ? -4.516 -38.566 -10.918 1.00 98.12 575 PHE A O 1
ATOM 4384 N N . ASN A 1 576 ? -6.480 -39.185 -9.995 1.00 96.94 576 ASN A N 1
ATOM 4385 C CA . ASN A 1 576 ? -6.381 -40.612 -10.242 1.00 96.94 576 ASN A CA 1
ATOM 4386 C C . ASN A 1 576 ? -7.134 -40.992 -11.529 1.00 96.94 576 ASN A C 1
ATOM 4388 O O . ASN A 1 576 ? -8.359 -41.042 -11.551 1.00 96.94 576 ASN A O 1
ATOM 4392 N N . PRO A 1 577 ? -6.435 -41.349 -12.616 1.00 96.12 577 PRO A N 1
ATOM 4393 C CA . PRO A 1 577 ? -7.075 -41.573 -13.907 1.00 96.12 577 PRO A CA 1
ATOM 4394 C C . PRO A 1 577 ? -7.866 -42.877 -14.019 1.00 96.12 577 PRO A C 1
ATOM 4396 O O . PRO A 1 577 ? -8.528 -43.080 -15.041 1.00 96.12 577 PRO A O 1
ATOM 4399 N N . ASP A 1 578 ? -7.779 -43.767 -13.031 1.00 95.81 578 ASP A N 1
ATOM 4400 C CA . ASP A 1 578 ? -8.592 -44.982 -12.998 1.00 95.81 578 ASP A CA 1
ATOM 4401 C C . ASP A 1 578 ? -9.998 -44.722 -12.418 1.00 95.81 578 ASP A C 1
ATOM 4403 O O . ASP A 1 578 ? -10.925 -45.464 -12.759 1.00 95.81 578 ASP A O 1
ATOM 4407 N N . ASP A 1 579 ? -10.160 -43.658 -11.622 1.00 94.75 579 ASP A N 1
ATOM 4408 C CA . ASP A 1 579 ? -11.356 -43.393 -10.809 1.00 94.75 579 ASP A CA 1
ATOM 4409 C C . ASP A 1 579 ? -11.968 -41.998 -11.096 1.00 94.75 579 ASP A C 1
ATOM 4411 O O . ASP A 1 579 ? -13.179 -41.882 -11.308 1.00 94.75 579 ASP A O 1
ATOM 4415 N N . ASP A 1 580 ? -11.138 -40.958 -11.218 1.00 98.38 580 ASP A N 1
ATOM 4416 C CA . ASP A 1 580 ? -11.562 -39.559 -11.341 1.00 98.38 580 ASP A CA 1
ATOM 4417 C C . ASP A 1 580 ? -11.895 -39.134 -12.779 1.00 98.38 580 ASP A C 1
ATOM 4419 O O . ASP A 1 580 ? -11.413 -39.683 -13.786 1.00 98.38 580 ASP A O 1
ATOM 4423 N N . VAL A 1 581 ? -12.689 -38.063 -12.884 1.00 98.38 581 VAL A N 1
ATOM 4424 C CA . VAL A 1 581 ? -13.066 -37.446 -14.161 1.00 98.38 581 VAL A CA 1
ATOM 4425 C C . VAL A 1 581 ? -12.927 -35.924 -14.167 1.00 98.38 581 VAL A C 1
ATOM 4427 O O . VAL A 1 581 ? -13.084 -35.236 -13.161 1.00 98.38 581 VAL A O 1
ATOM 4430 N N . ILE A 1 582 ? -12.680 -35.387 -15.359 1.00 98.31 582 ILE A N 1
ATOM 4431 C CA . ILE A 1 582 ? -12.643 -33.955 -15.655 1.00 98.31 582 ILE A CA 1
ATOM 4432 C C . ILE A 1 582 ? -13.907 -33.581 -16.415 1.00 98.31 582 ILE A C 1
ATOM 4434 O O . ILE A 1 582 ? -14.223 -34.173 -17.449 1.00 98.31 582 ILE A O 1
ATOM 4438 N N . GLY A 1 583 ? -14.618 -32.576 -15.925 1.00 96.25 583 GLY A N 1
ATOM 4439 C CA . GLY A 1 583 ? -15.900 -32.163 -16.468 1.00 96.25 583 GLY A CA 1
ATOM 4440 C C . GLY A 1 583 ? -15.863 -30.830 -17.207 1.00 96.25 583 GLY A C 1
ATOM 4441 O O . GLY A 1 583 ? -15.334 -29.840 -16.697 1.00 96.25 583 GLY A O 1
ATOM 4442 N N . PHE A 1 584 ? -16.518 -30.776 -18.368 1.00 94.75 584 PHE A N 1
ATOM 4443 C CA . PHE A 1 584 ? -16.926 -29.528 -19.018 1.00 94.75 584 PHE A CA 1
ATOM 4444 C C . PHE A 1 584 ? -18.450 -29.467 -19.106 1.00 94.75 584 PHE A C 1
ATOM 4446 O O . PHE A 1 584 ? -19.083 -30.314 -19.735 1.00 94.75 584 PHE A O 1
ATOM 4453 N N . MET A 1 585 ? -19.034 -28.452 -18.481 1.00 89.88 585 MET A N 1
ATOM 4454 C CA . MET A 1 585 ? -20.474 -28.243 -18.387 1.00 89.88 585 MET A CA 1
ATOM 4455 C C . MET A 1 585 ? -20.886 -26.984 -19.148 1.00 89.88 585 MET A C 1
ATOM 4457 O O . MET A 1 585 ? -20.167 -25.987 -19.138 1.00 89.88 585 MET A O 1
ATOM 4461 N N . ASN A 1 586 ? -22.042 -27.030 -19.820 1.00 83.00 586 ASN A N 1
ATOM 4462 C CA . ASN A 1 586 ? -22.636 -25.914 -20.579 1.00 83.00 586 ASN A CA 1
ATOM 4463 C C . ASN A 1 586 ? -21.699 -25.247 -21.609 1.00 83.00 586 ASN A C 1
ATOM 4465 O O . ASN A 1 586 ? -21.971 -24.145 -22.086 1.00 83.00 586 ASN A O 1
ATOM 4469 N N . SER A 1 587 ? -20.616 -25.914 -22.004 1.00 79.38 587 SER A N 1
ATOM 4470 C CA . SER A 1 587 ? -19.683 -25.425 -23.020 1.00 79.38 587 SER A CA 1
ATOM 4471 C C . SER A 1 587 ? -20.166 -25.731 -24.441 1.00 79.38 587 SER A C 1
ATOM 4473 O O . SER A 1 587 ? -19.782 -25.079 -25.406 1.00 79.38 587 SER A O 1
ATOM 4475 N N . GLY A 1 588 ? -21.008 -26.755 -24.603 1.00 83.88 588 GLY A N 1
ATOM 4476 C CA . GLY A 1 588 ? -21.295 -27.324 -25.919 1.00 83.88 588 GLY A CA 1
ATOM 4477 C C . GLY A 1 588 ? -20.097 -28.055 -26.535 1.00 83.88 588 GLY A C 1
ATOM 4478 O O . GLY A 1 588 ? -20.151 -28.389 -27.716 1.00 83.88 588 GLY A O 1
ATOM 4479 N N . PHE A 1 589 ? -19.039 -28.304 -25.754 1.00 90.12 589 PHE A N 1
ATOM 4480 C CA . PHE A 1 589 ? -17.898 -29.108 -26.174 1.00 90.12 589 PHE A CA 1
ATOM 4481 C C . PHE A 1 589 ? -18.245 -30.590 -26.227 1.00 90.12 589 PHE A C 1
ATOM 4483 O O . PHE A 1 589 ? -19.110 -31.098 -25.513 1.00 90.12 589 PHE A O 1
ATOM 4490 N N . SER A 1 590 ? -17.494 -31.292 -27.060 1.00 92.81 590 SER A N 1
ATOM 4491 C CA . SER A 1 590 ? -17.489 -32.738 -27.173 1.00 92.81 590 SER A CA 1
ATOM 4492 C C . SER A 1 590 ? -16.070 -33.242 -27.421 1.00 92.81 590 SER A C 1
ATOM 4494 O O . SER A 1 590 ? -15.146 -32.467 -27.685 1.00 92.81 590 SER A O 1
ATOM 4496 N N . LEU A 1 591 ? -15.901 -34.565 -27.416 1.00 93.50 591 LEU A N 1
ATOM 4497 C CA . LEU A 1 591 ? -14.629 -35.176 -27.792 1.00 93.50 591 LEU A CA 1
ATOM 4498 C C . LEU A 1 591 ? -14.220 -34.874 -29.246 1.00 93.50 591 LEU A C 1
ATOM 4500 O O . LEU A 1 591 ? -13.034 -34.872 -29.559 1.00 93.50 591 LEU A O 1
ATOM 4504 N N . GLU A 1 592 ? -15.179 -34.580 -30.130 1.00 94.31 592 GLU A N 1
ATOM 4505 C CA . GLU A 1 592 ? -14.893 -34.219 -31.526 1.00 94.31 592 GLU A CA 1
ATOM 4506 C C . GLU A 1 592 ? -14.220 -32.842 -31.655 1.00 94.31 592 GLU A C 1
ATOM 4508 O O . GLU A 1 592 ? -13.560 -32.584 -32.661 1.00 94.31 592 GLU A O 1
ATOM 4513 N N . ASP A 1 593 ? -14.343 -31.986 -30.636 1.00 94.75 593 ASP A N 1
ATOM 4514 C CA . ASP A 1 593 ? -13.804 -30.622 -30.633 1.00 94.75 593 ASP A CA 1
ATOM 4515 C C . ASP A 1 593 ? -12.360 -30.538 -30.106 1.00 94.75 593 ASP A C 1
ATOM 4517 O O . ASP A 1 593 ? -11.740 -29.465 -30.157 1.00 94.75 593 ASP A O 1
ATOM 4521 N N . LYS A 1 594 ? -11.809 -31.663 -29.627 1.00 94.94 594 LYS A N 1
ATOM 4522 C CA . LYS A 1 594 ? -10.445 -31.751 -29.097 1.00 94.94 594 LYS A CA 1
ATOM 4523 C C . LYS A 1 594 ? -9.406 -31.323 -30.143 1.00 94.94 594 LYS A C 1
ATOM 4525 O O . LYS A 1 594 ? -9.474 -31.723 -31.307 1.00 94.94 594 LYS A O 1
ATOM 4530 N N . GLY A 1 595 ? -8.444 -30.503 -29.728 1.00 91.19 595 GLY A N 1
ATOM 4531 C CA . GLY A 1 595 ? -7.426 -29.883 -30.578 1.00 91.19 595 GLY A CA 1
ATOM 4532 C C . GLY A 1 595 ? -7.917 -28.652 -31.351 1.00 91.19 595 GLY A C 1
ATOM 4533 O O . GLY A 1 595 ? -7.156 -28.078 -32.131 1.00 91.19 595 GLY A O 1
ATOM 4534 N N . SER A 1 596 ? -9.180 -28.242 -31.171 1.00 91.50 596 SER A N 1
ATOM 4535 C CA . SER A 1 596 ? -9.732 -27.032 -31.797 1.00 91.50 596 SER A CA 1
ATOM 4536 C C . SER A 1 596 ? -10.361 -26.060 -30.800 1.00 91.50 596 SER A C 1
ATOM 4538 O O . SER A 1 596 ? -10.025 -24.878 -30.835 1.00 91.50 596 SER A O 1
ATOM 4540 N N . LEU A 1 597 ? -11.244 -26.535 -29.915 1.00 92.88 597 LEU A N 1
ATOM 4541 C CA . LEU A 1 597 ? -11.900 -25.707 -28.894 1.00 92.88 597 LEU A CA 1
ATOM 4542 C C . LEU A 1 597 ? -11.340 -25.955 -27.498 1.00 92.88 597 LEU A C 1
ATOM 4544 O O . LEU A 1 597 ? -11.321 -25.049 -26.673 1.00 92.88 597 LEU A O 1
ATOM 4548 N N . TRP A 1 598 ? -10.864 -27.165 -27.245 1.00 95.62 598 TRP A N 1
ATOM 4549 C CA . TRP A 1 598 ? -10.185 -27.545 -26.018 1.00 95.62 598 TRP A CA 1
ATOM 4550 C C . TRP A 1 598 ? -9.135 -28.600 -26.340 1.00 95.62 598 TRP A C 1
ATOM 4552 O O . TRP A 1 598 ? -9.215 -29.251 -27.383 1.00 95.62 598 TRP A O 1
ATOM 4562 N N . ASP A 1 599 ? -8.145 -28.763 -25.479 1.00 97.38 599 ASP A N 1
ATOM 4563 C CA . ASP A 1 599 ? -7.161 -29.832 -25.602 1.00 97.38 599 ASP A CA 1
ATOM 4564 C C . ASP A 1 599 ? -6.577 -30.192 -24.236 1.00 97.38 599 ASP A C 1
ATOM 4566 O O . ASP A 1 599 ? -6.794 -29.487 -23.247 1.00 97.38 599 ASP A O 1
ATOM 4570 N N . TYR A 1 600 ? -5.830 -31.290 -24.193 1.00 97.44 600 TYR A N 1
ATOM 4571 C CA . TYR A 1 600 ? -4.919 -31.560 -23.093 1.00 97.44 600 TYR A CA 1
ATOM 4572 C C . TYR A 1 600 ? -3.578 -32.078 -23.612 1.00 97.44 600 TYR A C 1
ATOM 4574 O O . TYR A 1 600 ? -3.519 -32.855 -24.570 1.00 97.44 600 TYR A O 1
ATOM 4582 N N . GLU A 1 601 ? -2.500 -31.692 -22.941 1.00 96.62 601 GLU A N 1
ATOM 4583 C CA . GLU A 1 601 ? -1.135 -32.061 -23.297 1.00 96.62 601 GLU A CA 1
ATOM 4584 C C . GLU 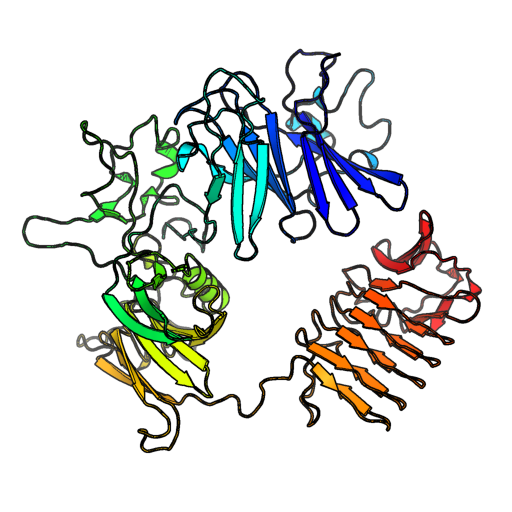A 1 601 ? -0.388 -32.603 -22.077 1.00 96.62 601 GLU A C 1
ATOM 4586 O O . GLU A 1 601 ? -0.477 -32.058 -20.981 1.00 96.62 601 GLU A O 1
ATOM 4591 N N . GLN A 1 602 ? 0.374 -33.684 -22.268 1.00 96.44 602 GLN A N 1
ATOM 4592 C CA . GLN A 1 602 ? 1.316 -34.147 -21.253 1.00 96.44 602 GLN A CA 1
ATOM 4593 C C . GLN A 1 602 ? 2.592 -33.304 -21.318 1.00 96.44 602 GLN A C 1
ATOM 4595 O O . GLN A 1 602 ? 3.355 -33.407 -22.281 1.00 96.44 602 GLN A O 1
ATOM 4600 N N . VAL A 1 603 ? 2.858 -32.545 -20.258 1.00 91.19 603 VAL A N 1
ATOM 4601 C CA . VAL A 1 603 ? 4.061 -31.727 -20.084 1.00 91.19 603 VAL A CA 1
ATOM 4602 C C . VAL A 1 603 ? 4.832 -32.251 -18.874 1.00 91.19 603 VAL A C 1
ATOM 4604 O O . VAL A 1 603 ? 4.412 -32.115 -17.730 1.00 91.19 603 VAL A O 1
ATOM 4607 N N . GLY A 1 604 ? 5.961 -32.920 -19.117 1.00 93.75 604 GLY A N 1
ATOM 4608 C CA . GLY A 1 604 ? 6.679 -33.627 -18.052 1.00 93.75 604 GLY A CA 1
ATOM 4609 C C . GLY A 1 604 ? 5.822 -34.741 -17.443 1.00 93.75 604 GLY A C 1
ATOM 4610 O O . GLY A 1 604 ? 5.349 -35.616 -18.169 1.00 93.75 604 GLY A O 1
ATOM 4611 N N . ASN A 1 605 ? 5.630 -34.707 -16.122 1.00 91.00 605 ASN A N 1
ATOM 4612 C CA . ASN A 1 605 ? 4.739 -35.632 -15.413 1.00 91.00 605 ASN A CA 1
ATOM 4613 C C . ASN A 1 605 ? 3.313 -35.079 -15.253 1.00 91.00 605 ASN A C 1
ATOM 4615 O O . ASN A 1 605 ? 2.474 -35.754 -14.663 1.00 91.00 605 ASN A O 1
ATOM 4619 N N . ASN A 1 606 ? 3.026 -33.889 -15.784 1.00 93.88 606 ASN A N 1
ATOM 4620 C CA . ASN A 1 606 ? 1.758 -33.199 -15.574 1.00 93.88 606 ASN A CA 1
ATOM 4621 C C . ASN A 1 606 ? 0.910 -33.199 -16.843 1.00 93.88 606 ASN A C 1
ATOM 4623 O O . ASN A 1 606 ? 1.429 -33.358 -17.952 1.00 93.88 606 ASN A O 1
ATOM 4627 N N . ILE A 1 607 ? -0.395 -33.021 -16.679 1.00 98.19 607 ILE A N 1
ATOM 4628 C CA . ILE A 1 607 ? -1.335 -32.790 -17.773 1.00 98.19 607 ILE A CA 1
ATOM 4629 C C . ILE A 1 607 ? -1.783 -31.335 -17.719 1.00 98.19 607 ILE A C 1
ATOM 4631 O O . ILE A 1 607 ? -2.403 -30.923 -16.745 1.00 98.19 607 ILE A O 1
ATOM 4635 N N . ILE A 1 608 ? -1.530 -30.586 -18.786 1.00 97.81 608 ILE A N 1
ATOM 4636 C CA . ILE A 1 608 ? -2.095 -29.253 -18.994 1.00 97.81 608 ILE A CA 1
ATOM 4637 C C . ILE A 1 608 ? -3.408 -29.402 -19.750 1.00 97.81 608 ILE A C 1
ATOM 4639 O O . ILE A 1 608 ? -3.464 -30.109 -20.755 1.00 97.81 608 ILE A O 1
ATOM 4643 N N . ILE A 1 609 ? -4.459 -28.742 -19.276 1.00 98.06 609 ILE A N 1
ATOM 4644 C CA . ILE A 1 609 ? -5.773 -28.693 -19.915 1.00 98.06 609 ILE A CA 1
ATOM 4645 C C . ILE A 1 609 ? -6.022 -27.263 -20.367 1.00 98.06 609 ILE A C 1
ATOM 4647 O O . ILE A 1 609 ? -5.921 -26.318 -19.579 1.00 98.06 609 ILE A O 1
ATOM 4651 N N . SER A 1 610 ? -6.393 -27.112 -21.634 1.00 96.44 610 SER A N 1
ATOM 4652 C CA . SER A 1 610 ? -6.613 -25.810 -22.251 1.00 96.44 610 SER A CA 1
ATOM 4653 C C . SER A 1 610 ? -7.971 -25.732 -22.940 1.00 96.44 610 SER A C 1
ATOM 4655 O O . SER A 1 610 ? -8.449 -26.706 -23.519 1.00 96.44 610 SER A O 1
ATOM 4657 N N . ALA A 1 611 ? -8.567 -24.544 -22.949 1.00 93.75 611 ALA A N 1
ATOM 4658 C CA . ALA A 1 611 ? -9.754 -24.203 -23.725 1.00 93.75 611 ALA A CA 1
ATOM 4659 C C . ALA A 1 611 ? -9.500 -22.904 -24.494 1.00 93.75 611 ALA A C 1
ATOM 4661 O O . ALA A 1 611 ? -8.953 -21.953 -23.953 1.00 93.75 611 ALA A O 1
ATOM 4662 N N . PHE A 1 612 ? -9.839 -22.871 -25.782 1.00 92.00 612 PHE A N 1
ATOM 4663 C CA . PHE A 1 612 ? -9.568 -21.748 -26.692 1.00 92.00 612 PHE A CA 1
ATOM 4664 C C . PHE A 1 612 ? -8.111 -21.254 -26.699 1.00 92.00 612 PHE A C 1
ATOM 4666 O O . PHE A 1 612 ? -7.845 -20.080 -26.950 1.00 92.00 612 PHE A O 1
ATOM 4673 N N . GLY A 1 613 ? -7.158 -22.157 -26.455 1.00 88.31 613 GLY A N 1
ATOM 4674 C CA . GLY A 1 613 ? -5.731 -21.830 -26.374 1.00 88.31 613 GLY A CA 1
ATOM 4675 C C . GLY A 1 613 ? -5.295 -21.195 -25.050 1.00 88.31 613 GLY A C 1
ATOM 4676 O O . GLY A 1 613 ? -4.140 -20.801 -24.936 1.00 88.31 613 GLY A O 1
ATOM 4677 N N . GLN A 1 614 ? -6.190 -21.107 -24.066 1.00 91.94 614 GLN A N 1
ATOM 4678 C CA . GLN A 1 614 ? -5.904 -20.674 -22.703 1.00 91.94 614 GLN A CA 1
ATOM 4679 C C . GLN A 1 614 ? -5.803 -21.891 -21.786 1.00 91.94 614 GLN A C 1
ATOM 4681 O O . GLN A 1 614 ? -6.675 -22.757 -21.807 1.00 91.94 614 GLN A O 1
ATOM 4686 N N . GLU A 1 615 ? -4.744 -21.963 -20.987 1.00 96.56 615 GLU A N 1
ATOM 4687 C CA . GLU A 1 615 ? -4.595 -22.976 -19.942 1.00 96.56 615 GLU A CA 1
ATOM 4688 C C . GLU A 1 615 ? -5.565 -22.684 -18.798 1.00 96.56 615 GLU A C 1
ATOM 4690 O O . GLU A 1 615 ? -5.626 -21.562 -18.300 1.00 96.56 615 GLU A O 1
ATOM 4695 N N . ILE A 1 616 ? -6.340 -23.692 -18.403 1.00 96.44 616 ILE A N 1
ATOM 4696 C CA . ILE A 1 616 ? -7.368 -23.564 -17.360 1.00 96.44 616 ILE A CA 1
ATOM 4697 C C . ILE A 1 616 ? -7.101 -24.483 -16.167 1.00 96.44 616 ILE A C 1
ATOM 4699 O O . ILE A 1 616 ? -7.556 -24.200 -15.057 1.00 96.44 616 ILE A O 1
ATOM 4703 N N . ALA A 1 617 ? -6.350 -25.569 -16.373 1.00 97.81 617 ALA A N 1
ATOM 4704 C CA . ALA A 1 617 ? -5.904 -26.431 -15.291 1.00 97.81 617 ALA A CA 1
ATOM 4705 C C . ALA A 1 617 ? -4.606 -27.173 -15.614 1.00 97.81 617 ALA A C 1
ATOM 4707 O O . ALA A 1 617 ? -4.306 -27.459 -16.772 1.00 97.81 617 ALA A O 1
ATOM 4708 N N . GLU A 1 618 ? -3.893 -27.543 -14.559 1.00 97.81 618 GLU A N 1
ATOM 4709 C CA . GLU A 1 618 ? -2.730 -28.418 -14.571 1.00 97.81 618 GLU A CA 1
ATOM 4710 C C . GLU A 1 618 ? -2.934 -29.535 -13.541 1.00 97.81 618 GLU A C 1
ATOM 4712 O O . GLU A 1 618 ? -3.232 -29.272 -12.375 1.00 97.81 618 GLU A O 1
ATOM 4717 N N . LEU A 1 619 ? -2.791 -30.788 -13.968 1.00 98.12 619 LEU A N 1
ATOM 4718 C CA . LEU A 1 619 ? -2.886 -31.967 -13.111 1.00 98.12 619 LEU A CA 1
ATOM 4719 C C . LEU A 1 619 ? -1.484 -32.527 -12.884 1.00 98.12 619 LEU A C 1
ATOM 4721 O O . LEU A 1 619 ? -0.792 -32.845 -13.852 1.00 98.12 619 LEU A O 1
ATOM 4725 N N . PHE A 1 620 ? -1.080 -32.693 -11.629 1.00 92.62 620 PHE A N 1
ATOM 4726 C CA . PHE A 1 620 ? 0.277 -33.098 -11.278 1.00 92.62 620 PHE A CA 1
ATOM 4727 C C . PHE A 1 620 ? 0.469 -34.606 -11.301 1.00 92.62 620 PHE A C 1
ATOM 4729 O O . PHE A 1 620 ? -0.367 -35.365 -10.816 1.00 92.62 620 PHE A O 1
ATOM 4736 N N . ASN A 1 621 ? 1.636 -35.027 -11.791 1.00 93.19 621 ASN A N 1
ATOM 4737 C CA . ASN A 1 621 ? 2.144 -36.394 -11.677 1.00 93.19 621 ASN A CA 1
ATOM 4738 C C . ASN A 1 621 ? 1.127 -37.488 -12.060 1.00 93.19 621 ASN A C 1
ATOM 4740 O O . ASN A 1 621 ? 1.015 -38.524 -11.399 1.00 93.19 621 ASN A O 1
ATOM 4744 N N . THR A 1 622 ? 0.392 -37.250 -13.142 1.00 95.50 622 THR A N 1
ATOM 4745 C CA . THR A 1 622 ? -0.674 -38.126 -13.619 1.00 95.50 622 THR A CA 1
ATOM 4746 C C . THR A 1 622 ? -0.680 -38.202 -15.144 1.00 95.50 622 THR A C 1
ATOM 4748 O O . THR A 1 622 ? 0.079 -37.528 -15.846 1.00 95.50 622 THR A O 1
ATOM 4751 N N . SER A 1 623 ? -1.552 -39.051 -15.671 1.00 93.50 623 SER A N 1
ATOM 4752 C CA . SER A 1 623 ? -1.810 -39.170 -17.100 1.00 93.50 623 SER A CA 1
ATOM 4753 C C . SER A 1 623 ? -3.302 -39.273 -17.326 1.00 93.50 623 SER A C 1
ATOM 4755 O O . SER A 1 623 ? -3.953 -40.013 -16.603 1.00 93.50 623 SER A O 1
ATOM 4757 N N . VAL A 1 624 ? -3.829 -38.637 -18.367 1.00 96.44 624 VAL A N 1
ATOM 4758 C CA . VAL A 1 624 ? -5.249 -38.759 -18.716 1.00 96.44 624 VAL A CA 1
ATOM 4759 C C . VAL A 1 624 ? -5.440 -39.313 -20.119 1.00 96.44 624 VAL A C 1
ATOM 4761 O O . VAL A 1 624 ? -4.591 -39.193 -21.009 1.00 96.44 624 VAL A O 1
ATOM 4764 N N . THR A 1 625 ? -6.598 -39.919 -20.328 1.00 96.00 625 THR A N 1
ATOM 4765 C CA . THR A 1 625 ? -7.080 -40.349 -21.636 1.00 96.00 625 THR A CA 1
ATOM 4766 C C . THR A 1 625 ? -8.411 -39.680 -21.944 1.00 96.00 625 THR A C 1
ATOM 4768 O O . THR A 1 625 ? -9.073 -39.142 -21.061 1.00 96.00 625 THR A O 1
ATOM 4771 N N . ASP A 1 626 ? -8.849 -39.768 -23.196 1.00 95.88 626 ASP A N 1
ATOM 4772 C CA . ASP A 1 626 ? -10.144 -39.240 -23.630 1.00 95.88 626 ASP A CA 1
ATOM 4773 C C . ASP A 1 626 ? -11.334 -39.771 -22.803 1.00 95.88 626 ASP A C 1
ATOM 4775 O O . ASP A 1 626 ? -12.378 -39.129 -22.760 1.00 95.88 626 ASP A O 1
ATOM 4779 N N . THR A 1 627 ? -11.202 -40.927 -22.136 1.00 95.81 627 THR A N 1
ATOM 4780 C CA . THR A 1 627 ? -12.265 -41.477 -21.279 1.00 95.81 627 THR A CA 1
ATOM 4781 C C . THR A 1 627 ? -12.373 -40.801 -19.916 1.00 95.81 627 THR A C 1
ATOM 4783 O O . THR A 1 627 ? -13.388 -40.990 -19.255 1.00 95.81 627 THR A O 1
ATOM 4786 N N . ASN A 1 628 ? -11.369 -40.022 -19.504 1.00 97.81 628 ASN A N 1
ATOM 4787 C CA . ASN A 1 628 ? -11.407 -39.245 -18.265 1.00 97.81 628 ASN A CA 1
ATOM 4788 C C . ASN A 1 628 ? -12.210 -37.945 -18.409 1.00 97.81 628 ASN A C 1
ATOM 4790 O O . ASN A 1 628 ? -12.487 -37.300 -17.407 1.00 97.81 628 ASN A O 1
ATOM 4794 N N . PHE A 1 629 ? -12.588 -37.548 -19.629 1.00 97.38 629 PHE A N 1
ATOM 4795 C CA . PHE A 1 629 ? -13.331 -36.314 -19.872 1.00 97.38 629 PHE A CA 1
ATOM 4796 C C . PHE A 1 629 ? -14.827 -36.588 -20.014 1.00 97.38 629 PHE A C 1
ATOM 4798 O O . PHE A 1 629 ? -15.258 -37.387 -20.852 1.00 97.38 629 PHE A O 1
ATOM 4805 N N . VAL A 1 630 ? -15.625 -35.880 -19.221 1.00 96.31 630 VAL A N 1
ATOM 4806 C CA . VAL A 1 630 ? -17.087 -35.914 -19.255 1.00 96.31 630 VAL A CA 1
ATOM 4807 C C . VAL A 1 630 ? -17.640 -34.558 -19.697 1.00 96.31 630 VAL A C 1
ATOM 4809 O O . VAL A 1 630 ? -17.144 -33.501 -19.315 1.00 96.31 630 VAL A O 1
ATOM 4812 N N . PHE A 1 631 ? -18.676 -34.590 -20.534 1.00 93.88 631 PHE A N 1
ATOM 4813 C CA . PHE A 1 631 ? -19.297 -33.403 -21.129 1.00 93.88 631 PHE A CA 1
ATOM 4814 C C . PHE A 1 631 ? -20.776 -33.384 -20.745 1.00 93.88 631 PHE A C 1
ATOM 4816 O O . PHE A 1 631 ? -21.460 -34.397 -20.942 1.00 93.88 631 PHE A O 1
ATOM 4823 N N . ALA A 1 632 ? -21.255 -32.266 -20.194 1.00 87.00 632 ALA A N 1
ATOM 4824 C CA . ALA A 1 632 ? -22.620 -32.116 -19.679 1.00 87.00 632 ALA A CA 1
ATOM 4825 C C . ALA A 1 632 ? -23.358 -30.900 -20.247 1.00 87.00 632 ALA A C 1
ATOM 4827 O O . ALA A 1 632 ? -22.763 -29.796 -20.309 1.00 87.00 632 ALA A O 1
#